Protein AF-A0A4Y2BM42-F1 (afdb_monomer_lite)

InterPro domains:
  IPR021563 Rab interacting lysosomal protein, dimerization domain [PF11461] (270-306)
  IPR034743 RH1 domain [PF09744] (13-76)
  IPR034743 RH1 domain [PS51776] (1-85)
  IPR034744 RH2 domain [PS51777] (266-347)
  IPR051241 DZIP and RILPL [PTHR21502] (13-303)

Organism: Araneus ventricosus (NCBI:txid182803)

Sequence (394 aa):
MDKHVDSQIFVGDVYDLAAEIGKEFEKLIDVCGADTIRELMTKVIVTLEYLESSTVVVDRLQSELFDIKAKVQQLEYEKFERAEFRSKLDQELEIIEENWRKETSHLNSLVVKLQEENKRLSAIISEKDKHVPSDCKTFLSDEELVVVQKLKELTEQHRGQLILKDKELLEKSNEFEKMQLELDRLSKVNKELSHRNRYLQKQLYTLVEEKSDLQANVQNQQKECMDLQAKLSVAVKENMDLSSVEDQKKLDLQGKLIISLDDPNRPRFTLDELRHILFERNDLKAKISDLEDELSLHKPKTLISSTSCSTISTGAEEEDLPVQGPINKEPEEKLYPEKKKLGIRRFLAPTRHRVKMSLDEGERDILPQVRTTFHQHSLHFFLQDDAPAWPIPP

Radius of gyration: 55.67 Å; chains: 1; bounding box: 135×67×139 Å

Foldseek 3Di:
DPPPCPPQQALVNLVVVVVVVVVVVVVVCVPPNDPVCVVVVVVVVVVSVVVSVVSVVVVVVVVVVVVVVVVVVVVVVVVVVVVVVVVVVVVVVVVVVVVVVVVVVVVVVVVVVVVVVVVVVVVVVVVVVVDDDDDDPDPDDPVRVVVVVVVVVVVVVVVVVVVVVVVVVVVVVVVVVVVVVVVVVVVVVVVVVVVVVVVVVVVVVVVVVVVVVVVVVVVVVVVVVVVVVVVVVVVVVVVVVVVVVVVVVVVVCVVPDPDDPPDPPPDDADPVNVVVVVVVVVVVVVVVVVVVVVVVVVPPPPDDDDDDDDDDDDDDPPPPDPPPPDPPDDPVCVVDVPPPPDCPVVVPDPPPPPDPDDDDDDDDDDDDDDDDDDDDDDDDDDDDDDDDDDDDDD

Structure (mmCIF, N/CA/C/O backbone):
data_AF-A0A4Y2BM42-F1
#
_entry.id   AF-A0A4Y2BM42-F1
#
loop_
_atom_site.group_PDB
_atom_site.id
_atom_site.type_symbol
_atom_site.label_atom_id
_atom_site.label_alt_id
_atom_site.label_comp_id
_atom_site.label_asym_id
_atom_site.label_entity_id
_atom_site.label_seq_id
_atom_site.pdbx_PDB_ins_code
_atom_site.Cartn_x
_atom_site.Cartn_y
_atom_site.Cartn_z
_atom_site.occupancy
_atom_site.B_iso_or_equiv
_atom_site.auth_seq_id
_atom_site.auth_comp_id
_atom_site.auth_asym_id
_atom_site.auth_atom_id
_atom_site.pdbx_PDB_model_num
ATOM 1 N N . MET A 1 1 ? 12.681 -15.543 42.930 1.00 36.12 1 MET A N 1
ATOM 2 C CA . MET A 1 1 ? 11.225 -15.755 42.810 1.00 36.12 1 MET A CA 1
ATOM 3 C C . MET A 1 1 ? 10.661 -14.490 42.190 1.00 36.12 1 MET A C 1
ATOM 5 O O . MET A 1 1 ? 10.036 -13.713 42.885 1.00 36.12 1 MET A O 1
ATOM 9 N N . ASP A 1 2 ? 10.917 -14.270 40.903 1.00 44.03 2 ASP A N 1
ATOM 10 C CA . ASP A 1 2 ? 10.341 -13.132 40.184 1.00 44.03 2 ASP A CA 1
ATOM 11 C C . ASP A 1 2 ? 9.176 -13.659 39.366 1.00 44.03 2 ASP A C 1
ATOM 13 O O . ASP A 1 2 ? 9.296 -13.997 38.191 1.00 44.03 2 ASP A O 1
ATOM 17 N N . LYS A 1 3 ? 8.034 -13.811 40.040 1.00 37.94 3 LYS A N 1
ATOM 18 C CA . LYS A 1 3 ? 6.756 -13.795 39.340 1.00 37.94 3 LYS A CA 1
ATOM 19 C C . LYS A 1 3 ? 6.466 -12.326 39.081 1.00 37.94 3 LYS A C 1
ATOM 21 O O . LYS A 1 3 ? 5.849 -11.661 39.906 1.00 37.94 3 LYS A O 1
ATOM 26 N N . HIS A 1 4 ? 7.020 -11.832 37.979 1.00 43.19 4 HIS A N 1
ATOM 27 C CA . HIS A 1 4 ? 6.631 -10.564 37.391 1.00 43.19 4 HIS A CA 1
ATOM 28 C C . HIS A 1 4 ? 5.103 -10.553 37.292 1.00 43.19 4 HIS A C 1
ATOM 30 O O . HIS A 1 4 ? 4.500 -11.402 36.632 1.00 43.19 4 HIS A O 1
ATOM 36 N N . VAL A 1 5 ? 4.477 -9.649 38.039 1.00 48.28 5 VAL A N 1
ATOM 37 C CA . VAL A 1 5 ? 3.062 -9.330 37.893 1.00 48.28 5 VAL A CA 1
ATOM 38 C C . VAL A 1 5 ? 2.968 -8.500 36.616 1.00 48.28 5 VAL A C 1
ATOM 40 O O . VAL A 1 5 ? 2.907 -7.281 36.656 1.00 48.28 5 VAL A O 1
ATOM 43 N N . ASP A 1 6 ? 3.011 -9.175 35.468 1.00 52.69 6 ASP A N 1
ATOM 44 C CA . ASP A 1 6 ? 2.738 -8.584 34.148 1.00 52.69 6 ASP A CA 1
ATOM 45 C C . ASP A 1 6 ? 1.221 -8.473 33.896 1.00 52.69 6 ASP A C 1
ATOM 47 O O . ASP A 1 6 ? 0.751 -8.363 32.766 1.00 52.69 6 ASP A O 1
ATOM 51 N N . SER A 1 7 ? 0.421 -8.549 34.960 1.00 63.88 7 SER A N 1
ATOM 52 C CA . SER A 1 7 ? -0.993 -8.209 34.915 1.00 63.88 7 SER A CA 1
ATOM 53 C C . SER A 1 7 ? -1.082 -6.714 35.114 1.00 63.88 7 SER A C 1
ATOM 55 O O . SER A 1 7 ? -0.930 -6.206 36.223 1.00 63.88 7 SER A O 1
ATOM 57 N N . GLN A 1 8 ? -1.242 -6.011 34.004 1.00 75.31 8 GLN A N 1
ATOM 58 C CA . GLN A 1 8 ? -1.510 -4.598 34.043 1.00 75.31 8 GLN A CA 1
ATOM 59 C C . GLN A 1 8 ? -2.830 -4.370 34.774 1.00 75.31 8 GLN A C 1
ATOM 61 O O . GLN A 1 8 ? -3.876 -4.816 34.316 1.00 75.31 8 GLN A O 1
ATOM 66 N N . ILE A 1 9 ? -2.731 -3.731 35.934 1.00 80.75 9 ILE A N 1
ATOM 67 C CA . ILE A 1 9 ? -3.869 -3.360 36.765 1.00 80.75 9 ILE A CA 1
ATOM 68 C C . ILE A 1 9 ? -4.538 -2.183 36.069 1.00 80.75 9 ILE A C 1
ATOM 70 O O . ILE A 1 9 ? -3.871 -1.185 35.801 1.00 80.75 9 ILE A O 1
ATOM 74 N N . PHE A 1 10 ? -5.822 -2.311 35.766 1.00 86.88 10 PHE A N 1
ATOM 75 C CA . PHE A 1 10 ? -6.647 -1.224 35.260 1.00 86.88 10 PHE A CA 1
ATOM 76 C C . PHE A 1 10 ? -7.413 -0.565 36.398 1.00 86.88 10 PHE A C 1
ATOM 78 O O . PHE A 1 10 ? -7.589 -1.123 37.479 1.00 86.88 10 PHE A O 1
ATOM 85 N N . VAL A 1 11 ? -7.926 0.635 36.134 1.00 88.69 11 VAL A N 1
ATOM 86 C CA . VAL A 1 11 ? -8.739 1.382 37.099 1.00 88.69 11 VAL A CA 1
ATOM 87 C C . VAL A 1 11 ? -9.909 0.532 37.624 1.00 88.69 11 VAL A C 1
ATOM 89 O O . VAL A 1 11 ? -10.198 0.563 38.814 1.00 88.69 11 VAL A O 1
ATOM 92 N N . GLY A 1 12 ? -10.525 -0.293 36.767 1.00 86.00 12 GLY A N 1
ATOM 93 C CA . GLY A 1 12 ? -11.574 -1.241 37.167 1.00 86.00 12 GLY A CA 1
ATOM 94 C C . GLY A 1 12 ? -11.116 -2.263 38.213 1.00 86.00 12 GLY A C 1
ATOM 95 O O . GLY A 1 12 ? -11.818 -2.477 39.196 1.00 86.00 12 GLY A O 1
ATOM 96 N N . ASP A 1 13 ? -9.902 -2.801 38.073 1.00 90.19 13 ASP A N 1
ATOM 97 C CA . ASP A 1 13 ? -9.343 -3.771 39.022 1.00 90.19 13 ASP A CA 1
ATOM 98 C C . ASP A 1 13 ? -9.105 -3.133 40.402 1.00 90.19 13 ASP A C 1
ATOM 100 O O . ASP A 1 13 ? -9.255 -3.787 41.434 1.00 90.19 13 ASP A O 1
ATOM 104 N N . VAL A 1 14 ? -8.774 -1.835 40.443 1.00 92.19 14 VAL A N 1
ATOM 105 C CA . VAL A 1 14 ? -8.635 -1.073 41.697 1.00 92.19 14 VAL A CA 1
ATOM 106 C C . VAL A 1 14 ? -9.987 -0.925 42.402 1.00 92.19 14 VAL A C 1
ATOM 108 O O . VAL A 1 14 ? -10.047 -1.059 43.625 1.00 92.19 14 VAL A O 1
ATOM 111 N N . TYR A 1 15 ? -11.072 -0.702 41.654 1.00 94.19 15 TYR A N 1
ATOM 112 C CA . TYR A 1 15 ? -12.429 -0.631 42.208 1.00 94.19 15 TYR A CA 1
ATOM 113 C C . TYR A 1 15 ? -12.926 -1.989 42.722 1.00 94.19 15 TYR A C 1
ATOM 115 O O . TYR A 1 15 ? -13.529 -2.047 43.797 1.00 94.19 15 TYR A O 1
ATOM 123 N N . ASP A 1 16 ? -12.626 -3.077 42.013 1.00 93.06 16 ASP A N 1
ATOM 124 C CA . ASP A 1 16 ? -12.976 -4.433 42.448 1.00 93.06 16 ASP A CA 1
ATOM 125 C C . ASP A 1 16 ? -12.214 -4.820 43.729 1.00 93.06 16 ASP A C 1
ATOM 127 O O . ASP A 1 16 ? -12.822 -5.273 44.705 1.00 93.06 16 ASP A O 1
ATOM 131 N N . LEU A 1 17 ? -10.906 -4.533 43.787 1.00 91.38 17 LEU A N 1
ATOM 132 C CA . LEU A 1 17 ? -10.091 -4.708 44.996 1.00 91.38 17 LEU A CA 1
ATOM 133 C C . LEU A 1 17 ? -10.601 -3.845 46.158 1.00 91.38 17 LEU A C 1
ATOM 135 O O . LEU A 1 17 ? -10.681 -4.321 47.291 1.00 91.38 17 LEU A O 1
ATOM 139 N N . ALA A 1 18 ? -10.986 -2.593 45.899 1.00 94.31 18 ALA A N 1
ATOM 140 C CA . ALA A 1 18 ? -11.564 -1.716 46.914 1.00 94.31 18 ALA A CA 1
ATOM 141 C C . ALA A 1 18 ? -12.884 -2.275 47.475 1.00 94.31 18 ALA A C 1
ATOM 143 O O . ALA A 1 18 ? -13.120 -2.193 48.682 1.00 94.31 18 ALA A O 1
ATOM 144 N N . ALA A 1 19 ? -13.723 -2.887 46.632 1.00 93.00 19 ALA A N 1
ATOM 145 C CA . ALA A 1 19 ? -14.975 -3.512 47.054 1.00 93.00 19 ALA A CA 1
ATOM 146 C C . ALA A 1 19 ? -14.747 -4.774 47.906 1.00 93.00 19 ALA A C 1
ATOM 148 O O . ALA A 1 19 ? -15.457 -4.988 48.893 1.00 93.00 19 ALA A O 1
ATOM 149 N N . GLU A 1 20 ? -13.757 -5.601 47.563 1.00 94.69 20 GLU A N 1
ATOM 150 C CA . GLU A 1 20 ? -13.359 -6.756 48.382 1.00 94.69 20 GLU A CA 1
ATOM 151 C C . GLU A 1 20 ? -12.812 -6.321 49.744 1.00 94.69 20 GLU A C 1
ATOM 153 O O . GLU A 1 20 ? -13.252 -6.820 50.782 1.00 94.69 20 GLU A O 1
ATOM 158 N N . ILE A 1 21 ? -11.921 -5.328 49.749 1.00 93.44 21 ILE A N 1
ATOM 159 C CA . ILE A 1 21 ? -11.370 -4.732 50.969 1.00 93.44 21 ILE A CA 1
ATOM 160 C C . ILE A 1 21 ? -12.491 -4.130 51.833 1.00 93.44 21 ILE A C 1
ATOM 162 O O . ILE A 1 21 ? -12.501 -4.321 53.049 1.00 93.44 21 ILE A O 1
ATOM 166 N N . GLY A 1 22 ? -13.468 -3.458 51.219 1.00 93.94 22 GLY A N 1
ATOM 167 C CA . GLY A 1 22 ? -14.638 -2.906 51.904 1.00 93.94 22 GLY A CA 1
ATOM 168 C C . GLY A 1 22 ? -15.479 -3.970 52.619 1.00 93.94 22 GLY A C 1
ATOM 169 O O . GLY A 1 22 ? -15.843 -3.774 53.778 1.00 93.94 22 GLY A O 1
ATOM 170 N N . LYS A 1 23 ? -15.718 -5.125 51.981 1.00 93.62 23 LYS A N 1
ATOM 171 C CA . LYS A 1 23 ? -16.435 -6.261 52.598 1.00 93.62 23 LYS A CA 1
ATOM 172 C C . LYS A 1 23 ? -15.689 -6.844 53.798 1.00 93.62 23 LYS A C 1
ATOM 174 O O . LYS A 1 23 ? -16.316 -7.261 54.770 1.00 93.62 23 LYS A O 1
ATOM 179 N N . GLU A 1 24 ? -14.359 -6.898 53.748 1.00 94.12 24 GLU A N 1
ATOM 180 C CA . GLU A 1 24 ? -13.556 -7.351 54.891 1.00 94.12 24 GLU A CA 1
ATOM 181 C C . GLU A 1 24 ? -13.558 -6.323 56.030 1.00 94.12 24 GLU A C 1
ATOM 183 O O . GLU A 1 24 ? -13.648 -6.707 57.198 1.00 94.12 24 GLU A O 1
ATOM 188 N N . PHE A 1 25 ? -13.541 -5.023 55.714 1.00 93.75 25 PHE A N 1
ATOM 189 C CA . PHE A 1 25 ? -13.710 -3.973 56.718 1.00 93.75 25 PHE A CA 1
ATOM 190 C C . PHE A 1 25 ? -15.084 -4.014 57.388 1.00 93.75 25 PHE A C 1
ATOM 192 O O . PHE A 1 25 ? -15.145 -3.829 58.599 1.00 93.75 25 PHE A O 1
ATOM 199 N N . GLU A 1 26 ? -16.160 -4.305 56.655 1.00 92.25 26 GLU A N 1
ATOM 200 C CA . GLU A 1 26 ? -17.507 -4.476 57.219 1.00 92.25 26 GLU A CA 1
ATOM 201 C C . GLU A 1 26 ? -17.530 -5.595 58.274 1.00 92.25 26 GLU A C 1
ATOM 203 O O . GLU A 1 26 ? -17.894 -5.353 59.425 1.00 92.25 26 GLU A O 1
ATOM 208 N N . LYS A 1 27 ? -16.986 -6.775 57.939 1.00 91.94 27 LYS A N 1
ATOM 209 C CA . LYS A 1 27 ? -16.831 -7.889 58.895 1.00 91.94 27 LYS A CA 1
ATOM 210 C C . LYS A 1 27 ? -15.993 -7.503 60.116 1.00 91.94 27 LYS A C 1
ATOM 212 O O . LYS A 1 27 ? -16.269 -7.954 61.226 1.00 91.94 27 LYS A O 1
ATOM 217 N N . LEU A 1 28 ? -14.938 -6.707 59.925 1.00 89.56 28 LEU A N 1
ATOM 218 C CA . LEU A 1 28 ? -14.074 -6.262 61.019 1.00 89.56 28 LEU A CA 1
ATOM 219 C C . LEU A 1 28 ? -14.788 -5.254 61.932 1.00 89.56 28 LEU A C 1
ATOM 221 O O . LEU A 1 28 ? -14.613 -5.302 63.150 1.00 89.56 28 LEU A O 1
ATOM 225 N N . ILE A 1 29 ? -15.599 -4.360 61.359 1.00 91.56 29 ILE A N 1
ATOM 226 C CA . ILE A 1 29 ? -16.390 -3.362 62.092 1.00 91.56 29 ILE A CA 1
ATOM 227 C C . ILE A 1 29 ? -17.416 -4.054 62.989 1.00 91.56 29 ILE A C 1
ATOM 229 O O . ILE A 1 29 ? -17.543 -3.667 64.155 1.00 91.56 29 ILE A O 1
ATOM 233 N N . ASP A 1 30 ? -18.062 -5.110 62.490 1.00 92.62 30 ASP A N 1
ATOM 234 C CA . ASP A 1 30 ? -19.017 -5.915 63.260 1.00 92.62 30 ASP A CA 1
ATOM 235 C C . ASP A 1 30 ? -18.383 -6.562 64.508 1.00 92.62 30 ASP A C 1
ATOM 237 O O . ASP A 1 30 ? -19.058 -6.755 65.520 1.00 92.62 30 ASP A O 1
ATOM 241 N N . VAL A 1 31 ? -17.080 -6.877 64.466 1.00 91.56 31 VAL A N 1
ATOM 242 C CA . VAL A 1 31 ? -16.363 -7.580 65.549 1.00 91.56 31 VAL A CA 1
ATOM 243 C C . VAL A 1 31 ? -15.630 -6.630 66.506 1.00 91.56 31 VAL A C 1
ATOM 245 O O . VAL A 1 31 ? -15.633 -6.855 67.717 1.00 91.56 31 VAL A O 1
ATOM 248 N N . CYS A 1 32 ? -14.974 -5.586 65.994 1.00 85.25 32 CYS A N 1
ATOM 249 C CA . CYS A 1 32 ? -14.062 -4.728 66.766 1.00 85.25 32 CYS A CA 1
ATOM 250 C C . CYS A 1 32 ? -14.615 -3.323 67.067 1.00 85.25 32 CYS A C 1
ATOM 252 O O . CYS A 1 32 ? -13.984 -2.567 67.814 1.00 85.25 32 CYS A O 1
ATOM 254 N N . GLY A 1 33 ? -15.781 -2.975 66.515 1.00 85.25 33 GLY A N 1
ATOM 255 C CA . GLY A 1 33 ? -16.381 -1.647 66.624 1.00 85.25 33 GLY A CA 1
ATOM 256 C C . GLY A 1 33 ? -15.744 -0.621 65.677 1.00 85.25 33 GLY A C 1
ATOM 257 O O . GLY A 1 33 ? -14.546 -0.639 65.403 1.00 85.25 33 GLY A O 1
ATOM 258 N N . ALA A 1 34 ? -16.554 0.315 65.178 1.00 85.69 34 ALA A N 1
ATOM 259 C CA . ALA A 1 34 ? -16.171 1.221 64.090 1.00 85.69 34 ALA A CA 1
ATOM 260 C C . ALA A 1 34 ? -15.019 2.192 64.423 1.00 85.69 34 ALA A C 1
ATOM 262 O O . ALA A 1 34 ? -14.297 2.629 63.526 1.00 85.69 34 ALA A O 1
ATOM 263 N N . ASP A 1 35 ? -14.838 2.552 65.695 1.00 86.12 35 ASP A N 1
ATOM 264 C CA . ASP A 1 35 ? -13.893 3.602 66.087 1.00 86.12 35 ASP A CA 1
ATOM 265 C C . ASP A 1 35 ? -12.424 3.162 66.015 1.00 86.12 35 ASP A C 1
ATOM 267 O O . ASP A 1 35 ? -11.561 3.986 65.724 1.00 86.12 35 ASP A O 1
ATOM 271 N N . THR A 1 36 ? -12.125 1.872 66.204 1.00 84.19 36 THR A N 1
ATOM 272 C CA . THR A 1 36 ? -10.748 1.347 66.113 1.00 84.19 36 THR A CA 1
ATOM 273 C C . THR A 1 36 ? -10.270 1.187 64.668 1.00 84.19 36 THR A C 1
ATOM 275 O O . THR A 1 36 ? -9.078 1.302 64.390 1.00 84.19 36 THR A O 1
ATOM 278 N N . ILE A 1 37 ? -11.195 0.961 63.731 1.00 90.81 37 ILE A N 1
ATOM 279 C CA . ILE A 1 37 ? -10.902 0.681 62.316 1.00 90.81 37 ILE A CA 1
ATOM 280 C C . ILE A 1 37 ? -10.869 1.955 61.465 1.00 90.81 37 ILE A C 1
ATOM 282 O O . ILE A 1 37 ? -10.191 1.989 60.437 1.00 90.81 37 ILE A O 1
ATOM 286 N N . ARG A 1 38 ? -11.543 3.029 61.896 1.00 88.38 38 ARG A N 1
ATOM 287 C CA . ARG A 1 38 ? -11.693 4.276 61.124 1.00 88.38 38 ARG A CA 1
ATOM 288 C C . ARG A 1 38 ? -10.362 4.866 60.642 1.00 88.38 38 ARG A C 1
ATOM 290 O O . ARG A 1 38 ? -10.274 5.279 59.490 1.00 88.38 38 ARG A O 1
ATOM 297 N N . GLU A 1 39 ? -9.330 4.886 61.487 1.00 90.00 39 GLU A N 1
ATOM 298 C CA . GLU A 1 39 ? -8.003 5.413 61.117 1.00 90.00 39 GLU A CA 1
ATOM 299 C C . GLU A 1 39 ? -7.239 4.522 60.129 1.00 90.00 39 GLU A C 1
ATOM 301 O O . GLU A 1 39 ? -6.428 5.011 59.342 1.00 90.00 39 GLU A O 1
ATOM 306 N N . LEU A 1 40 ? -7.462 3.207 60.173 1.00 91.50 40 LEU A N 1
ATOM 307 C CA . LEU A 1 40 ? -6.887 2.287 59.196 1.00 91.50 40 LEU A CA 1
ATOM 308 C C . LEU A 1 40 ? -7.607 2.432 57.854 1.00 91.50 40 LEU A C 1
ATOM 310 O O . LEU A 1 40 ? -6.954 2.509 56.816 1.00 91.50 40 LEU A O 1
ATOM 314 N N . MET A 1 41 ? -8.935 2.534 57.882 1.00 91.38 41 MET A N 1
ATOM 315 C CA . MET A 1 41 ? -9.764 2.710 56.694 1.00 91.38 41 MET A CA 1
ATOM 316 C C . MET A 1 41 ? -9.387 3.982 55.927 1.00 91.38 41 MET A C 1
ATOM 318 O O . MET A 1 41 ? -9.199 3.921 54.716 1.00 91.38 41 MET A O 1
ATOM 322 N N . THR A 1 42 ? -9.184 5.115 56.609 1.00 91.56 42 THR A N 1
ATOM 323 C CA . THR A 1 42 ? -8.735 6.353 55.946 1.00 91.56 42 THR A CA 1
ATOM 324 C C . THR A 1 42 ? -7.363 6.202 55.292 1.00 91.56 42 THR A C 1
ATOM 326 O O . THR A 1 42 ? -7.174 6.678 54.177 1.00 91.56 42 THR A O 1
ATOM 329 N N . LYS A 1 43 ? -6.415 5.494 55.920 1.00 94.25 43 LYS A N 1
ATOM 330 C CA . LYS A 1 43 ? -5.111 5.199 55.298 1.00 94.25 43 LYS A CA 1
ATOM 331 C C . LYS A 1 43 ? -5.253 4.305 54.067 1.00 94.25 43 LYS A C 1
ATOM 333 O O . LYS A 1 43 ? -4.588 4.565 53.069 1.00 94.25 43 LYS A O 1
ATOM 338 N N . VAL A 1 44 ? -6.119 3.292 54.122 1.00 95.38 44 VAL A N 1
ATOM 339 C CA . VAL A 1 44 ? -6.360 2.390 52.986 1.00 95.38 44 VAL A CA 1
ATOM 340 C C . VAL A 1 44 ? -7.024 3.123 51.821 1.00 95.38 44 VAL A C 1
ATOM 342 O O . VAL A 1 44 ? -6.589 2.953 50.684 1.00 95.38 44 VAL A O 1
ATOM 345 N N . ILE A 1 45 ? -7.992 4.001 52.092 1.00 93.25 45 ILE A N 1
ATOM 346 C CA . ILE A 1 45 ? -8.615 4.852 51.067 1.00 93.25 45 ILE A CA 1
ATOM 347 C C . ILE A 1 45 ? -7.553 5.706 50.369 1.00 93.25 45 ILE A C 1
ATOM 349 O O . ILE A 1 45 ? -7.436 5.635 49.153 1.00 93.25 45 ILE A O 1
ATOM 353 N N . VAL A 1 46 ? -6.701 6.411 51.121 1.00 95.31 46 VAL A N 1
ATOM 354 C CA . VAL A 1 46 ? -5.628 7.237 50.531 1.00 95.31 46 VAL A CA 1
ATOM 355 C C . VAL A 1 46 ? -4.662 6.397 49.684 1.00 95.31 46 VAL A C 1
ATOM 357 O O . VAL A 1 46 ? -4.208 6.842 48.630 1.00 95.31 46 VAL A O 1
ATOM 360 N N . THR A 1 47 ? -4.344 5.165 50.100 1.00 95.25 47 THR A N 1
ATOM 361 C CA . THR A 1 47 ? -3.507 4.275 49.276 1.00 95.25 47 THR A CA 1
ATOM 362 C C . THR A 1 47 ? -4.210 3.788 48.009 1.00 95.25 47 THR A C 1
ATOM 364 O O . THR A 1 47 ? -3.552 3.661 46.978 1.00 95.25 47 THR A O 1
ATOM 367 N N . LEU A 1 48 ? -5.525 3.548 48.058 1.00 94.19 48 LEU A N 1
ATOM 368 C CA . LEU A 1 48 ? -6.323 3.164 46.890 1.00 94.19 48 LEU A CA 1
ATOM 369 C C . LEU A 1 48 ? -6.486 4.338 45.915 1.00 94.19 48 LEU A C 1
ATOM 371 O O . LEU A 1 48 ? -6.331 4.138 44.717 1.00 94.19 48 LEU A O 1
ATOM 375 N N . GLU A 1 49 ? -6.677 5.563 46.408 1.00 93.88 49 GLU A N 1
ATOM 376 C CA . GLU A 1 49 ? -6.690 6.791 45.593 1.00 93.88 49 GLU A CA 1
ATOM 377 C C . GLU A 1 49 ? -5.341 7.021 44.888 1.00 93.88 49 GLU A C 1
ATOM 379 O O . GLU A 1 49 ? -5.287 7.408 43.716 1.00 93.88 49 GLU A O 1
ATOM 384 N N . TYR A 1 50 ? -4.226 6.752 45.581 1.00 94.44 50 TYR A N 1
ATOM 385 C CA . TYR A 1 50 ? -2.893 6.804 44.976 1.00 94.44 50 TYR A CA 1
ATOM 386 C C . TYR A 1 50 ? -2.717 5.725 43.900 1.00 94.44 50 TYR A C 1
ATOM 388 O O . TYR A 1 50 ? -2.148 6.000 42.841 1.00 94.44 50 TYR A O 1
ATOM 396 N N . LEU A 1 51 ? -3.226 4.514 44.143 1.00 93.06 51 LEU A N 1
ATOM 397 C CA . LEU A 1 51 ? -3.181 3.416 43.178 1.00 93.06 51 LEU A CA 1
ATOM 398 C C . LEU A 1 51 ? -4.043 3.710 41.941 1.00 93.06 51 LEU A C 1
ATOM 400 O O . LEU A 1 51 ? -3.579 3.501 40.820 1.00 93.06 51 LEU A O 1
ATOM 404 N N . GLU A 1 52 ? -5.246 4.255 42.122 1.00 92.88 52 GLU A N 1
ATOM 405 C CA . GLU A 1 52 ? -6.113 4.718 41.034 1.00 92.88 52 GLU A CA 1
ATOM 406 C C . GLU A 1 52 ? -5.400 5.788 40.199 1.00 92.88 52 GLU A C 1
ATOM 408 O O . GLU A 1 52 ? -5.243 5.637 38.985 1.00 92.88 52 GLU A O 1
ATOM 413 N N . SER A 1 53 ? -4.876 6.825 40.859 1.00 93.69 53 SER A N 1
ATOM 414 C CA . SER A 1 53 ? -4.136 7.906 40.200 1.00 93.69 53 SER A CA 1
ATOM 415 C C . SER A 1 53 ? -2.923 7.379 39.427 1.00 93.69 53 SER A C 1
ATOM 417 O O . SER A 1 53 ? -2.680 7.789 38.290 1.00 93.69 53 SER A O 1
ATOM 419 N N . SER A 1 54 ? -2.168 6.446 40.015 1.00 91.06 54 SER A N 1
ATOM 420 C CA . SER A 1 54 ? -1.023 5.817 39.353 1.00 91.06 54 SER A CA 1
ATOM 421 C C . SER A 1 54 ? -1.451 5.007 38.132 1.00 91.06 54 SER A C 1
ATOM 423 O O . SER A 1 54 ? -0.761 5.040 37.116 1.00 91.06 54 SER A O 1
ATOM 425 N N . THR A 1 55 ? -2.582 4.308 38.208 1.00 92.62 55 THR A N 1
ATOM 426 C CA . THR A 1 55 ? -3.091 3.475 37.112 1.00 92.62 55 THR A CA 1
ATOM 427 C C . THR A 1 55 ? -3.518 4.328 35.920 1.00 92.62 55 THR A C 1
ATOM 429 O O . THR A 1 55 ? -3.108 4.064 34.792 1.00 92.62 55 THR A O 1
ATOM 432 N N . VAL A 1 56 ? -4.218 5.439 36.170 1.00 92.38 56 VAL A N 1
ATOM 433 C CA . VAL A 1 56 ? -4.582 6.416 35.127 1.00 92.38 56 VAL A CA 1
ATOM 434 C C . VAL A 1 56 ? -3.342 6.999 34.440 1.00 92.38 56 VAL A C 1
ATOM 436 O O . VAL A 1 56 ? -3.311 7.157 33.217 1.00 92.38 56 VAL A O 1
ATOM 439 N N . VAL A 1 57 ? -2.296 7.324 35.208 1.00 93.31 57 VAL A N 1
ATOM 440 C CA . VAL A 1 57 ? -1.035 7.834 34.644 1.00 93.31 57 VAL A CA 1
ATOM 441 C C . VAL A 1 57 ? -0.340 6.769 33.796 1.00 93.31 57 VAL A C 1
ATOM 443 O O . VAL A 1 57 ? 0.169 7.099 32.723 1.00 93.31 57 VAL A O 1
ATOM 446 N N . VAL A 1 58 ? -0.333 5.509 34.234 1.00 90.94 58 VAL A N 1
ATOM 447 C CA . VAL A 1 58 ? 0.227 4.392 33.460 1.00 90.94 58 VAL A CA 1
ATOM 448 C C . VAL A 1 58 ? -0.523 4.222 32.139 1.00 90.94 58 VAL A C 1
ATOM 450 O O . VAL A 1 58 ? 0.127 4.186 31.096 1.00 90.94 58 VAL A O 1
ATOM 453 N N . ASP A 1 59 ? -1.856 4.223 32.148 1.00 90.25 59 ASP A N 1
ATOM 454 C CA . ASP A 1 59 ? -2.667 4.103 30.928 1.00 90.25 59 ASP A CA 1
ATOM 455 C C . ASP A 1 59 ? -2.419 5.266 29.952 1.00 90.25 59 ASP A C 1
ATOM 457 O O . ASP A 1 59 ? -2.295 5.065 28.735 1.00 90.25 59 ASP A O 1
ATOM 461 N N . 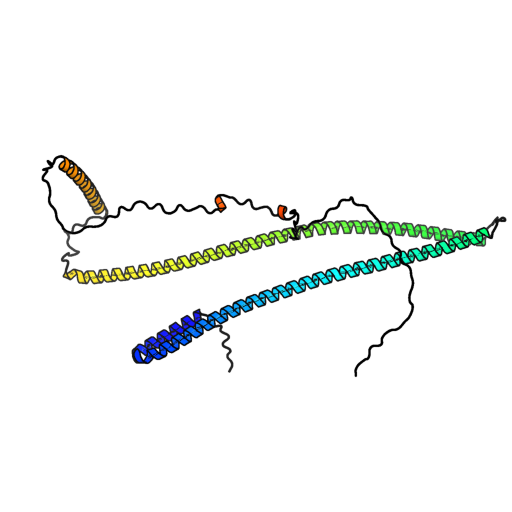ARG A 1 60 ? -2.256 6.492 30.473 1.00 93.44 60 ARG A N 1
ATOM 462 C CA . ARG A 1 60 ? -1.888 7.656 29.653 1.00 93.44 60 ARG A CA 1
ATOM 463 C C . ARG A 1 60 ? -0.509 7.484 29.020 1.00 93.44 60 ARG A C 1
ATOM 465 O O . ARG A 1 60 ? -0.368 7.662 27.813 1.00 93.44 60 ARG A O 1
ATOM 472 N N . LEU A 1 61 ? 0.497 7.117 29.814 1.00 93.12 61 LEU A N 1
ATOM 473 C CA . LEU A 1 61 ? 1.863 6.909 29.326 1.00 93.12 61 LEU A CA 1
ATOM 474 C C . LEU A 1 61 ? 1.931 5.778 28.302 1.00 93.12 61 LEU A C 1
ATOM 476 O O . LEU A 1 61 ? 2.696 5.864 27.345 1.00 93.12 61 LEU A O 1
ATOM 480 N N . GLN A 1 62 ? 1.130 4.731 28.466 1.00 91.31 62 GLN A N 1
ATOM 481 C CA . GLN A 1 62 ? 1.055 3.658 27.484 1.00 91.31 62 GLN A CA 1
ATOM 482 C C . GLN A 1 62 ? 0.395 4.081 26.181 1.00 91.31 62 GLN A C 1
ATOM 484 O O . GLN A 1 62 ? 0.870 3.683 25.117 1.00 91.31 62 GLN A O 1
ATOM 489 N N . SER A 1 63 ? -0.644 4.911 26.255 1.00 92.69 63 SER A N 1
ATOM 490 C CA . SER A 1 63 ? -1.263 5.511 25.072 1.00 92.69 63 SER A CA 1
ATOM 491 C C . SER A 1 63 ? -0.260 6.402 24.330 1.00 92.69 63 SER A C 1
ATOM 493 O O . SER A 1 63 ? -0.046 6.224 23.134 1.00 92.69 63 SER A O 1
ATOM 495 N N . GLU A 1 64 ? 0.461 7.273 25.048 1.00 96.38 64 GLU A N 1
ATOM 496 C CA . GLU A 1 64 ? 1.532 8.106 24.476 1.00 96.38 64 GLU A CA 1
ATOM 497 C C . GLU A 1 64 ? 2.651 7.251 23.851 1.00 96.38 64 GLU A C 1
ATOM 499 O O . GLU A 1 64 ? 3.149 7.541 22.762 1.00 96.38 64 GLU A O 1
ATOM 504 N N . LEU A 1 65 ? 3.041 6.161 24.513 1.00 94.75 65 LEU A N 1
ATOM 505 C CA . LEU A 1 65 ? 4.056 5.231 24.024 1.00 94.75 65 LEU A CA 1
ATOM 506 C C . LEU A 1 65 ? 3.581 4.509 22.754 1.00 94.75 65 LEU A C 1
ATOM 508 O O . LEU A 1 65 ? 4.366 4.350 21.814 1.00 94.75 65 LEU A O 1
ATOM 512 N N . PHE A 1 66 ? 2.314 4.095 22.703 1.00 95.75 66 PHE A N 1
ATOM 513 C CA . PHE A 1 66 ? 1.702 3.516 21.510 1.00 95.75 66 PHE A CA 1
ATOM 514 C C . PHE A 1 66 ? 1.707 4.511 20.342 1.00 95.75 66 PHE A C 1
ATOM 516 O O . PHE A 1 66 ? 2.172 4.156 19.257 1.00 95.75 66 PHE A O 1
ATOM 523 N N . ASP A 1 67 ? 1.307 5.762 20.576 1.00 96.44 67 ASP A N 1
ATOM 524 C CA . ASP A 1 67 ? 1.300 6.817 19.557 1.00 96.44 67 ASP A CA 1
ATOM 525 C C . ASP A 1 67 ? 2.709 7.112 19.027 1.00 96.44 67 ASP A C 1
ATOM 527 O O . ASP A 1 67 ? 2.925 7.196 17.813 1.00 96.44 67 ASP A O 1
ATOM 531 N N . ILE A 1 68 ? 3.701 7.211 19.919 1.00 95.69 68 ILE A N 1
ATOM 532 C CA . ILE A 1 68 ? 5.104 7.408 19.534 1.00 95.69 68 ILE A CA 1
ATOM 533 C C . ILE A 1 68 ? 5.606 6.210 18.723 1.00 95.69 68 ILE A C 1
ATOM 535 O O . ILE A 1 68 ? 6.231 6.406 17.680 1.00 95.69 68 ILE A O 1
ATOM 539 N N . LYS A 1 69 ? 5.317 4.972 19.145 1.00 96.31 69 LYS A N 1
ATOM 540 C CA . LYS A 1 69 ? 5.696 3.765 18.390 1.00 96.31 69 LYS A CA 1
ATOM 541 C C . LYS A 1 69 ? 5.057 3.737 17.004 1.00 96.31 69 LYS A C 1
ATOM 543 O O . LYS A 1 69 ? 5.762 3.478 16.029 1.00 96.31 69 LYS A O 1
ATOM 548 N N . ALA A 1 70 ? 3.766 4.042 16.900 1.00 95.38 70 ALA A N 1
ATOM 549 C CA . ALA A 1 70 ? 3.068 4.132 15.621 1.00 95.38 70 ALA A CA 1
ATOM 550 C C . ALA A 1 70 ? 3.690 5.217 14.730 1.00 95.38 70 ALA A C 1
ATOM 552 O O . ALA A 1 70 ? 3.914 4.999 13.536 1.00 95.38 70 ALA A O 1
ATOM 553 N N . LYS A 1 71 ? 4.059 6.365 15.314 1.00 97.12 71 LYS A N 1
ATOM 554 C CA . LYS A 1 71 ? 4.716 7.442 14.572 1.00 97.12 71 LYS A CA 1
ATOM 555 C C . LYS A 1 71 ? 6.113 7.062 14.091 1.00 97.12 71 LYS A C 1
ATOM 557 O O . LYS A 1 71 ? 6.472 7.405 12.965 1.00 97.12 71 LYS A O 1
ATOM 562 N N . VAL A 1 72 ? 6.888 6.353 14.908 1.00 95.19 72 VAL A N 1
ATOM 563 C CA . VAL A 1 72 ? 8.203 5.825 14.521 1.00 95.19 72 VAL A CA 1
ATOM 564 C C . VAL A 1 72 ? 8.057 4.849 13.357 1.00 95.19 72 VAL A C 1
ATOM 566 O O . VAL A 1 72 ? 8.718 5.046 12.343 1.00 95.19 72 VAL A O 1
ATOM 569 N N . GLN A 1 73 ? 7.133 3.887 13.441 1.00 96.00 73 GLN A N 1
ATOM 570 C CA . GLN A 1 73 ? 6.874 2.940 12.348 1.00 96.00 73 GLN A CA 1
ATOM 571 C C . GLN A 1 73 ? 6.476 3.652 11.048 1.00 96.00 73 GLN A C 1
ATOM 573 O O . GLN A 1 73 ? 6.980 3.318 9.976 1.00 96.00 73 GLN A O 1
ATOM 578 N N . GLN A 1 74 ? 5.626 4.682 11.132 1.00 97.38 74 GLN A N 1
ATOM 579 C CA . GLN A 1 74 ? 5.275 5.503 9.971 1.00 97.38 74 GLN A CA 1
ATOM 580 C C . GLN A 1 74 ? 6.510 6.197 9.372 1.00 97.38 74 GLN A C 1
ATOM 582 O O . GLN A 1 74 ? 6.708 6.172 8.159 1.00 97.38 74 GLN A O 1
ATOM 587 N N . LEU A 1 75 ? 7.344 6.828 10.203 1.00 95.19 75 LEU A N 1
ATOM 588 C CA . LEU A 1 75 ? 8.537 7.539 9.736 1.00 95.19 75 LEU A CA 1
ATOM 589 C C . LEU A 1 75 ? 9.591 6.590 9.153 1.00 95.19 75 LEU A C 1
ATOM 591 O O . LEU A 1 75 ? 10.271 6.952 8.193 1.00 95.19 75 LEU A O 1
ATOM 595 N N . GLU A 1 76 ? 9.727 5.385 9.702 1.00 95.31 76 GLU A N 1
ATOM 596 C CA . GLU A 1 76 ? 10.593 4.338 9.158 1.00 95.31 76 GLU A CA 1
ATOM 597 C C . GLU A 1 76 ? 10.118 3.884 7.777 1.00 95.31 76 GLU A C 1
ATOM 599 O O . GLU A 1 76 ? 10.932 3.795 6.854 1.00 95.31 76 GLU A O 1
ATOM 604 N N . TYR A 1 77 ? 8.809 3.691 7.608 1.00 92.94 77 TYR A N 1
ATOM 605 C CA . TYR A 1 77 ? 8.211 3.369 6.316 1.00 92.94 77 TYR A CA 1
ATOM 606 C C . TYR A 1 77 ? 8.423 4.499 5.294 1.00 92.94 77 TYR A C 1
ATOM 608 O O . TYR A 1 77 ? 8.949 4.257 4.208 1.00 92.94 77 TYR A O 1
ATOM 616 N N . GLU A 1 78 ? 8.145 5.755 5.660 1.00 95.06 78 GLU A N 1
ATOM 617 C CA . GLU A 1 78 ? 8.404 6.911 4.787 1.00 95.06 78 GLU A CA 1
ATOM 618 C C . GLU A 1 78 ? 9.896 7.049 4.433 1.00 95.06 78 GLU A C 1
ATOM 620 O O . GLU A 1 78 ? 10.249 7.423 3.310 1.00 95.06 78 GLU A O 1
ATOM 625 N N . LYS A 1 79 ? 10.804 6.756 5.374 1.00 95.81 79 LYS A N 1
ATOM 626 C CA . LYS A 1 79 ? 12.253 6.763 5.128 1.00 95.81 79 LYS A CA 1
ATOM 627 C C . LYS A 1 79 ? 12.645 5.676 4.128 1.00 95.81 79 LYS A C 1
ATOM 629 O O . LYS A 1 79 ? 13.468 5.958 3.252 1.00 95.81 79 LYS A O 1
ATOM 634 N N . PHE A 1 80 ? 12.074 4.480 4.262 1.00 94.62 80 PHE A N 1
ATOM 635 C CA . PHE A 1 80 ? 12.293 3.366 3.345 1.00 94.62 80 PHE A CA 1
ATOM 636 C C . PHE A 1 80 ? 11.796 3.706 1.935 1.00 94.62 80 PHE A C 1
ATOM 638 O O . PHE A 1 80 ? 12.583 3.647 0.993 1.00 94.62 80 PHE A O 1
ATOM 645 N N . GLU A 1 81 ? 10.560 4.189 1.791 1.00 96.06 81 GLU A N 1
ATOM 646 C CA . GLU A 1 81 ? 10.004 4.587 0.488 1.00 96.06 81 GLU A CA 1
ATOM 647 C C . GLU A 1 81 ? 10.821 5.702 -0.176 1.00 96.06 81 GLU A C 1
ATOM 649 O O . GLU A 1 81 ? 11.139 5.637 -1.365 1.00 96.06 81 GLU A O 1
ATOM 654 N N . ARG A 1 82 ? 11.225 6.724 0.593 1.00 96.06 82 ARG A N 1
ATOM 655 C CA . ARG A 1 82 ? 12.084 7.797 0.069 1.00 96.06 82 ARG A CA 1
ATOM 656 C C . ARG A 1 82 ? 13.454 7.275 -0.363 1.00 96.06 82 ARG A C 1
ATOM 658 O O . ARG A 1 82 ? 14.027 7.821 -1.303 1.00 96.06 82 ARG A O 1
ATOM 665 N N . ALA A 1 83 ? 14.009 6.279 0.327 1.00 94.69 83 ALA A N 1
ATOM 666 C CA . ALA A 1 83 ? 15.275 5.660 -0.059 1.00 94.69 83 ALA A CA 1
ATOM 667 C C . ALA A 1 83 ? 15.129 4.821 -1.332 1.00 94.69 83 ALA A C 1
ATOM 669 O O . ALA A 1 83 ? 15.972 4.932 -2.218 1.00 94.69 83 ALA A O 1
ATOM 670 N N . GLU A 1 84 ? 14.043 4.062 -1.459 1.00 96.38 84 GLU A N 1
ATOM 671 C CA . GLU A 1 84 ? 13.745 3.284 -2.661 1.00 96.38 84 GLU A CA 1
ATOM 672 C C . GLU A 1 84 ? 13.534 4.196 -3.878 1.00 96.38 84 GLU A C 1
ATOM 674 O O . GLU A 1 84 ? 14.070 3.939 -4.954 1.00 96.38 84 GLU A O 1
ATOM 679 N N . PHE A 1 85 ? 12.814 5.309 -3.703 1.00 96.69 85 PHE A N 1
ATOM 680 C CA . PHE A 1 85 ? 12.636 6.302 -4.760 1.00 96.69 85 PHE A CA 1
ATOM 681 C C . PHE A 1 85 ? 13.969 6.924 -5.197 1.00 96.69 85 PHE A C 1
ATOM 683 O O . PHE A 1 85 ? 14.235 7.000 -6.394 1.00 96.69 85 PHE A O 1
ATOM 690 N N . ARG A 1 86 ? 14.837 7.309 -4.247 1.00 94.94 86 ARG A N 1
ATOM 691 C CA . ARG A 1 86 ? 16.193 7.789 -4.570 1.00 94.94 86 ARG A CA 1
ATOM 692 C C . ARG A 1 86 ? 17.002 6.735 -5.323 1.00 94.94 86 ARG A C 1
ATOM 694 O O . ARG A 1 86 ? 17.556 7.051 -6.362 1.00 94.94 86 ARG A O 1
ATOM 701 N N . SER A 1 87 ? 16.979 5.483 -4.868 1.00 96.56 87 SER A N 1
ATOM 702 C CA . SER A 1 87 ? 17.694 4.391 -5.535 1.00 96.56 87 SER A CA 1
ATOM 703 C C . SER A 1 87 ? 17.232 4.173 -6.978 1.00 96.56 87 SER A C 1
ATOM 705 O O . SER A 1 87 ? 18.055 3.825 -7.817 1.00 96.56 87 SER A O 1
ATOM 707 N N . LYS A 1 88 ? 15.941 4.365 -7.279 1.00 97.31 88 LYS A N 1
ATOM 708 C CA . LYS A 1 88 ? 15.423 4.286 -8.655 1.00 97.31 88 LYS A CA 1
ATOM 709 C C . LYS A 1 88 ? 15.931 5.439 -9.515 1.00 97.31 88 LYS A C 1
ATOM 711 O O . LYS A 1 88 ? 16.364 5.199 -10.633 1.00 97.31 88 LYS A O 1
ATOM 716 N N . LEU A 1 89 ? 15.928 6.663 -8.983 1.00 95.69 89 LEU A N 1
ATOM 717 C CA . LEU A 1 89 ? 16.489 7.818 -9.688 1.00 95.69 89 LEU A CA 1
ATOM 718 C C . LEU A 1 89 ? 17.990 7.650 -9.950 1.00 95.69 89 LEU A C 1
ATOM 720 O O . LEU A 1 89 ? 18.443 7.952 -11.047 1.00 95.69 89 LEU A O 1
ATOM 724 N N . ASP A 1 90 ? 18.742 7.126 -8.981 1.00 96.50 90 ASP A N 1
ATOM 725 C CA . ASP A 1 90 ? 20.176 6.864 -9.142 1.00 96.50 90 ASP A CA 1
ATOM 726 C C . ASP A 1 90 ? 20.429 5.820 -10.249 1.00 96.50 90 ASP A C 1
ATOM 728 O O . ASP A 1 90 ? 21.304 6.015 -11.090 1.00 96.50 90 ASP A O 1
ATOM 732 N N . GLN A 1 91 ? 19.613 4.760 -10.321 1.00 97.44 91 GLN A N 1
ATOM 733 C CA . GLN A 1 91 ? 19.670 3.773 -11.411 1.00 97.44 91 GLN A CA 1
ATOM 734 C C . GLN A 1 91 ? 19.308 4.381 -12.774 1.00 97.44 91 GLN A C 1
ATOM 736 O O . GLN A 1 91 ? 19.957 4.089 -13.777 1.00 97.44 91 GLN A O 1
ATOM 741 N N . GLU A 1 92 ? 18.276 5.226 -12.835 1.00 96.38 92 GLU A N 1
ATOM 742 C CA . GLU A 1 92 ? 17.896 5.926 -14.068 1.00 96.38 92 GLU A CA 1
ATOM 743 C C . GLU A 1 92 ? 19.014 6.861 -14.548 1.00 96.38 92 GLU A C 1
ATOM 745 O O . GLU A 1 92 ? 19.314 6.892 -15.745 1.00 96.38 92 GLU A O 1
ATOM 750 N N . LEU A 1 93 ? 19.670 7.575 -13.629 1.00 95.81 93 LEU A N 1
ATOM 751 C CA . LEU A 1 93 ? 20.829 8.415 -13.933 1.00 95.81 93 LEU A CA 1
ATOM 752 C C . LEU A 1 93 ? 22.001 7.588 -14.467 1.00 95.81 93 LEU A C 1
ATOM 754 O O . LEU A 1 93 ? 22.560 7.950 -15.500 1.00 95.81 93 LEU A O 1
ATOM 758 N N . GLU A 1 94 ? 22.323 6.455 -13.841 1.00 96.56 94 GLU A N 1
ATOM 759 C CA . GLU A 1 94 ? 23.390 5.558 -14.306 1.00 96.56 94 GLU A CA 1
ATOM 760 C C . GLU A 1 94 ? 23.124 5.046 -15.734 1.00 96.56 94 GLU A C 1
ATOM 762 O O . GLU A 1 94 ? 24.020 5.050 -16.583 1.00 96.56 94 GLU A O 1
ATOM 767 N N . ILE A 1 95 ? 21.875 4.682 -16.047 1.00 97.19 95 ILE A N 1
ATOM 768 C CA . ILE A 1 95 ? 21.478 4.267 -17.402 1.00 97.19 95 ILE A CA 1
ATOM 769 C C . ILE A 1 95 ? 21.655 5.416 -18.405 1.00 97.19 95 ILE A C 1
ATOM 771 O O . ILE A 1 95 ? 22.138 5.196 -19.521 1.00 97.19 95 ILE A O 1
ATOM 775 N N . ILE A 1 96 ? 21.262 6.639 -18.035 1.00 97.62 96 ILE A N 1
ATOM 776 C CA . ILE A 1 96 ? 21.426 7.821 -18.892 1.00 97.62 96 ILE A CA 1
ATOM 777 C C . ILE A 1 96 ? 22.912 8.098 -19.139 1.00 97.62 96 ILE A C 1
ATOM 779 O O . ILE A 1 96 ? 23.295 8.330 -20.288 1.00 97.62 96 ILE A O 1
ATOM 783 N N . GLU A 1 97 ? 23.747 8.042 -18.103 1.00 97.62 97 GLU A N 1
ATOM 784 C CA . GLU A 1 97 ? 25.194 8.239 -18.215 1.00 97.62 97 GLU A CA 1
ATOM 785 C C . GLU A 1 97 ? 25.848 7.187 -19.114 1.00 97.62 97 GLU A C 1
ATOM 787 O O . GLU A 1 97 ? 26.645 7.533 -19.990 1.00 97.62 97 GLU A O 1
ATOM 792 N N . GLU A 1 98 ? 25.488 5.913 -18.958 1.00 97.94 98 GLU A N 1
ATOM 793 C CA . GLU A 1 98 ? 26.016 4.831 -19.790 1.00 97.94 98 GLU A CA 1
ATOM 794 C C . GLU A 1 98 ? 25.594 4.988 -21.258 1.00 97.94 98 GLU A C 1
ATOM 796 O O . GLU A 1 98 ? 26.400 4.802 -22.173 1.00 97.94 98 GLU A O 1
ATOM 801 N N . ASN A 1 99 ? 24.351 5.404 -21.508 1.00 98.06 99 ASN A N 1
ATOM 802 C CA . ASN A 1 99 ? 23.887 5.714 -22.859 1.00 98.06 99 ASN A CA 1
ATOM 803 C C . ASN A 1 99 ? 24.646 6.906 -23.459 1.00 98.06 99 ASN A C 1
ATOM 805 O O . ASN A 1 99 ? 25.067 6.845 -24.616 1.00 98.06 99 ASN A O 1
ATOM 809 N N . TRP A 1 100 ? 24.888 7.957 -22.673 1.00 98.56 100 TRP A N 1
ATOM 810 C CA . TRP A 1 100 ? 25.709 9.095 -23.091 1.00 98.56 100 TRP A CA 1
ATOM 811 C C . TRP A 1 100 ? 27.149 8.685 -23.412 1.00 98.56 100 TRP A C 1
ATOM 813 O O . TRP A 1 100 ? 27.703 9.140 -24.416 1.00 98.56 100 TRP A O 1
ATOM 823 N N . ARG A 1 101 ? 27.756 7.798 -22.612 1.00 98.38 101 ARG A N 1
ATOM 824 C CA . ARG A 1 101 ? 29.095 7.248 -22.884 1.00 98.38 101 ARG A CA 1
ATOM 825 C C . ARG A 1 101 ? 29.125 6.446 -24.179 1.00 98.38 101 ARG A C 1
ATOM 827 O O . ARG A 1 101 ? 30.039 6.646 -24.982 1.00 98.38 101 ARG A O 1
ATOM 834 N N . LYS A 1 102 ? 28.131 5.582 -24.408 1.00 98.06 102 LYS A N 1
ATOM 835 C CA . LYS A 1 102 ? 28.003 4.796 -25.647 1.00 98.06 102 LYS A CA 1
ATOM 836 C C . LYS A 1 102 ? 27.872 5.692 -26.871 1.00 98.06 102 LYS A C 1
ATOM 838 O O . LYS A 1 102 ? 28.620 5.505 -27.827 1.00 98.06 102 LYS A O 1
ATOM 843 N N . GLU A 1 103 ? 26.991 6.686 -26.823 1.00 97.62 103 GLU A N 1
ATOM 844 C CA . GLU A 1 103 ? 26.792 7.622 -27.933 1.00 97.62 103 GLU A CA 1
ATOM 845 C C . GLU A 1 103 ? 28.052 8.455 -28.190 1.00 97.62 103 GLU A C 1
ATOM 847 O O . GLU A 1 103 ? 28.526 8.547 -29.319 1.00 97.62 103 GLU A O 1
ATOM 852 N N . THR A 1 104 ? 28.678 8.979 -27.134 1.00 98.12 104 THR A N 1
ATOM 853 C CA . THR A 1 104 ? 29.939 9.728 -27.243 1.00 98.12 104 THR A CA 1
ATOM 854 C C . THR A 1 104 ? 31.046 8.868 -27.859 1.00 98.12 104 THR A C 1
ATOM 856 O O . THR A 1 104 ? 31.781 9.328 -28.732 1.00 98.12 104 THR A O 1
ATOM 859 N N . SER A 1 105 ? 31.162 7.603 -27.443 1.00 97.62 105 SER A N 1
ATOM 860 C CA . SER A 1 105 ? 32.114 6.646 -28.016 1.00 97.62 105 SER A CA 1
ATOM 861 C C . SER A 1 105 ? 31.819 6.361 -29.492 1.00 97.62 105 SER A C 1
ATOM 863 O O . SER A 1 105 ? 32.735 6.382 -30.319 1.00 97.62 105 SER A O 1
ATOM 865 N N . HIS A 1 106 ? 30.547 6.160 -29.845 1.00 98.31 106 HIS A N 1
ATOM 866 C CA . HIS A 1 106 ? 30.115 5.925 -31.219 1.00 98.31 106 HIS A CA 1
ATOM 867 C C . HIS A 1 106 ? 30.426 7.118 -32.131 1.00 98.31 106 HIS A C 1
ATOM 869 O O . HIS A 1 106 ? 31.060 6.945 -33.176 1.00 98.31 106 HIS A O 1
ATOM 875 N N . LEU A 1 107 ? 30.060 8.330 -31.707 1.00 97.81 107 LEU A N 1
ATOM 876 C CA . LEU A 1 107 ? 30.352 9.568 -32.427 1.00 97.81 107 LEU A CA 1
ATOM 877 C C . LEU A 1 107 ? 31.859 9.785 -32.576 1.00 97.81 107 LEU A C 1
ATOM 879 O O . LEU A 1 107 ? 32.321 10.086 -33.674 1.00 97.81 107 LEU A O 1
ATOM 883 N N . ASN A 1 108 ? 32.646 9.559 -31.521 1.00 97.44 108 ASN A N 1
ATOM 884 C CA . ASN A 1 108 ? 34.106 9.633 -31.603 1.00 97.44 108 ASN A CA 1
ATOM 885 C C . ASN A 1 108 ? 34.674 8.614 -32.602 1.00 97.44 108 ASN A C 1
ATOM 887 O O . ASN A 1 108 ? 35.535 8.964 -33.408 1.00 97.44 108 ASN A O 1
ATOM 891 N N . SER A 1 109 ? 34.171 7.376 -32.606 1.00 97.75 109 SER A N 1
ATOM 892 C CA . SER A 1 109 ? 34.568 6.363 -33.592 1.00 97.75 109 SER A CA 1
ATOM 893 C C . SER A 1 109 ? 34.240 6.804 -35.020 1.00 97.75 109 SER A C 1
ATOM 895 O O . SER A 1 109 ? 35.070 6.653 -35.917 1.00 97.75 109 SER A O 1
ATOM 897 N N . LEU A 1 110 ? 33.061 7.393 -35.239 1.00 98.00 110 LEU A N 1
ATOM 898 C CA . LEU A 1 110 ? 32.668 7.926 -36.540 1.00 98.00 110 LEU A CA 1
ATOM 899 C C . LEU A 1 110 ? 33.561 9.097 -36.969 1.00 98.00 110 LEU A C 1
ATOM 901 O O . LEU A 1 110 ? 33.998 9.135 -38.117 1.00 98.00 110 LEU A O 1
ATOM 905 N N . VAL A 1 111 ? 33.883 10.014 -36.054 1.00 97.75 111 VAL A N 1
ATOM 906 C CA . VAL A 1 111 ? 34.808 11.127 -36.314 1.00 97.75 111 VAL A CA 1
ATOM 907 C C . VAL A 1 111 ? 36.181 10.602 -36.723 1.00 97.75 111 VAL A C 1
ATOM 909 O O . VAL A 1 111 ? 36.727 11.083 -37.713 1.00 97.75 111 VAL A O 1
ATOM 912 N N . VAL A 1 112 ? 36.722 9.597 -36.026 1.00 97.88 112 VAL A N 1
ATOM 913 C CA . VAL A 1 112 ? 38.011 8.983 -36.387 1.00 97.88 112 VAL A CA 1
ATOM 914 C C . VAL A 1 112 ? 37.948 8.361 -37.783 1.00 97.88 112 VAL A C 1
ATOM 916 O O . VAL A 1 112 ? 38.800 8.673 -38.612 1.00 97.88 112 VAL A O 1
ATOM 919 N N . LYS A 1 113 ? 36.906 7.578 -38.094 1.00 97.50 113 LYS A N 1
ATOM 920 C CA . LYS A 1 113 ? 36.721 6.987 -39.434 1.00 97.50 113 LYS A CA 1
ATOM 921 C C . LYS A 1 113 ? 36.645 8.054 -40.529 1.00 97.50 113 LYS A C 1
ATOM 923 O O . LYS A 1 113 ? 37.339 7.954 -41.535 1.00 97.50 113 LYS A O 1
ATOM 928 N N . LEU A 1 114 ? 35.856 9.110 -40.321 1.00 97.19 114 LEU A N 1
ATOM 929 C CA . LEU A 1 114 ? 35.742 10.218 -41.276 1.00 97.19 114 LEU A CA 1
ATOM 930 C C . LEU A 1 114 ? 37.059 10.994 -41.424 1.00 97.19 114 LEU A C 1
ATOM 932 O O . LEU A 1 114 ? 37.396 11.437 -42.521 1.00 97.19 114 LEU A O 1
ATOM 936 N N . GLN A 1 115 ? 37.829 11.160 -40.345 1.00 96.56 115 GLN A N 1
ATOM 937 C CA . GLN A 1 115 ? 39.160 11.768 -40.400 1.00 96.56 115 GLN A CA 1
ATOM 938 C C . GLN A 1 115 ? 40.156 10.893 -41.171 1.00 96.56 115 GLN A C 1
ATOM 940 O O . GLN A 1 115 ? 40.956 11.425 -41.942 1.00 96.56 115 GLN A O 1
ATOM 945 N N . GLU A 1 116 ? 40.120 9.574 -40.990 1.00 96.94 116 GLU A N 1
ATOM 946 C CA . GLU A 1 116 ? 40.938 8.618 -41.744 1.00 96.94 116 GLU A CA 1
ATOM 947 C C . GLU A 1 116 ? 40.585 8.629 -43.235 1.00 96.94 116 GLU A C 1
ATOM 949 O O . GLU A 1 116 ? 41.486 8.733 -44.073 1.00 96.94 116 GLU A O 1
ATOM 954 N N . GLU A 1 117 ? 39.295 8.617 -43.583 1.00 96.62 117 GLU A N 1
ATOM 955 C CA . GLU A 1 117 ? 38.848 8.721 -44.974 1.00 96.62 117 GLU A CA 1
ATOM 956 C C . GLU A 1 117 ? 39.233 10.062 -45.606 1.00 96.62 117 GLU A C 1
ATOM 958 O O . GLU A 1 117 ? 39.772 10.079 -46.712 1.00 96.62 117 GLU A O 1
ATOM 963 N N . ASN A 1 118 ? 39.066 11.185 -44.901 1.00 94.38 118 ASN A N 1
ATOM 964 C CA . ASN A 1 118 ? 39.503 12.496 -45.393 1.00 94.38 118 ASN A CA 1
ATOM 965 C C . ASN A 1 118 ? 41.019 12.569 -45.613 1.00 94.38 118 ASN A C 1
ATOM 967 O O . ASN A 1 118 ? 41.466 13.143 -46.612 1.00 94.38 118 ASN A O 1
ATOM 971 N N . LYS A 1 119 ? 41.821 11.972 -44.719 1.00 96.56 119 LYS A N 1
ATOM 972 C CA . LYS A 1 119 ? 43.278 11.857 -44.900 1.00 96.56 119 LYS A CA 1
ATOM 973 C C . LYS A 1 119 ? 43.610 11.005 -46.125 1.00 96.56 119 LYS A C 1
ATOM 975 O O . LYS A 1 119 ? 44.445 11.405 -46.934 1.00 96.56 119 LYS A O 1
ATOM 980 N N . ARG A 1 120 ? 42.931 9.867 -46.295 1.00 96.38 120 ARG A N 1
ATOM 981 C CA . ARG A 1 120 ? 43.097 8.970 -47.448 1.00 96.38 120 ARG A CA 1
ATOM 982 C C . ARG A 1 120 ? 42.734 9.664 -48.763 1.00 96.38 120 ARG A C 1
ATOM 984 O O . ARG A 1 120 ? 43.508 9.595 -49.712 1.00 96.38 120 ARG A O 1
ATOM 991 N N . LEU A 1 121 ? 41.591 10.346 -48.827 1.00 93.75 121 LEU A N 1
ATOM 992 C CA . LEU A 1 121 ? 41.155 11.086 -50.014 1.00 93.75 121 LEU A CA 1
ATOM 993 C C . LEU A 1 121 ? 42.115 12.234 -50.338 1.00 93.75 121 LEU A C 1
ATOM 995 O O . LEU A 1 121 ? 42.514 12.378 -51.491 1.00 93.75 121 LEU A O 1
ATOM 999 N N . SER A 1 122 ? 42.555 12.989 -49.328 1.00 91.44 122 SER A N 1
ATOM 1000 C CA . SER A 1 122 ? 43.575 14.033 -49.496 1.00 91.44 122 SER A CA 1
ATOM 1001 C C . SER A 1 122 ? 44.887 13.479 -50.063 1.00 91.44 122 SER A C 1
ATOM 1003 O O . SER A 1 122 ? 45.478 14.093 -50.950 1.00 91.44 122 SER A O 1
ATOM 1005 N N . ALA A 1 123 ? 45.331 12.303 -49.603 1.00 91.12 123 ALA A N 1
ATOM 1006 C CA . ALA A 1 123 ? 46.523 11.642 -50.136 1.00 91.12 123 ALA A CA 1
ATOM 1007 C C . ALA A 1 123 ? 46.350 11.242 -51.613 1.00 91.12 123 ALA A C 1
ATOM 1009 O O . ALA A 1 123 ? 47.235 11.518 -52.418 1.00 91.12 123 ALA A O 1
ATOM 1010 N N . ILE A 1 124 ? 45.193 10.675 -51.981 1.00 90.88 124 ILE A N 1
ATOM 1011 C CA . ILE A 1 124 ? 44.871 10.302 -53.371 1.00 90.88 124 ILE A CA 1
ATOM 1012 C C . ILE A 1 124 ? 44.815 11.534 -54.280 1.00 90.88 124 ILE A C 1
ATOM 1014 O O . ILE A 1 124 ? 45.309 11.485 -55.404 1.00 90.88 124 ILE A O 1
ATOM 1018 N N . ILE A 1 125 ? 44.218 12.640 -53.824 1.00 84.81 125 ILE A N 1
ATOM 1019 C CA . ILE A 1 125 ? 44.189 13.895 -54.590 1.00 84.81 125 ILE A CA 1
ATOM 1020 C C . ILE A 1 125 ? 45.618 14.414 -54.787 1.00 84.81 125 ILE A C 1
ATOM 1022 O O . ILE A 1 125 ? 46.001 14.701 -55.915 1.00 84.81 125 ILE A O 1
ATOM 1026 N N . SER A 1 126 ? 46.445 14.428 -53.734 1.00 83.12 126 SER A N 1
ATOM 1027 C CA . SER A 1 126 ? 47.856 14.831 -53.836 1.00 83.12 126 SER A CA 1
ATOM 1028 C C . SER A 1 126 ? 48.674 13.939 -54.779 1.00 83.12 126 SER A C 1
ATOM 1030 O O . SER A 1 126 ? 49.582 14.425 -55.451 1.00 83.12 126 SER A O 1
ATOM 1032 N N . GLU A 1 127 ? 48.384 12.640 -54.835 1.00 78.88 127 GLU A N 1
ATOM 1033 C CA . GLU A 1 127 ? 49.022 11.701 -55.761 1.00 78.88 127 GLU A CA 1
ATOM 1034 C C . GLU A 1 127 ? 48.566 11.925 -57.211 1.00 78.88 127 GLU A C 1
ATOM 1036 O O . GLU A 1 127 ? 49.395 11.943 -58.120 1.00 78.88 127 GLU A O 1
ATOM 1041 N N . LYS A 1 128 ? 47.272 12.185 -57.431 1.00 73.94 128 LYS A N 1
ATOM 1042 C CA . LYS A 1 128 ? 46.719 12.515 -58.753 1.00 73.94 128 LYS A CA 1
ATOM 1043 C C . LYS A 1 128 ? 47.193 13.871 -59.275 1.00 73.94 128 LYS A C 1
ATOM 1045 O O . LYS A 1 128 ? 47.488 13.974 -60.458 1.00 73.94 128 LYS A O 1
ATOM 1050 N N . ASP A 1 129 ? 47.364 14.868 -58.413 1.00 62.00 129 ASP A N 1
ATOM 1051 C CA . ASP A 1 129 ? 47.950 16.161 -58.796 1.00 62.00 129 ASP A CA 1
ATOM 1052 C C . ASP A 1 129 ? 49.436 16.036 -59.190 1.00 62.00 129 ASP A C 1
ATOM 1054 O O . ASP A 1 129 ? 49.943 16.837 -59.975 1.00 62.00 129 ASP A O 1
ATOM 1058 N N . LYS A 1 130 ? 50.145 15.008 -58.696 1.00 63.56 130 LYS A N 1
ATOM 1059 C CA . LYS A 1 130 ? 51.522 14.676 -59.117 1.00 63.56 130 LYS A CA 1
ATOM 1060 C C . LYS A 1 130 ? 51.576 13.879 -60.424 1.00 63.56 130 LYS A C 1
ATOM 1062 O O . LYS A 1 130 ? 52.652 13.766 -61.011 1.00 63.56 130 LYS A O 1
ATOM 1067 N N . HIS A 1 131 ? 50.451 13.333 -60.886 1.00 47.56 131 HIS A N 1
ATOM 1068 C CA . HIS A 1 131 ? 50.377 12.490 -62.072 1.00 47.56 131 HIS A CA 1
ATOM 1069 C C . HIS A 1 131 ? 49.471 13.126 -63.137 1.00 47.56 131 HIS A C 1
ATOM 1071 O O . HIS A 1 131 ? 48.272 12.871 -63.213 1.00 47.56 131 HIS A O 1
ATOM 1077 N N . VAL A 1 132 ? 50.070 13.950 -64.003 1.00 45.31 132 VAL A N 1
ATOM 1078 C CA . VAL A 1 132 ? 49.482 14.293 -65.310 1.00 45.31 132 VAL A CA 1
ATOM 1079 C C . VAL A 1 132 ? 49.198 12.975 -66.053 1.00 45.31 132 VAL A C 1
ATOM 1081 O O . VAL A 1 132 ? 50.103 12.138 -66.118 1.00 45.31 132 VAL A O 1
ATOM 1084 N N . PRO A 1 133 ? 47.986 12.740 -66.594 1.00 48.19 133 PRO A N 1
ATOM 1085 C CA . PRO A 1 133 ? 47.639 11.444 -67.153 1.00 48.19 133 PRO A CA 1
ATOM 1086 C C . PRO A 1 133 ? 48.285 11.296 -68.532 1.00 48.19 133 PRO A C 1
ATOM 1088 O O . PRO A 1 133 ? 47.735 11.733 -69.539 1.00 48.19 133 PRO A O 1
ATOM 1091 N N . SER A 1 134 ? 49.454 10.663 -68.571 1.00 44.47 134 SER A N 1
ATOM 1092 C CA . SER A 1 134 ? 49.970 10.048 -69.791 1.00 44.47 134 SER A CA 1
ATOM 1093 C C . SER A 1 134 ? 49.489 8.603 -69.831 1.00 44.47 134 SER A C 1
ATOM 1095 O O . SER A 1 134 ? 49.991 7.753 -69.102 1.00 44.47 134 SER A O 1
ATOM 1097 N N . ASP A 1 135 ? 48.467 8.384 -70.658 1.00 43.66 135 ASP A N 1
ATOM 1098 C CA . ASP A 1 135 ? 48.079 7.130 -71.306 1.00 43.66 135 ASP A CA 1
ATOM 1099 C C . ASP A 1 135 ? 48.303 5.827 -70.522 1.00 43.66 135 ASP A C 1
ATOM 1101 O O . ASP A 1 135 ? 49.348 5.186 -70.611 1.00 43.66 135 ASP A O 1
ATOM 1105 N N . CYS A 1 136 ? 47.243 5.331 -69.877 1.00 37.75 136 CYS A N 1
ATOM 1106 C CA . CYS A 1 136 ? 47.163 3.929 -69.478 1.00 37.75 136 CYS A CA 1
ATOM 1107 C C . CYS A 1 136 ? 46.069 3.227 -70.293 1.00 37.75 136 CYS A C 1
ATOM 1109 O O . CYS A 1 136 ? 44.913 3.135 -69.886 1.00 37.75 136 CYS A O 1
ATOM 1111 N N . LYS A 1 137 ? 46.436 2.733 -71.481 1.00 48.59 137 LYS A N 1
ATOM 1112 C CA . LYS A 1 137 ? 45.702 1.638 -72.128 1.00 48.59 137 LYS A CA 1
ATOM 1113 C C . LYS A 1 137 ? 46.130 0.343 -71.446 1.00 48.59 137 LYS A C 1
ATOM 1115 O O . LYS A 1 137 ? 47.042 -0.338 -71.904 1.00 48.59 137 LYS A O 1
ATOM 1120 N N . THR A 1 138 ? 45.499 0.044 -70.318 1.00 46.56 138 THR A N 1
ATOM 1121 C CA . THR A 1 138 ? 45.689 -1.204 -69.579 1.00 46.56 138 THR A CA 1
ATOM 1122 C C . THR A 1 138 ? 44.923 -2.307 -70.304 1.00 46.56 138 THR A C 1
ATOM 1124 O O . THR A 1 138 ? 43.716 -2.470 -70.135 1.00 46.56 138 THR A O 1
ATOM 1127 N N . PHE A 1 139 ? 45.613 -3.056 -71.160 1.00 54.03 139 PHE A N 1
ATOM 1128 C CA . PHE A 1 139 ? 45.203 -4.432 -71.412 1.00 54.03 139 PHE A CA 1
ATOM 1129 C C . PHE A 1 139 ? 45.592 -5.219 -70.161 1.00 54.03 139 PHE A C 1
ATOM 1131 O O . PHE A 1 139 ? 46.777 -5.315 -69.850 1.00 54.03 139 PHE A O 1
ATOM 1138 N N . LEU A 1 140 ? 44.591 -5.686 -69.410 1.00 59.50 140 LEU A N 1
ATOM 1139 C CA . LEU A 1 140 ? 44.800 -6.573 -68.266 1.00 59.50 140 LEU A CA 1
ATOM 1140 C C . LEU A 1 140 ? 45.508 -7.840 -68.754 1.00 59.50 140 LEU A C 1
ATOM 1142 O O . LEU A 1 140 ? 45.115 -8.401 -69.780 1.00 59.50 140 LEU A O 1
ATOM 1146 N N . SER A 1 141 ? 46.533 -8.280 -68.030 1.00 72.75 141 SER A N 1
ATOM 1147 C CA . SER A 1 141 ? 47.156 -9.585 -68.269 1.00 72.75 141 SER A CA 1
ATOM 1148 C C . SER A 1 141 ? 46.137 -10.704 -68.003 1.00 72.75 141 SER A C 1
ATOM 1150 O O . SER A 1 141 ? 45.244 -10.546 -67.166 1.00 72.75 141 SER A O 1
ATOM 1152 N N . ASP A 1 142 ? 46.263 -11.853 -68.672 1.00 75.56 142 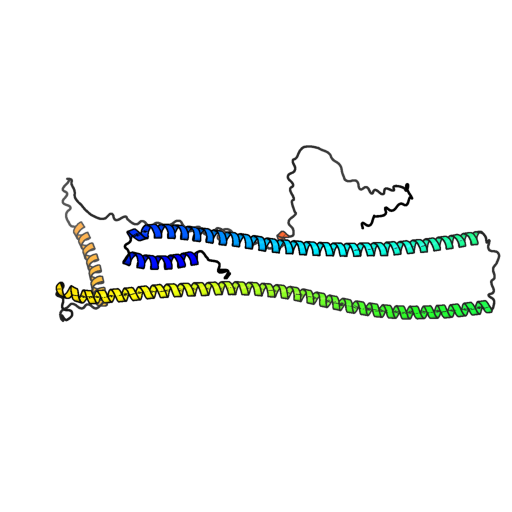ASP A N 1
ATOM 1153 C CA . ASP A 1 142 ? 45.344 -12.993 -68.504 1.00 75.56 142 ASP A CA 1
ATOM 1154 C C . ASP A 1 142 ? 45.225 -13.439 -67.029 1.00 75.56 142 ASP A C 1
ATOM 1156 O O . ASP A 1 142 ? 44.145 -13.815 -66.569 1.00 75.56 142 ASP A O 1
ATOM 1160 N N . GLU A 1 143 ? 46.300 -13.321 -66.242 1.00 80.12 143 GLU A N 1
ATOM 1161 C CA . GLU A 1 143 ? 46.294 -13.604 -64.798 1.00 80.12 143 GLU A CA 1
ATOM 1162 C C . GLU A 1 143 ? 45.440 -12.607 -63.995 1.00 80.12 143 GLU A C 1
ATOM 1164 O O . GLU A 1 143 ? 44.702 -12.997 -63.084 1.00 80.12 143 GLU A O 1
ATOM 1169 N N . GLU A 1 144 ? 45.482 -11.322 -64.351 1.00 82.25 144 GLU A N 1
ATOM 1170 C CA . GLU A 1 144 ? 44.675 -10.276 -63.715 1.00 82.25 144 GLU A CA 1
ATOM 1171 C C . GLU A 1 144 ? 43.190 -10.465 -64.041 1.00 82.25 144 GLU A C 1
ATOM 1173 O O . GLU A 1 144 ? 42.329 -10.278 -63.177 1.00 82.25 144 GLU A O 1
ATOM 1178 N N . LEU A 1 145 ? 42.876 -10.917 -65.260 1.00 85.25 145 LEU A N 1
ATOM 1179 C CA . LEU A 1 145 ? 41.510 -11.225 -65.679 1.00 85.25 145 LEU A CA 1
ATOM 1180 C C . LEU A 1 145 ? 40.915 -12.392 -64.869 1.00 85.25 145 LEU A C 1
ATOM 1182 O O . LEU A 1 145 ? 39.758 -12.314 -64.444 1.00 85.25 145 LEU A O 1
ATOM 1186 N N . VAL A 1 146 ? 41.716 -13.420 -64.561 1.00 88.38 146 VAL A N 1
ATOM 1187 C CA . VAL A 1 146 ? 41.318 -14.535 -63.677 1.00 88.38 146 VAL A CA 1
ATOM 1188 C C . VAL A 1 146 ? 41.058 -14.059 -62.242 1.00 88.38 146 VAL A C 1
ATOM 1190 O O . VAL A 1 146 ? 40.081 -14.486 -61.618 1.00 88.38 146 VAL A O 1
ATOM 1193 N N . VAL A 1 147 ? 41.887 -13.161 -61.699 1.00 90.12 147 VAL A N 1
ATOM 1194 C CA . VAL A 1 147 ? 41.665 -12.584 -60.358 1.00 90.12 147 VAL A CA 1
ATOM 1195 C C . VAL A 1 147 ? 40.385 -11.749 -60.329 1.00 90.12 147 VAL A C 1
ATOM 1197 O O . VAL A 1 147 ? 39.570 -11.904 -59.417 1.00 90.12 147 VAL A O 1
ATOM 1200 N N . VAL A 1 148 ? 40.159 -10.918 -61.347 1.00 89.00 148 VAL A N 1
ATOM 1201 C CA . VAL A 1 148 ? 38.930 -10.122 -61.476 1.00 89.00 148 VAL A CA 1
ATOM 1202 C C . VAL A 1 148 ? 37.697 -11.023 -61.576 1.00 89.00 148 VAL A C 1
ATOM 1204 O O . VAL A 1 148 ? 36.671 -10.711 -60.973 1.00 89.00 148 VAL A O 1
ATOM 1207 N N . GLN A 1 149 ? 37.778 -12.155 -62.278 1.00 90.12 149 GLN A N 1
ATOM 1208 C CA . GLN A 1 149 ? 36.680 -13.119 -62.346 1.00 90.12 149 GLN A CA 1
ATOM 1209 C C . GLN A 1 149 ? 36.369 -13.742 -60.975 1.00 90.12 149 GLN A C 1
ATOM 1211 O O . GLN A 1 149 ? 35.209 -13.746 -60.566 1.00 90.12 149 GLN A O 1
ATOM 1216 N N . LYS A 1 150 ? 37.387 -14.162 -60.213 1.00 94.06 150 LYS A N 1
ATOM 1217 C CA . LYS A 1 150 ? 37.199 -14.674 -58.842 1.00 94.06 150 LYS A CA 1
ATOM 1218 C C . LYS A 1 150 ? 36.615 -13.621 -57.899 1.00 94.06 150 LYS A C 1
ATOM 1220 O O . LYS A 1 150 ? 35.734 -13.928 -57.101 1.00 94.06 150 LYS A O 1
ATOM 1225 N N . LEU A 1 151 ? 37.066 -12.369 -57.999 1.00 93.56 151 LEU A N 1
ATOM 1226 C CA . LEU A 1 151 ? 36.503 -11.265 -57.214 1.00 93.56 151 LEU A CA 1
ATOM 1227 C C . LEU A 1 151 ? 35.042 -10.991 -57.584 1.00 93.56 151 LEU A C 1
ATOM 1229 O O . LEU A 1 151 ? 34.237 -10.724 -56.693 1.00 93.56 151 LEU A O 1
ATOM 1233 N N . LYS A 1 152 ? 34.672 -11.097 -58.867 1.00 95.12 152 LYS A N 1
ATOM 1234 C CA . LYS A 1 152 ? 33.271 -11.002 -59.307 1.00 95.12 152 LYS A CA 1
ATOM 1235 C C . LYS A 1 152 ? 32.422 -12.136 -58.740 1.00 95.12 152 LYS A C 1
ATOM 1237 O O . LYS A 1 152 ? 31.337 -11.863 -58.240 1.00 95.12 152 LYS A O 1
ATOM 1242 N N . GLU A 1 153 ? 32.915 -13.372 -58.769 1.00 95.25 153 GLU A N 1
ATOM 1243 C CA . GLU A 1 153 ? 32.222 -14.530 -58.188 1.00 95.25 153 GLU A CA 1
ATOM 1244 C C . GLU A 1 153 ? 32.020 -14.371 -56.676 1.00 95.25 153 GLU A C 1
ATOM 1246 O O . GLU A 1 153 ? 30.907 -14.557 -56.191 1.00 95.25 153 GLU A O 1
ATOM 1251 N N . LEU A 1 154 ? 33.049 -13.943 -55.934 1.00 97.19 154 LEU A N 1
ATOM 1252 C CA . LEU A 1 154 ? 32.926 -13.644 -54.502 1.00 97.19 154 LEU A CA 1
ATOM 1253 C C . LEU A 1 154 ? 31.960 -12.485 -54.235 1.00 97.19 154 LEU A C 1
ATOM 1255 O O . LEU A 1 154 ? 31.155 -12.553 -53.311 1.00 97.19 154 LEU A O 1
ATOM 1259 N N . THR A 1 155 ? 31.995 -11.440 -55.062 1.00 96.12 155 THR A N 1
ATOM 1260 C CA . THR A 1 155 ? 31.064 -10.307 -54.951 1.00 96.12 155 THR A CA 1
ATOM 1261 C C . THR A 1 155 ? 29.622 -10.759 -55.176 1.00 96.12 155 THR A C 1
ATOM 1263 O O . THR A 1 155 ? 28.734 -10.374 -54.417 1.00 96.12 155 THR A O 1
ATOM 1266 N N . GLU A 1 156 ? 29.379 -11.617 -56.168 1.00 95.56 156 GLU A N 1
ATOM 1267 C CA . GLU A 1 156 ? 28.051 -12.168 -56.447 1.00 95.56 156 GLU A CA 1
ATOM 1268 C C . GLU A 1 156 ? 27.582 -13.121 -55.336 1.00 95.56 156 GLU A C 1
ATOM 1270 O O . GLU A 1 156 ? 26.422 -13.068 -54.922 1.00 95.56 156 GLU A O 1
ATOM 1275 N N . GLN A 1 157 ? 28.484 -13.929 -54.769 1.00 97.25 157 GLN A N 1
ATOM 1276 C CA . GLN A 1 157 ? 28.191 -14.751 -53.591 1.00 97.25 157 GLN A CA 1
ATOM 1277 C C . GLN A 1 157 ? 27.833 -13.892 -52.374 1.00 97.25 157 GLN A C 1
ATOM 1279 O O . GLN A 1 157 ? 26.840 -14.172 -51.702 1.00 97.25 157 GLN A O 1
ATOM 1284 N N . HIS A 1 158 ? 28.594 -12.831 -52.099 1.00 96.19 158 HIS A N 1
ATOM 1285 C CA . HIS A 1 158 ? 28.303 -11.901 -51.006 1.00 96.19 158 HIS A CA 1
ATOM 1286 C C . HIS A 1 158 ? 26.968 -11.182 -51.223 1.00 96.19 158 HIS A C 1
ATOM 1288 O O . HIS A 1 158 ? 26.191 -11.045 -50.281 1.00 96.19 158 HIS A O 1
ATOM 1294 N N . ARG A 1 159 ? 26.647 -10.796 -52.465 1.00 97.88 159 ARG A N 1
ATOM 1295 C CA . ARG A 1 159 ? 25.339 -10.230 -52.826 1.00 97.88 159 ARG A CA 1
ATOM 1296 C C . ARG A 1 159 ? 24.204 -11.217 -52.541 1.00 97.88 159 ARG A C 1
ATOM 1298 O O . ARG A 1 159 ? 23.185 -10.831 -51.973 1.00 97.88 159 ARG A O 1
ATOM 1305 N N . GLY A 1 160 ? 24.384 -12.491 -52.892 1.00 97.38 160 GLY A N 1
ATOM 1306 C CA . GLY A 1 160 ? 23.423 -13.554 -52.591 1.00 97.38 160 GLY A CA 1
ATOM 1307 C C . GLY A 1 160 ? 23.231 -13.778 -51.088 1.00 97.38 160 GLY A C 1
ATOM 1308 O O . GLY A 1 160 ? 22.097 -13.880 -50.619 1.00 97.38 160 GLY A O 1
ATOM 1309 N N . GLN A 1 161 ? 24.325 -13.794 -50.321 1.00 97.56 161 GLN A N 1
ATOM 1310 C CA . GLN A 1 161 ? 24.275 -13.902 -48.860 1.00 97.56 161 GLN A CA 1
ATOM 1311 C C . GLN A 1 161 ? 23.566 -12.707 -48.221 1.00 97.56 161 GLN A C 1
ATOM 1313 O O . GLN A 1 161 ? 22.752 -12.908 -47.321 1.00 97.56 161 GLN A O 1
ATOM 1318 N N . LEU A 1 162 ? 23.818 -11.490 -48.713 1.00 96.44 162 LEU A N 1
ATOM 1319 C CA . LEU A 1 162 ? 23.151 -10.281 -48.236 1.00 96.44 162 LEU A CA 1
ATOM 1320 C C . LEU A 1 162 ? 21.633 -10.386 -48.426 1.00 96.44 162 LEU A C 1
ATOM 1322 O O . LEU A 1 162 ? 20.890 -10.197 -47.474 1.00 96.44 162 LEU A O 1
ATOM 1326 N N . ILE A 1 163 ? 21.175 -10.832 -49.600 1.00 98.12 163 ILE A N 1
ATOM 1327 C CA . ILE A 1 163 ? 19.741 -11.020 -49.880 1.00 98.12 163 ILE A CA 1
ATOM 1328 C C . ILE A 1 163 ? 19.103 -12.060 -48.949 1.00 98.12 163 ILE A C 1
ATOM 1330 O O . ILE A 1 163 ? 17.967 -11.881 -48.510 1.00 98.12 163 ILE A O 1
ATOM 1334 N N . LEU A 1 164 ? 19.792 -13.169 -48.667 1.00 98.19 164 LEU A N 1
ATOM 1335 C CA . LEU A 1 164 ? 19.278 -14.179 -47.735 1.00 98.19 164 LEU A CA 1
ATOM 1336 C C . LEU A 1 164 ? 19.194 -13.630 -46.310 1.00 98.19 164 LEU A C 1
ATOM 1338 O O . LEU A 1 164 ? 18.191 -13.854 -45.635 1.00 98.19 164 LEU A O 1
ATOM 1342 N N . LYS A 1 165 ? 20.210 -12.878 -45.879 1.00 97.19 165 LYS A N 1
ATOM 1343 C CA . LYS A 1 165 ? 20.225 -12.231 -44.565 1.00 97.19 165 LYS A CA 1
ATOM 1344 C C . LYS A 1 165 ? 19.151 -11.156 -44.441 1.00 97.19 165 LYS A C 1
ATOM 1346 O O . LYS A 1 165 ? 18.486 -11.111 -43.415 1.00 97.19 165 LYS A O 1
ATOM 1351 N N . ASP A 1 166 ? 18.904 -10.374 -45.486 1.00 97.75 166 ASP A N 1
ATOM 1352 C CA . ASP A 1 166 ? 17.823 -9.385 -45.512 1.00 97.75 166 ASP A CA 1
ATOM 1353 C C . ASP A 1 166 ? 16.443 -10.047 -45.391 1.00 97.75 166 ASP A C 1
ATOM 1355 O O . ASP A 1 166 ? 15.580 -9.558 -44.662 1.00 97.75 166 ASP A O 1
ATOM 1359 N N . LYS A 1 167 ? 16.231 -11.194 -46.055 1.00 97.88 167 LYS A N 1
ATOM 1360 C CA . LYS A 1 167 ? 14.991 -11.978 -45.907 1.00 97.88 167 LYS A CA 1
ATOM 1361 C C . LYS A 1 167 ? 14.823 -12.522 -44.489 1.00 97.88 167 LYS A C 1
ATOM 1363 O O . LYS A 1 167 ? 13.744 -12.389 -43.923 1.00 97.88 167 LYS A O 1
ATOM 1368 N N . GLU A 1 168 ? 15.884 -13.082 -43.913 1.00 98.00 168 GLU A N 1
ATOM 1369 C CA . GLU A 1 168 ? 15.885 -13.580 -42.531 1.00 98.00 168 GLU A CA 1
ATOM 1370 C C . GLU A 1 168 ? 15.583 -12.447 -41.533 1.00 98.00 168 GLU A C 1
ATOM 1372 O O . GLU A 1 168 ? 14.751 -12.607 -40.640 1.00 98.00 168 GLU A O 1
ATOM 1377 N N . LEU A 1 169 ? 16.194 -11.271 -41.714 1.00 97.06 169 LEU A N 1
ATOM 1378 C CA . LEU A 1 169 ? 15.924 -10.086 -40.895 1.00 97.06 169 LEU A CA 1
ATOM 1379 C C . LEU A 1 169 ? 14.475 -9.610 -41.029 1.00 97.06 169 LEU A C 1
ATOM 1381 O O . LEU A 1 169 ? 13.858 -9.271 -40.021 1.00 97.06 169 LEU A O 1
ATOM 1385 N N . LEU A 1 170 ? 13.912 -9.617 -42.239 1.00 98.00 170 LEU A N 1
ATOM 1386 C CA . LEU A 1 170 ? 12.514 -9.252 -42.464 1.00 98.00 170 LEU A CA 1
ATOM 1387 C C . LEU A 1 170 ? 11.556 -10.228 -41.765 1.00 98.00 170 LEU A C 1
ATOM 1389 O O . LEU A 1 170 ? 10.601 -9.801 -41.117 1.00 98.00 170 LEU A O 1
ATOM 1393 N N . GLU A 1 171 ? 11.814 -11.533 -41.854 1.00 98.00 171 GLU A N 1
ATOM 1394 C CA . GLU A 1 171 ? 11.035 -12.557 -41.149 1.00 98.00 171 GLU A CA 1
ATOM 1395 C C . GLU A 1 171 ? 11.100 -12.361 -39.629 1.00 98.00 171 GLU A C 1
ATOM 1397 O O . GLU A 1 171 ? 10.060 -12.351 -38.966 1.00 98.00 171 GLU A O 1
ATOM 1402 N N . LYS A 1 172 ? 12.296 -12.104 -39.086 1.00 97.25 172 LYS A N 1
ATOM 1403 C CA . LYS A 1 172 ? 12.487 -11.806 -37.658 1.00 97.25 172 LYS A CA 1
ATOM 1404 C C . LYS A 1 172 ? 11.807 -10.507 -37.229 1.00 97.25 172 LYS A C 1
ATOM 1406 O O . LYS A 1 172 ? 11.218 -10.470 -36.151 1.00 97.25 172 LYS A O 1
ATOM 1411 N N . SER A 1 173 ? 11.825 -9.472 -38.068 1.00 97.50 173 SER A N 1
ATOM 1412 C CA . SER A 1 173 ? 11.094 -8.221 -37.823 1.00 97.50 173 SER A CA 1
ATOM 1413 C C . SER A 1 173 ? 9.588 -8.473 -37.732 1.00 97.50 173 SER A C 1
ATOM 1415 O O . SER A 1 173 ? 8.941 -8.021 -36.791 1.00 97.50 173 SER A O 1
ATOM 1417 N N . ASN A 1 174 ? 9.034 -9.275 -38.644 1.00 97.88 174 ASN A N 1
ATOM 1418 C CA . ASN A 1 174 ? 7.615 -9.636 -38.627 1.00 97.88 174 ASN A CA 1
ATOM 1419 C C . ASN A 1 174 ? 7.236 -10.477 -37.394 1.00 97.88 174 ASN A C 1
ATOM 1421 O O . ASN A 1 174 ? 6.142 -10.326 -36.848 1.00 97.88 174 ASN A O 1
ATOM 1425 N N . GLU A 1 175 ? 8.107 -11.389 -36.953 1.00 97.75 175 GLU A N 1
ATOM 1426 C CA . GLU A 1 175 ? 7.920 -12.130 -35.698 1.00 97.75 175 GLU A CA 1
ATOM 1427 C C . GLU A 1 175 ? 7.920 -11.183 -34.493 1.00 97.75 175 GLU A C 1
ATOM 1429 O O . GLU A 1 175 ? 7.028 -11.268 -33.648 1.00 97.75 175 GLU A O 1
ATOM 1434 N N . PHE A 1 176 ? 8.867 -10.244 -34.441 1.00 97.25 176 PHE A N 1
ATOM 1435 C CA . PHE A 1 176 ? 8.941 -9.239 -33.385 1.00 97.25 176 PHE A CA 1
ATOM 1436 C C . PHE A 1 176 ? 7.679 -8.368 -33.334 1.00 97.25 176 PHE A C 1
ATOM 1438 O O . PHE A 1 176 ? 7.108 -8.190 -32.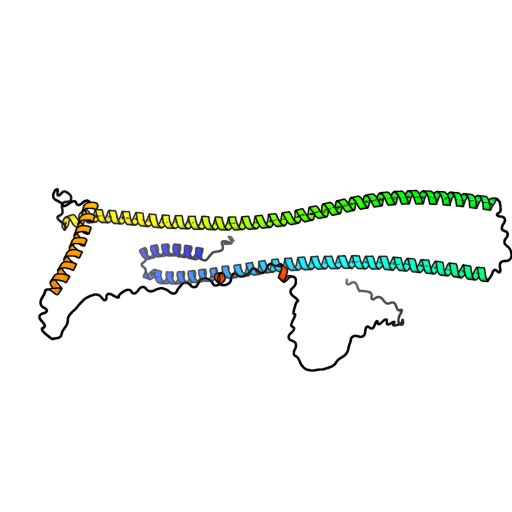260 1.00 97.25 176 PHE A O 1
ATOM 1445 N N . GLU A 1 177 ? 7.181 -7.897 -34.480 1.00 98.19 177 GLU A N 1
ATOM 1446 C CA . GLU A 1 177 ? 5.932 -7.127 -34.564 1.00 98.19 177 GLU A CA 1
ATOM 1447 C C . GLU A 1 177 ? 4.718 -7.915 -34.049 1.00 98.19 177 GLU A C 1
ATOM 1449 O O . GLU A 1 177 ? 3.894 -7.374 -33.307 1.00 98.19 177 GLU A O 1
ATOM 1454 N N . LYS A 1 178 ? 4.611 -9.211 -34.374 1.00 98.31 178 LYS A N 1
ATOM 1455 C CA . LYS A 1 178 ? 3.540 -10.076 -33.845 1.00 98.31 178 LYS A CA 1
ATOM 1456 C C . LYS A 1 178 ? 3.622 -10.210 -32.326 1.00 98.31 178 LYS A C 1
ATOM 1458 O O . LYS A 1 178 ? 2.613 -10.027 -31.647 1.00 98.31 178 LYS A O 1
ATOM 1463 N N . MET A 1 179 ? 4.815 -10.480 -31.796 1.00 97.00 179 MET A N 1
ATOM 1464 C CA . MET A 1 179 ? 5.027 -10.582 -30.349 1.00 97.00 179 MET A CA 1
ATOM 1465 C C . MET A 1 179 ? 4.736 -9.254 -29.639 1.00 97.00 179 MET A C 1
ATOM 1467 O O . MET A 1 179 ? 4.137 -9.249 -28.563 1.00 97.00 179 MET A O 1
ATOM 1471 N N . GLN A 1 180 ? 5.093 -8.125 -30.255 1.00 97.31 180 GLN A N 1
ATOM 1472 C CA . GLN A 1 180 ? 4.794 -6.791 -29.740 1.00 97.31 180 GLN A CA 1
ATOM 1473 C C . GLN A 1 180 ? 3.278 -6.551 -29.641 1.00 97.31 180 GLN A C 1
ATOM 1475 O O . GLN A 1 180 ? 2.794 -6.082 -28.610 1.00 97.31 180 GLN A O 1
ATOM 1480 N N . LEU A 1 181 ? 2.509 -6.936 -30.665 1.00 97.94 181 LEU A N 1
ATOM 1481 C CA . LEU A 1 181 ? 1.044 -6.835 -30.647 1.00 97.94 181 LEU A CA 1
ATOM 1482 C C . LEU A 1 181 ? 0.409 -7.708 -29.555 1.00 97.94 181 LEU A C 1
ATOM 1484 O O . LEU A 1 181 ? -0.547 -7.283 -28.896 1.00 97.94 181 LEU A O 1
ATOM 1488 N N . GLU A 1 182 ? 0.924 -8.920 -29.341 1.00 97.69 182 GLU A N 1
ATOM 1489 C CA . GLU A 1 182 ? 0.460 -9.795 -28.260 1.00 97.69 182 GLU A CA 1
ATOM 1490 C C . GLU A 1 182 ? 0.765 -9.209 -26.879 1.00 97.69 182 GLU A C 1
ATOM 1492 O O . GLU A 1 182 ? -0.108 -9.207 -26.004 1.00 97.69 182 GLU A O 1
ATOM 1497 N N . LEU A 1 183 ? 1.963 -8.650 -26.699 1.00 97.38 183 LEU A N 1
ATOM 1498 C CA . LEU A 1 183 ? 2.366 -7.972 -25.471 1.00 97.38 183 LEU A CA 1
ATOM 1499 C C . LEU A 1 183 ? 1.474 -6.757 -25.185 1.00 97.38 183 LEU A C 1
ATOM 1501 O O . LEU A 1 183 ? 0.995 -6.598 -24.059 1.00 97.38 183 LEU A O 1
ATOM 1505 N N . ASP A 1 184 ? 1.157 -5.955 -26.200 1.00 97.38 184 ASP A N 1
ATOM 1506 C CA . ASP A 1 184 ? 0.236 -4.823 -26.071 1.00 97.38 184 ASP A CA 1
ATOM 1507 C C . ASP A 1 184 ? -1.187 -5.277 -25.717 1.00 97.38 184 ASP A C 1
ATOM 1509 O O . ASP A 1 184 ? -1.861 -4.654 -24.884 1.00 97.38 184 ASP A O 1
ATOM 1513 N N . ARG A 1 185 ? -1.657 -6.387 -26.300 1.00 98.50 185 ARG A N 1
ATOM 1514 C CA . ARG A 1 185 ? -2.959 -6.983 -25.962 1.00 98.50 185 ARG A CA 1
ATOM 1515 C C . ARG A 1 185 ? -2.994 -7.450 -24.508 1.00 98.50 185 ARG A C 1
ATOM 1517 O O . ARG A 1 185 ? -3.944 -7.132 -23.791 1.00 98.50 185 ARG A O 1
ATOM 1524 N N . LEU A 1 186 ? -1.969 -8.174 -24.062 1.00 96.69 186 LEU A N 1
ATOM 1525 C CA . LEU A 1 186 ? -1.856 -8.648 -22.680 1.00 96.69 186 LEU A CA 1
ATOM 1526 C C . LEU A 1 186 ? -1.723 -7.486 -21.694 1.00 96.69 186 LEU A C 1
ATOM 1528 O O . LEU A 1 186 ? -2.362 -7.504 -20.646 1.00 96.69 186 LEU A O 1
ATOM 1532 N N . SER A 1 187 ? -0.974 -6.443 -22.048 1.00 97.69 187 SER A N 1
ATOM 1533 C CA . SER A 1 187 ? -0.859 -5.211 -21.262 1.00 97.69 187 SER A CA 1
ATOM 1534 C C . SER A 1 187 ? -2.223 -4.544 -21.048 1.00 97.69 187 SER A C 1
ATOM 1536 O O . SER A 1 187 ? -2.551 -4.154 -19.923 1.00 97.69 187 SER A O 1
ATOM 1538 N N . LYS A 1 188 ? -3.067 -4.473 -22.089 1.00 97.88 188 LYS A N 1
ATOM 1539 C CA . LYS A 1 188 ? -4.445 -3.957 -21.978 1.00 97.88 188 LYS A CA 1
ATOM 1540 C C . LYS A 1 188 ? -5.305 -4.810 -21.043 1.00 97.88 188 LYS A C 1
ATOM 1542 O O . LYS A 1 188 ? -5.881 -4.268 -20.102 1.00 97.88 188 LYS A O 1
ATOM 1547 N N . VAL A 1 189 ? -5.317 -6.132 -21.230 1.00 97.88 189 VAL A N 1
ATOM 1548 C CA . VAL A 1 189 ? -6.081 -7.054 -20.367 1.00 97.88 189 VAL A CA 1
ATOM 1549 C C . VAL A 1 189 ? -5.599 -6.986 -18.913 1.00 97.88 189 VAL A C 1
ATOM 1551 O O . VAL A 1 189 ? -6.408 -6.957 -17.989 1.00 97.88 189 VAL A O 1
ATOM 1554 N N . ASN A 1 190 ? -4.290 -6.893 -18.680 1.00 96.50 190 ASN A N 1
ATOM 1555 C CA . ASN A 1 190 ? -3.732 -6.784 -17.334 1.00 96.50 190 ASN A CA 1
ATOM 1556 C C . ASN A 1 190 ? -4.154 -5.473 -16.643 1.00 96.50 190 ASN A C 1
ATOM 1558 O O . ASN A 1 190 ? -4.539 -5.469 -15.469 1.00 96.50 190 ASN A O 1
ATOM 1562 N N . LYS A 1 191 ? -4.165 -4.353 -17.380 1.00 95.94 191 LYS A N 1
ATOM 1563 C CA . LYS A 1 191 ? -4.702 -3.080 -16.874 1.00 95.94 191 LYS A CA 1
ATOM 1564 C C . LYS A 1 191 ? -6.180 -3.215 -16.505 1.00 95.94 191 LYS A C 1
ATOM 1566 O O . LYS A 1 191 ? -6.558 -2.809 -15.406 1.00 95.94 191 LYS A O 1
ATOM 1571 N N . GLU A 1 192 ? -7.000 -3.817 -17.364 1.00 97.56 192 GLU A N 1
ATOM 1572 C CA . GLU A 1 192 ? -8.427 -4.063 -17.098 1.00 97.56 192 GLU A CA 1
ATOM 1573 C C . GLU A 1 192 ? -8.646 -4.929 -15.849 1.00 97.56 192 GLU A C 1
ATOM 1575 O O . GLU A 1 192 ? -9.436 -4.559 -14.975 1.00 97.56 192 GLU A O 1
ATOM 1580 N N . LEU A 1 193 ? -7.900 -6.028 -15.705 1.00 96.69 193 LEU A N 1
ATOM 1581 C CA . LEU A 1 193 ? -7.941 -6.885 -14.516 1.00 96.69 193 LEU A CA 1
ATOM 1582 C C . LEU A 1 193 ? -7.512 -6.130 -13.257 1.00 96.69 193 LEU A C 1
ATOM 1584 O O . LEU A 1 193 ? -8.169 -6.240 -12.224 1.00 96.69 193 LEU A O 1
ATOM 1588 N N . SER A 1 194 ? -6.473 -5.301 -13.344 1.00 97.44 194 SER A N 1
ATOM 1589 C CA . SER A 1 194 ? -6.028 -4.450 -12.236 1.00 97.44 194 SER A CA 1
ATOM 1590 C C . SER A 1 194 ? -7.100 -3.431 -11.828 1.00 97.44 194 SER A C 1
ATOM 1592 O O . SER A 1 194 ? -7.330 -3.207 -10.638 1.00 97.44 194 SER A O 1
ATOM 1594 N N . HIS A 1 195 ? -7.797 -2.820 -12.794 1.00 97.31 195 HIS A N 1
ATOM 1595 C CA . HIS A 1 195 ? -8.939 -1.945 -12.512 1.00 97.31 195 HIS A CA 1
ATOM 1596 C C . HIS A 1 195 ? -10.098 -2.713 -11.868 1.00 97.31 195 HIS A C 1
ATOM 1598 O O . HIS A 1 195 ? -10.673 -2.226 -10.892 1.00 97.31 195 HIS A O 1
ATOM 1604 N N . ARG A 1 196 ? -10.413 -3.915 -12.364 1.00 97.75 196 ARG A N 1
ATOM 1605 C CA . ARG A 1 196 ? -11.479 -4.759 -11.812 1.00 97.75 196 ARG A CA 1
ATOM 1606 C C . ARG A 1 196 ? -11.158 -5.239 -10.399 1.00 97.75 196 ARG A C 1
ATOM 1608 O O . ARG A 1 196 ? -12.041 -5.213 -9.551 1.00 97.75 196 ARG A O 1
ATOM 1615 N N . ASN A 1 197 ? -9.906 -5.591 -10.120 1.00 93.00 197 ASN A N 1
ATOM 1616 C CA . ASN A 1 197 ? -9.455 -5.964 -8.782 1.00 93.00 197 ASN A CA 1
ATOM 1617 C C . ASN A 1 197 ? -9.617 -4.789 -7.803 1.00 93.00 197 ASN A C 1
ATOM 1619 O O . ASN A 1 197 ? -10.287 -4.934 -6.787 1.00 93.00 197 ASN A O 1
ATOM 1623 N N . ARG A 1 198 ? -9.153 -3.582 -8.166 1.00 97.56 198 ARG A N 1
ATOM 1624 C CA . ARG A 1 198 ? -9.378 -2.372 -7.349 1.00 97.56 198 ARG A CA 1
ATOM 1625 C C . ARG A 1 198 ? -10.859 -2.091 -7.091 1.00 97.56 198 ARG A C 1
ATOM 1627 O O . ARG A 1 198 ? -11.215 -1.618 -6.017 1.00 97.56 198 ARG A O 1
ATOM 1634 N N . TYR A 1 199 ? -11.720 -2.336 -8.076 1.00 97.25 199 TYR A N 1
ATOM 1635 C CA . TYR A 1 199 ? -13.162 -2.174 -7.912 1.00 97.25 199 TYR A CA 1
ATOM 1636 C C . TYR A 1 199 ? -13.744 -3.193 -6.923 1.00 97.25 199 TYR A C 1
ATOM 1638 O O . TYR A 1 199 ? -14.454 -2.799 -6.002 1.00 97.25 199 TYR A O 1
ATOM 1646 N N . LEU A 1 200 ? -13.394 -4.474 -7.066 1.00 97.00 200 LEU A N 1
ATOM 1647 C CA . LEU A 1 200 ? -13.840 -5.533 -6.157 1.00 97.00 200 LEU A CA 1
ATOM 1648 C C . LEU A 1 200 ? -13.303 -5.342 -4.734 1.00 97.00 200 LEU A C 1
ATOM 1650 O O . LEU A 1 200 ? -14.042 -5.541 -3.779 1.00 97.00 200 LEU A O 1
ATOM 1654 N N . GLN A 1 201 ? -12.058 -4.887 -4.577 1.00 97.06 201 GLN A N 1
ATOM 1655 C CA . GLN A 1 201 ? -11.501 -4.529 -3.271 1.00 97.06 201 GLN A CA 1
ATOM 1656 C C . GLN A 1 201 ? -12.317 -3.423 -2.599 1.00 97.06 201 GLN A C 1
ATOM 1658 O O . GLN A 1 201 ? -12.677 -3.558 -1.436 1.00 97.06 201 GLN A O 1
ATOM 1663 N N . LYS A 1 202 ? -12.673 -2.357 -3.330 1.00 96.88 202 LYS A N 1
ATOM 1664 C CA . LYS A 1 202 ? -13.535 -1.290 -2.795 1.00 96.88 202 LYS A CA 1
ATOM 1665 C C . LYS A 1 202 ? -14.902 -1.814 -2.368 1.00 96.88 202 LYS A C 1
ATOM 1667 O O . LYS A 1 202 ? -15.353 -1.469 -1.285 1.00 96.88 202 LYS A O 1
ATOM 1672 N N . GLN A 1 203 ? -15.529 -2.660 -3.187 1.00 97.56 203 GLN A N 1
ATOM 1673 C CA . GLN A 1 203 ? -16.795 -3.296 -2.814 1.00 97.56 203 GLN A CA 1
ATOM 1674 C C . GLN A 1 203 ? -16.658 -4.141 -1.545 1.00 97.56 203 GLN A C 1
ATOM 1676 O O . GLN A 1 203 ? -17.521 -4.078 -0.678 1.00 97.56 203 GLN A O 1
ATOM 1681 N N . LEU A 1 204 ? -15.570 -4.903 -1.420 1.00 97.75 204 LEU A N 1
ATOM 1682 C CA . LEU A 1 204 ? -15.308 -5.715 -0.238 1.00 97.75 204 LEU A CA 1
ATOM 1683 C C . LEU A 1 204 ? -15.151 -4.848 1.015 1.00 97.75 204 LEU A C 1
ATOM 1685 O O . LEU A 1 204 ? -15.734 -5.184 2.038 1.00 97.75 204 LEU A O 1
ATOM 1689 N N . TYR A 1 205 ? -14.435 -3.723 0.936 1.00 97.56 205 TYR A N 1
ATOM 1690 C CA . TYR A 1 205 ? -14.335 -2.787 2.059 1.00 97.56 205 TYR A CA 1
ATOM 1691 C C . TYR A 1 205 ? -15.700 -2.225 2.470 1.00 97.56 205 TYR A C 1
ATOM 1693 O O . TYR A 1 205 ? -16.015 -2.251 3.654 1.00 97.56 205 TYR A O 1
ATOM 1701 N N . THR A 1 206 ? -16.533 -1.802 1.514 1.00 96.50 206 THR A N 1
ATOM 1702 C CA . THR A 1 206 ? -17.894 -1.320 1.811 1.00 96.50 206 THR A CA 1
ATOM 1703 C C . THR A 1 206 ? -18.752 -2.403 2.468 1.00 96.50 206 THR A C 1
ATOM 1705 O O . THR A 1 206 ? -19.403 -2.139 3.468 1.00 96.50 206 THR A O 1
ATOM 1708 N N . LEU A 1 207 ? -18.703 -3.646 1.979 1.00 97.31 207 LEU A N 1
ATOM 1709 C CA . LEU A 1 207 ? -19.438 -4.757 2.596 1.00 97.31 207 LEU A CA 1
ATOM 1710 C C . LEU A 1 207 ? -18.937 -5.090 4.011 1.00 97.31 207 LEU A C 1
ATOM 1712 O O . LEU A 1 207 ? -19.718 -5.523 4.855 1.00 97.31 207 LEU A O 1
ATOM 1716 N N . VAL A 1 208 ? -17.639 -4.922 4.280 1.00 98.25 208 VAL A N 1
ATOM 1717 C CA . VAL A 1 208 ? -17.072 -5.106 5.625 1.00 98.25 208 VAL A CA 1
ATOM 1718 C C . VAL A 1 208 ? -17.561 -4.015 6.577 1.00 98.25 208 VAL A C 1
ATOM 1720 O O . VAL A 1 208 ? -17.921 -4.344 7.705 1.00 98.25 208 VAL A O 1
ATOM 1723 N N . GLU A 1 209 ? -17.624 -2.764 6.118 1.00 97.12 209 GLU A N 1
ATOM 1724 C CA . GLU A 1 209 ? -18.164 -1.627 6.876 1.00 97.12 209 GLU A CA 1
ATOM 1725 C C . GLU A 1 209 ? -19.656 -1.830 7.196 1.00 97.12 209 GLU A C 1
ATOM 1727 O O . GLU A 1 209 ? -20.051 -1.827 8.362 1.00 97.12 209 GLU A O 1
ATOM 1732 N N . GLU A 1 210 ? -20.463 -2.174 6.188 1.00 97.56 210 GLU A N 1
ATOM 1733 C CA . GLU A 1 210 ? -21.885 -2.499 6.371 1.00 97.56 210 GLU A CA 1
ATOM 1734 C C . GLU A 1 210 ? -22.082 -3.668 7.350 1.00 97.56 210 GLU A C 1
ATOM 1736 O O . GLU A 1 210 ? -22.966 -3.640 8.210 1.00 97.56 210 GLU A O 1
ATOM 1741 N N . LYS A 1 211 ? -21.236 -4.704 7.266 1.00 97.19 211 LYS A N 1
ATOM 1742 C CA . LYS A 1 211 ? -21.268 -5.823 8.213 1.00 97.19 211 LYS A CA 1
ATOM 1743 C C . LYS A 1 211 ? -20.942 -5.362 9.636 1.00 97.19 211 LYS A C 1
ATOM 1745 O O . LYS A 1 211 ? -21.607 -5.824 10.566 1.00 97.19 211 LYS A O 1
ATOM 1750 N N . SER A 1 212 ? -19.933 -4.510 9.828 1.00 93.88 212 SER A N 1
ATOM 1751 C CA . SER A 1 212 ? -19.592 -4.002 11.163 1.00 93.88 212 SER A CA 1
ATOM 1752 C C . SER A 1 212 ? -20.709 -3.150 11.757 1.00 93.88 212 SER A C 1
ATOM 1754 O O . SER A 1 212 ? -21.026 -3.327 12.934 1.00 93.88 212 SER A O 1
ATOM 1756 N N . ASP A 1 213 ? -21.371 -2.323 10.948 1.00 97.56 213 ASP A N 1
ATOM 1757 C CA . ASP A 1 213 ? -22.496 -1.495 11.391 1.00 97.56 213 ASP A CA 1
ATOM 1758 C C . ASP A 1 213 ? -23.689 -2.357 11.816 1.00 97.56 213 ASP A C 1
ATOM 1760 O O . ASP A 1 213 ? -24.270 -2.167 12.888 1.00 97.56 213 ASP A O 1
ATOM 1764 N N . LEU A 1 214 ? -24.030 -3.369 11.012 1.00 97.44 214 LEU A N 1
ATOM 1765 C CA . LEU A 1 214 ? -25.085 -4.323 11.355 1.00 97.44 214 LEU A CA 1
ATOM 1766 C C . LEU A 1 214 ? -24.747 -5.113 12.622 1.00 97.44 214 LEU A C 1
ATOM 1768 O O . LEU A 1 214 ? -25.620 -5.329 13.462 1.00 97.44 214 LEU A O 1
ATOM 1772 N N . GLN A 1 215 ? -23.490 -5.518 12.793 1.00 98.12 215 GLN A N 1
ATOM 1773 C CA . GLN A 1 215 ? -23.049 -6.216 13.997 1.00 98.12 215 GLN A CA 1
ATOM 1774 C C . GLN A 1 215 ? -23.154 -5.323 15.243 1.00 98.12 215 GLN A C 1
ATOM 1776 O O . GLN A 1 215 ? -23.628 -5.793 16.279 1.00 98.12 215 GLN A O 1
ATOM 1781 N N . ALA A 1 216 ? -22.776 -4.046 15.143 1.00 97.44 216 ALA A N 1
ATOM 1782 C CA . ALA A 1 216 ? -22.944 -3.079 16.226 1.00 97.44 216 ALA A CA 1
ATOM 1783 C C . ALA A 1 216 ? -24.429 -2.876 16.575 1.00 97.44 216 ALA A C 1
ATOM 1785 O O . ALA A 1 216 ? -24.798 -2.899 17.750 1.00 97.44 216 ALA A O 1
ATOM 1786 N N . ASN A 1 217 ? -25.302 -2.777 15.566 1.00 98.19 217 ASN A N 1
ATOM 1787 C CA . ASN A 1 217 ? -26.748 -2.668 15.769 1.00 98.19 217 ASN A CA 1
ATOM 1788 C C . ASN A 1 217 ? -27.328 -3.891 16.493 1.00 98.19 217 ASN A C 1
ATOM 1790 O O . ASN A 1 217 ? -28.101 -3.731 17.436 1.00 98.19 217 ASN A O 1
ATOM 1794 N N . VAL A 1 218 ? -26.923 -5.105 16.106 1.00 98.12 218 VAL A N 1
ATOM 1795 C CA . VAL A 1 218 ? -27.358 -6.338 16.782 1.00 98.12 218 VAL A CA 1
ATOM 1796 C C . VAL A 1 218 ? -26.888 -6.366 18.237 1.00 98.12 218 VAL A C 1
ATOM 1798 O O . VAL A 1 218 ? -27.674 -6.699 19.121 1.00 98.12 218 VAL A O 1
ATOM 1801 N N . GLN A 1 219 ? -25.640 -5.980 18.519 1.00 97.88 219 GLN A N 1
ATOM 1802 C CA . GLN A 1 219 ? -25.134 -5.913 19.896 1.00 97.88 219 GLN A CA 1
ATOM 1803 C C . GLN A 1 219 ? -25.885 -4.877 20.743 1.00 97.88 219 GLN A C 1
ATOM 1805 O O . GLN A 1 219 ? -26.186 -5.140 21.907 1.00 97.88 219 GLN A O 1
ATOM 1810 N N . ASN A 1 220 ? -26.221 -3.721 20.168 1.00 97.81 220 ASN A N 1
ATOM 1811 C CA . ASN A 1 220 ? -27.007 -2.696 20.854 1.00 97.81 220 ASN A CA 1
ATOM 1812 C C . ASN A 1 220 ? -28.421 -3.197 21.178 1.00 97.81 220 ASN A C 1
ATOM 1814 O O . ASN A 1 220 ? -28.865 -3.062 22.315 1.00 97.81 220 ASN A O 1
ATOM 1818 N N . GLN A 1 221 ? -29.089 -3.855 20.225 1.00 97.62 221 GLN A N 1
ATOM 1819 C CA . GLN A 1 221 ? -30.406 -4.463 20.453 1.00 97.62 221 GLN A CA 1
ATOM 1820 C C . GLN A 1 221 ? -30.362 -5.580 21.503 1.00 97.62 221 GLN A C 1
ATOM 1822 O O . GLN A 1 221 ? -31.281 -5.704 22.309 1.00 97.62 221 GLN A O 1
ATOM 1827 N N . GLN A 1 222 ? -29.297 -6.387 21.529 1.00 97.88 222 GLN A N 1
ATOM 1828 C CA . GLN A 1 222 ? -29.108 -7.410 22.561 1.00 97.88 222 GLN A CA 1
ATOM 1829 C C . GLN A 1 222 ? -28.972 -6.792 23.955 1.00 97.88 222 GLN A C 1
ATOM 1831 O O . GLN A 1 222 ? -29.619 -7.270 24.885 1.00 97.88 222 GLN A O 1
ATOM 1836 N N . LYS A 1 223 ? -28.187 -5.715 24.097 1.00 97.44 223 LYS A N 1
ATOM 1837 C CA . LYS A 1 223 ? -28.074 -4.971 25.362 1.00 97.44 223 LYS A CA 1
ATOM 1838 C C . LYS A 1 223 ? -29.423 -4.403 25.798 1.00 97.44 223 LYS A C 1
ATOM 1840 O O . LYS A 1 223 ? -29.824 -4.616 26.933 1.00 97.44 223 LYS A O 1
ATOM 1845 N N . GLU A 1 224 ? -30.164 -3.780 24.885 1.00 97.69 224 GLU A N 1
ATOM 1846 C CA . GLU A 1 224 ? -31.498 -3.251 25.185 1.00 97.69 224 GLU A CA 1
ATOM 1847 C C . GLU A 1 224 ? -32.473 -4.357 25.621 1.00 97.69 224 GLU A C 1
ATOM 1849 O O . GLU A 1 224 ? -33.207 -4.193 26.596 1.00 97.69 224 GLU A O 1
ATOM 1854 N N . CYS A 1 225 ? -32.447 -5.521 24.963 1.00 97.44 225 CYS A N 1
ATOM 1855 C CA . CYS A 1 225 ? -33.245 -6.676 25.380 1.00 97.44 225 CYS A CA 1
ATOM 1856 C C . CYS A 1 225 ? -32.865 -7.156 26.788 1.00 97.44 225 CYS A C 1
ATOM 1858 O O . CYS A 1 225 ? -33.755 -7.462 27.582 1.00 97.44 225 CYS A O 1
ATOM 1860 N N . MET A 1 226 ? -31.568 -7.203 27.113 1.00 97.44 226 MET A N 1
ATOM 1861 C CA . MET A 1 226 ? -31.095 -7.551 28.457 1.00 97.44 226 MET A CA 1
ATOM 1862 C C . MET A 1 226 ? -31.561 -6.531 29.501 1.00 97.44 226 MET A C 1
ATOM 1864 O O . MET A 1 226 ? -32.047 -6.926 30.561 1.00 97.44 226 MET A O 1
ATOM 1868 N N . ASP A 1 227 ? -31.487 -5.238 29.190 1.00 97.56 227 ASP A N 1
ATOM 1869 C CA . ASP A 1 227 ? -31.937 -4.166 30.080 1.00 97.56 227 ASP A CA 1
ATOM 1870 C C . ASP A 1 227 ? -33.447 -4.239 30.329 1.00 97.56 227 ASP A C 1
ATOM 1872 O O . ASP A 1 227 ? -33.909 -4.109 31.466 1.00 97.56 227 ASP A O 1
ATOM 1876 N N . LEU A 1 228 ? -34.239 -4.480 29.280 1.00 96.88 228 LEU A N 1
ATOM 1877 C CA . LEU A 1 228 ? -35.682 -4.680 29.400 1.00 96.88 228 LEU A CA 1
ATOM 1878 C C . LEU A 1 228 ? -36.010 -5.939 30.207 1.00 96.88 228 LEU A C 1
ATOM 1880 O O . LEU A 1 228 ? -36.906 -5.900 31.049 1.00 96.88 228 LEU A O 1
ATOM 1884 N N . GLN A 1 229 ? -35.269 -7.032 30.012 1.00 97.44 229 GLN A N 1
ATOM 1885 C CA . GLN A 1 229 ? -35.437 -8.260 30.789 1.00 97.44 229 GLN A CA 1
ATOM 1886 C C . GLN A 1 229 ? -35.106 -8.042 32.273 1.00 97.44 229 GLN A C 1
ATOM 1888 O O . GLN A 1 229 ? -35.834 -8.531 33.139 1.00 97.44 229 GLN A O 1
ATOM 1893 N N . ALA A 1 230 ? -34.058 -7.273 32.582 1.00 96.19 230 ALA A N 1
ATOM 1894 C CA . ALA A 1 230 ? -33.710 -6.902 33.951 1.00 96.19 230 ALA A CA 1
ATOM 1895 C C . ALA A 1 230 ? -34.807 -6.040 34.595 1.00 96.19 230 ALA A C 1
ATOM 1897 O O . ALA A 1 230 ? -35.263 -6.353 35.696 1.00 96.19 230 ALA A O 1
ATOM 1898 N N . LYS A 1 231 ? -35.299 -5.013 33.887 1.00 96.44 231 LYS A N 1
ATOM 1899 C CA . LYS A 1 231 ? -36.419 -4.172 34.350 1.00 96.44 231 LYS A CA 1
ATOM 1900 C C . LYS A 1 231 ? -37.685 -4.989 34.589 1.00 96.44 231 LYS A C 1
ATOM 1902 O O . LYS A 1 231 ? -38.347 -4.804 35.605 1.00 96.44 231 LYS A O 1
ATOM 1907 N N . LEU A 1 232 ? -38.005 -5.917 33.686 1.00 95.50 232 LEU A N 1
ATOM 1908 C CA . LEU A 1 232 ? -39.163 -6.795 33.830 1.00 95.50 232 LEU A CA 1
ATOM 1909 C C . LEU A 1 232 ? -39.006 -7.734 35.032 1.00 95.50 232 LEU A C 1
ATOM 1911 O O . LEU A 1 232 ? -39.959 -7.923 35.775 1.00 95.50 232 LEU A O 1
ATOM 1915 N N . SER A 1 233 ? -37.806 -8.269 35.270 1.00 95.06 233 SER A N 1
ATOM 1916 C CA . SER A 1 233 ? -37.504 -9.087 36.453 1.00 95.06 233 SER A CA 1
ATOM 1917 C C . SER A 1 233 ? -37.717 -8.312 37.760 1.00 95.06 233 SER A C 1
ATOM 1919 O O . SER A 1 233 ? -38.366 -8.815 38.679 1.00 95.06 233 SER A O 1
ATOM 1921 N N . VAL A 1 234 ? -37.247 -7.060 37.824 1.00 93.88 234 VAL A N 1
ATOM 1922 C CA . VAL A 1 234 ? -37.478 -6.172 38.977 1.00 93.88 234 VAL A CA 1
ATOM 1923 C C . VAL A 1 234 ? -38.969 -5.896 39.159 1.00 93.88 234 VAL A C 1
ATOM 1925 O O . VAL A 1 234 ? -39.491 -6.116 40.247 1.00 93.88 234 VAL A O 1
ATOM 1928 N N . ALA A 1 235 ? -39.679 -5.520 38.092 1.00 92.75 235 ALA A N 1
ATOM 1929 C CA . ALA A 1 235 ? -41.118 -5.263 38.149 1.00 92.75 235 ALA A CA 1
ATOM 1930 C C . ALA A 1 235 ? -41.928 -6.508 38.561 1.00 92.75 235 ALA A C 1
ATOM 1932 O O . ALA A 1 235 ? -42.920 -6.399 39.279 1.00 92.75 235 ALA A O 1
ATOM 1933 N N . VAL A 1 236 ? -41.525 -7.709 38.131 1.00 93.81 236 VAL A N 1
ATOM 1934 C CA . VAL A 1 236 ? -42.146 -8.974 38.562 1.00 93.81 236 VAL A CA 1
ATOM 1935 C C . VAL A 1 236 ? -41.922 -9.203 40.055 1.00 93.81 236 VAL A C 1
ATOM 1937 O O . VAL A 1 236 ? -42.865 -9.572 40.756 1.00 93.81 236 VAL A O 1
ATOM 1940 N N . LYS A 1 237 ? -40.705 -8.953 40.553 1.00 91.88 237 LYS A N 1
ATOM 1941 C CA . LYS A 1 237 ? -40.383 -9.078 41.978 1.00 91.88 237 LYS A CA 1
ATOM 1942 C C . LYS A 1 237 ? -41.181 -8.085 42.826 1.00 91.88 237 LYS A C 1
ATOM 1944 O O . LYS A 1 237 ? -41.815 -8.502 43.787 1.00 91.88 237 LYS A O 1
ATOM 1949 N N . GLU A 1 238 ? -41.233 -6.818 42.422 1.00 90.31 238 GLU A N 1
ATOM 1950 C CA . GLU A 1 238 ? -42.031 -5.788 43.098 1.00 90.31 238 GLU A CA 1
ATOM 1951 C C . GLU A 1 238 ? -43.524 -6.143 43.123 1.00 90.31 238 GLU A C 1
ATOM 1953 O O . GLU A 1 238 ? -44.170 -6.004 44.158 1.00 90.31 238 GLU A O 1
ATOM 1958 N N . ASN A 1 239 ? -44.078 -6.661 42.021 1.00 87.31 239 ASN A N 1
ATOM 1959 C CA . ASN A 1 239 ? -45.468 -7.128 41.994 1.00 87.31 239 ASN A CA 1
ATOM 1960 C C . ASN A 1 239 ? -45.705 -8.320 42.934 1.00 87.31 239 ASN A C 1
ATOM 1962 O O . ASN A 1 239 ? -46.733 -8.365 43.613 1.00 87.31 239 ASN A O 1
ATOM 1966 N N . MET A 1 240 ? -44.769 -9.274 43.006 1.00 86.62 240 MET A N 1
ATOM 1967 C CA . MET A 1 240 ? -44.831 -10.362 43.988 1.00 86.62 240 MET A CA 1
ATOM 1968 C C . MET A 1 240 ? -44.815 -9.817 45.419 1.00 86.62 240 MET A C 1
ATOM 1970 O O . MET A 1 240 ? -45.671 -10.195 46.222 1.00 86.62 240 MET A O 1
ATOM 1974 N N . ASP A 1 241 ? -43.902 -8.895 45.720 1.00 86.38 241 ASP A N 1
ATOM 1975 C CA . ASP A 1 241 ? -43.784 -8.278 47.039 1.00 86.38 241 ASP A CA 1
ATOM 1976 C C . ASP A 1 241 ? -45.080 -7.526 47.403 1.00 86.38 241 ASP A C 1
ATOM 1978 O O . ASP A 1 241 ? -45.632 -7.744 48.483 1.00 86.38 241 ASP A O 1
ATOM 1982 N N . LEU A 1 242 ? -45.652 -6.741 46.481 1.00 83.62 242 LEU A N 1
ATOM 1983 C CA . LEU A 1 242 ? -46.941 -6.063 46.670 1.00 83.62 242 LEU A CA 1
ATOM 1984 C C . LEU A 1 242 ? -48.093 -7.045 46.922 1.00 83.62 242 LEU A C 1
ATOM 1986 O O . LEU A 1 242 ? -48.871 -6.826 47.850 1.00 83.62 242 LEU A O 1
ATOM 1990 N N . SER A 1 243 ? -48.181 -8.144 46.164 1.00 80.31 243 SER A N 1
ATOM 1991 C CA . SER A 1 243 ? -49.210 -9.173 46.382 1.00 80.31 243 SER A CA 1
ATOM 1992 C C . SER A 1 243 ? -49.073 -9.852 47.751 1.00 80.31 243 SER A C 1
ATOM 1994 O O . SER A 1 243 ? -50.067 -10.069 48.444 1.00 80.31 243 SER A O 1
ATOM 1996 N N . SER A 1 244 ? -47.839 -10.091 48.206 1.00 76.62 244 SER A N 1
ATOM 1997 C CA . SER A 1 244 ? -47.579 -10.649 49.535 1.00 76.62 244 SER A CA 1
ATOM 1998 C C . SER A 1 244 ? -47.976 -9.679 50.655 1.00 76.62 244 SER A C 1
ATOM 2000 O O . SER A 1 244 ? -48.531 -10.098 51.673 1.00 76.62 244 SER A O 1
ATOM 2002 N N . VAL A 1 245 ? -47.771 -8.372 50.449 1.00 72.75 245 VAL A N 1
ATOM 2003 C CA . VAL A 1 245 ? -48.202 -7.318 51.375 1.00 72.75 245 VAL A CA 1
ATOM 2004 C C . VAL A 1 245 ? -49.722 -7.149 51.354 1.00 72.75 245 VAL A C 1
ATOM 2006 O O . VAL A 1 245 ? -50.307 -6.883 52.401 1.00 72.75 245 VAL A O 1
ATOM 2009 N N . GLU A 1 246 ? -50.393 -7.315 50.212 1.00 64.25 246 GLU A N 1
ATOM 2010 C CA . GLU A 1 246 ? -51.860 -7.354 50.145 1.00 64.25 246 GLU A CA 1
ATOM 2011 C C . GLU A 1 246 ? -52.435 -8.552 50.903 1.00 64.25 246 GLU A C 1
ATOM 2013 O O . GLU A 1 246 ? -53.403 -8.389 51.647 1.00 64.25 246 GLU A O 1
ATOM 2018 N N . ASP A 1 247 ? -51.828 -9.732 50.788 1.00 61.31 247 ASP A N 1
ATOM 2019 C CA . ASP A 1 247 ? -52.254 -10.909 51.547 1.00 61.31 247 ASP A CA 1
ATOM 2020 C C . ASP A 1 247 ? -51.965 -10.762 53.053 1.00 61.31 247 ASP A C 1
ATOM 2022 O O . ASP A 1 247 ? -52.788 -11.165 53.878 1.00 61.31 247 ASP A O 1
ATOM 2026 N N . GLN A 1 248 ? -50.881 -10.078 53.438 1.00 58.38 248 GLN A N 1
ATOM 2027 C CA . GLN A 1 248 ? -50.631 -9.686 54.833 1.00 58.38 248 GLN A CA 1
ATOM 2028 C C . GLN A 1 248 ? -51.602 -8.601 55.332 1.00 58.38 248 GLN A C 1
ATOM 2030 O O . GLN A 1 248 ? -52.076 -8.670 56.465 1.00 58.38 248 GLN A O 1
ATOM 2035 N N . LYS A 1 249 ? -51.968 -7.620 54.499 1.00 55.62 249 LYS A N 1
ATOM 2036 C CA . LYS A 1 249 ? -52.952 -6.577 54.842 1.00 55.62 249 LYS A CA 1
ATOM 2037 C C . LYS A 1 249 ? -54.384 -7.104 54.869 1.00 55.62 249 LYS A C 1
ATOM 2039 O O . LYS A 1 249 ? -55.182 -6.579 55.637 1.00 55.62 249 LYS A O 1
ATOM 2044 N N . LYS A 1 250 ? -54.733 -8.153 54.115 1.00 51.41 250 LYS A N 1
ATOM 2045 C CA . LYS A 1 250 ? -56.021 -8.862 54.275 1.00 51.41 250 LYS A CA 1
ATOM 2046 C C . LYS A 1 250 ? -56.167 -9.464 55.677 1.00 51.41 250 LYS A C 1
ATOM 2048 O O . LYS A 1 250 ? -57.279 -9.485 56.199 1.00 51.41 250 LYS A O 1
ATOM 2053 N N . LEU A 1 251 ? -55.063 -9.890 56.294 1.00 49.47 251 LEU A N 1
ATOM 2054 C CA . LEU A 1 251 ? -55.046 -10.373 57.679 1.00 49.47 251 LEU A CA 1
ATOM 2055 C C . LEU A 1 251 ? -55.158 -9.225 58.707 1.00 49.47 251 LEU A C 1
ATOM 2057 O O . LEU A 1 251 ? -55.688 -9.445 59.790 1.00 49.47 251 LEU A O 1
ATOM 2061 N N . ASP A 1 252 ? -54.738 -7.997 58.368 1.00 47.50 252 ASP A N 1
ATOM 2062 C CA . ASP A 1 252 ? -54.788 -6.825 59.270 1.00 47.50 252 ASP A CA 1
ATOM 2063 C C . ASP A 1 252 ? -56.070 -5.966 59.109 1.00 47.50 252 ASP A C 1
ATOM 2065 O O . ASP A 1 252 ? -56.620 -5.434 60.076 1.00 47.50 252 ASP A O 1
ATOM 2069 N N . LEU A 1 253 ? -56.656 -5.892 57.905 1.00 46.47 253 LEU A N 1
ATOM 2070 C CA . LEU A 1 253 ? -57.951 -5.228 57.683 1.00 46.47 253 LEU A CA 1
ATOM 2071 C C . LEU A 1 253 ? -59.142 -6.022 58.241 1.00 46.47 253 LEU A C 1
ATOM 2073 O O . LEU A 1 253 ? -60.203 -5.430 58.458 1.00 46.47 253 LEU A O 1
ATOM 2077 N N . GLN A 1 254 ? -58.964 -7.310 58.557 1.00 48.50 254 GLN A N 1
ATOM 2078 C CA . GLN A 1 254 ? -59.958 -8.111 59.281 1.00 48.50 254 GLN A CA 1
ATOM 2079 C C . GLN A 1 254 ? -60.298 -7.535 60.669 1.00 48.50 254 GLN A C 1
ATOM 2081 O O . GLN A 1 254 ? -61.359 -7.840 61.209 1.00 48.50 254 GLN A O 1
ATOM 2086 N N . GLY A 1 255 ? -59.447 -6.664 61.229 1.00 48.62 255 GLY A N 1
ATOM 2087 C CA . GLY A 1 255 ? -59.692 -5.999 62.511 1.00 48.62 255 GLY A CA 1
ATOM 2088 C C . GLY A 1 255 ? -60.352 -4.616 62.436 1.00 48.62 255 GLY A C 1
ATOM 2089 O O . GLY A 1 255 ? -60.762 -4.100 63.476 1.00 48.62 255 GLY A O 1
ATOM 2090 N N . LYS A 1 256 ? -60.447 -3.978 61.256 1.00 52.94 256 LYS A N 1
ATOM 2091 C CA . LYS A 1 256 ? -60.936 -2.581 61.137 1.00 52.94 256 LYS A CA 1
ATOM 2092 C C . LYS A 1 256 ? -61.952 -2.320 60.028 1.00 52.94 256 LYS A C 1
ATOM 2094 O O . LYS A 1 256 ? -62.588 -1.269 60.051 1.00 52.94 256 LYS A O 1
ATOM 2099 N N . LEU A 1 257 ? -62.164 -3.255 59.106 1.00 51.00 257 LEU A N 1
ATOM 2100 C CA . LEU A 1 257 ? -63.226 -3.160 58.111 1.00 51.00 257 LEU A CA 1
ATOM 2101 C C . LEU A 1 257 ? -64.095 -4.414 58.218 1.00 51.00 257 LEU A C 1
ATOM 2103 O O . LEU A 1 257 ? -63.756 -5.469 57.690 1.00 51.00 257 LEU A O 1
ATOM 2107 N N . ILE A 1 258 ? -65.223 -4.305 58.925 1.00 50.50 258 ILE A N 1
ATOM 2108 C CA . ILE A 1 258 ? -66.280 -5.323 58.910 1.00 50.50 258 ILE A CA 1
ATOM 2109 C C . ILE A 1 258 ? -66.917 -5.282 57.516 1.00 50.50 258 ILE A C 1
ATOM 2111 O O . ILE A 1 258 ? -67.947 -4.650 57.307 1.00 50.50 258 ILE A O 1
ATOM 2115 N N . ILE A 1 259 ? -66.268 -5.894 56.530 1.00 52.66 259 ILE A N 1
ATOM 2116 C CA . ILE A 1 259 ? -66.886 -6.236 55.251 1.00 52.66 259 ILE A CA 1
ATOM 2117 C C . ILE A 1 259 ? -66.501 -7.682 54.969 1.00 52.66 259 ILE A C 1
ATOM 2119 O O . ILE A 1 259 ? -65.422 -7.980 54.460 1.00 52.66 259 ILE A O 1
ATOM 2123 N N . SER A 1 260 ? -67.397 -8.589 55.344 1.00 52.69 260 SER A N 1
ATOM 2124 C CA . SER A 1 260 ? -67.312 -10.002 54.999 1.00 52.69 260 SER A CA 1
ATOM 2125 C C . SER A 1 260 ? -67.275 -10.146 53.476 1.00 52.69 260 SER A C 1
ATOM 2127 O O . SER A 1 260 ? -68.187 -9.701 52.782 1.00 52.69 260 SER A O 1
ATOM 2129 N N . LEU A 1 261 ? -66.227 -10.778 52.942 1.00 57.69 261 LEU A N 1
ATOM 2130 C CA . LEU A 1 261 ? -66.091 -11.042 51.501 1.00 57.69 261 LEU A CA 1
ATOM 2131 C C . LEU A 1 261 ? -67.211 -11.956 50.953 1.00 57.69 261 LEU A C 1
ATOM 2133 O O . LEU A 1 261 ? -67.484 -11.933 49.751 1.00 57.69 261 LEU A O 1
ATOM 2137 N N . ASP A 1 262 ? -67.897 -12.675 51.846 1.00 59.59 262 ASP A N 1
ATOM 2138 C CA . ASP A 1 262 ? -68.990 -13.612 51.564 1.00 59.59 262 ASP A CA 1
ATOM 2139 C C . ASP A 1 262 ? -70.403 -13.014 51.714 1.00 59.59 262 ASP A C 1
ATOM 2141 O O . ASP A 1 262 ? -71.374 -13.764 51.729 1.00 59.59 262 ASP A O 1
ATOM 2145 N N . ASP A 1 263 ? -70.564 -11.688 51.822 1.00 67.94 263 ASP A N 1
ATOM 2146 C CA . ASP A 1 263 ? -71.901 -11.076 51.879 1.00 67.94 263 ASP A CA 1
ATOM 2147 C C . ASP A 1 263 ? -72.637 -11.208 50.521 1.00 67.94 263 ASP A C 1
ATOM 2149 O O . ASP A 1 263 ? -72.200 -10.620 49.519 1.00 67.94 263 ASP A O 1
ATOM 2153 N N . PRO A 1 264 ? -73.756 -11.961 50.453 1.00 64.75 264 PRO A N 1
ATOM 2154 C CA . PRO A 1 264 ? -74.535 -12.137 49.229 1.00 64.75 264 PRO A CA 1
ATOM 2155 C C . PRO A 1 264 ? -75.282 -10.868 48.791 1.00 64.75 264 PRO A C 1
ATOM 2157 O O . PRO A 1 264 ? -75.673 -10.785 47.629 1.00 64.75 264 PRO A O 1
ATOM 2160 N N . ASN A 1 265 ? -75.448 -9.871 49.669 1.00 60.56 265 ASN A N 1
ATOM 2161 C CA . ASN A 1 265 ? -76.077 -8.584 49.345 1.00 60.56 265 ASN A CA 1
ATOM 2162 C C . ASN A 1 265 ? -75.057 -7.483 49.011 1.00 60.56 265 ASN A C 1
ATOM 2164 O O . ASN A 1 265 ? -75.429 -6.319 48.841 1.00 60.56 265 ASN A O 1
ATOM 2168 N N . ARG A 1 266 ? -73.766 -7.825 48.892 1.00 66.06 266 ARG A N 1
ATOM 2169 C CA . ARG A 1 266 ? -72.735 -6.874 48.473 1.00 66.06 266 ARG A CA 1
ATOM 2170 C C . ARG A 1 266 ? -73.012 -6.422 47.032 1.00 66.06 266 ARG A C 1
ATOM 2172 O O . ARG A 1 266 ? -73.072 -7.282 46.151 1.00 66.06 266 ARG A O 1
ATOM 2179 N N . PRO A 1 267 ? -73.115 -5.110 46.747 1.00 65.06 267 PRO A N 1
ATOM 2180 C CA . PRO A 1 267 ? -73.293 -4.635 45.381 1.00 65.06 267 PRO A CA 1
ATOM 2181 C C . PRO A 1 267 ? -72.073 -5.036 44.543 1.00 65.06 267 PRO A C 1
ATOM 2183 O O . PRO A 1 267 ? -70.955 -4.566 44.764 1.00 65.06 267 PRO A O 1
ATOM 2186 N N . ARG A 1 268 ? -72.282 -5.970 43.615 1.00 68.38 268 ARG A N 1
ATOM 2187 C CA . ARG A 1 268 ? -71.274 -6.463 42.674 1.00 68.38 268 ARG A CA 1
ATOM 2188 C C . ARG A 1 268 ? -71.595 -5.874 41.313 1.00 68.38 268 ARG A C 1
ATOM 2190 O O . ARG A 1 268 ? -72.356 -6.466 40.562 1.00 68.38 268 ARG A O 1
ATOM 2197 N N . PHE A 1 269 ? -71.025 -4.712 41.023 1.00 68.38 269 PHE A N 1
ATOM 2198 C CA . PHE A 1 269 ? -71.098 -4.154 39.680 1.00 68.38 269 PHE A CA 1
ATOM 2199 C C . PHE A 1 269 ? -70.074 -4.844 38.787 1.00 68.38 269 PHE A C 1
ATOM 2201 O O . PHE A 1 269 ? -68.913 -5.020 39.178 1.00 68.38 269 PHE A O 1
ATOM 2208 N N . THR A 1 270 ? -70.483 -5.221 37.582 1.00 76.75 270 THR A N 1
ATOM 2209 C CA . THR A 1 270 ? -69.519 -5.568 36.533 1.00 76.75 270 THR A CA 1
ATOM 2210 C C . THR A 1 270 ? -68.718 -4.318 36.139 1.00 76.75 270 THR A C 1
ATOM 2212 O O . THR A 1 270 ? -69.171 -3.189 36.336 1.00 76.75 270 THR A O 1
ATOM 2215 N N . LEU A 1 271 ? -67.505 -4.477 35.591 1.00 80.06 271 LEU A N 1
ATOM 2216 C CA . LEU A 1 271 ? -66.720 -3.322 35.117 1.00 80.06 271 LEU A CA 1
ATOM 2217 C C . LEU A 1 271 ? -67.499 -2.481 34.096 1.00 80.06 271 LEU A C 1
ATOM 2219 O O . LEU A 1 271 ? -67.333 -1.264 34.042 1.00 80.06 271 LEU A O 1
ATOM 2223 N N . ASP A 1 272 ? -68.367 -3.124 33.323 1.00 83.06 272 ASP A N 1
ATOM 2224 C CA . ASP A 1 272 ? -69.198 -2.464 32.327 1.00 83.06 272 ASP A CA 1
ATOM 2225 C C . ASP A 1 272 ? -70.385 -1.726 32.955 1.00 83.06 272 ASP A C 1
ATOM 2227 O O . ASP A 1 272 ? -70.669 -0.602 32.542 1.00 83.06 272 ASP A O 1
ATOM 2231 N N . GLU A 1 273 ? -71.006 -2.271 34.007 1.00 87.00 273 GLU A N 1
ATOM 2232 C CA . GLU A 1 273 ? -71.994 -1.544 34.819 1.00 87.00 273 GLU A CA 1
ATOM 2233 C C . GLU A 1 273 ? -71.371 -0.338 35.516 1.00 87.00 273 GLU A C 1
ATOM 2235 O O . GLU A 1 273 ? -71.949 0.743 35.499 1.00 87.00 273 GLU A O 1
ATOM 2240 N N . LEU A 1 274 ? -70.167 -0.477 36.077 1.00 87.38 274 LEU A N 1
ATOM 2241 C CA . LEU A 1 274 ? -69.477 0.640 36.717 1.00 87.38 274 LEU A CA 1
ATOM 2242 C C . LEU A 1 274 ? -69.146 1.746 35.708 1.00 87.38 274 LEU A C 1
ATOM 2244 O O . LEU A 1 274 ? -69.335 2.926 36.003 1.00 87.38 274 LEU A O 1
ATOM 2248 N N . ARG A 1 275 ? -68.684 1.380 34.505 1.00 88.19 275 ARG A N 1
ATOM 2249 C CA . ARG A 1 275 ? -68.486 2.337 33.406 1.00 88.19 275 ARG A CA 1
ATOM 2250 C C . ARG A 1 275 ? -69.794 3.025 33.028 1.00 88.19 275 ARG A C 1
ATOM 2252 O O . ARG A 1 275 ? -69.792 4.244 32.886 1.00 88.19 275 ARG A O 1
ATOM 2259 N N . HIS A 1 276 ? -70.891 2.275 32.914 1.00 90.69 276 HIS A N 1
ATOM 2260 C CA . HIS A 1 276 ? -72.217 2.829 32.633 1.00 90.69 276 HIS A CA 1
ATOM 2261 C C . HIS A 1 276 ? -72.669 3.809 33.716 1.00 90.69 276 HIS A C 1
ATOM 2263 O O . HIS A 1 276 ? -73.029 4.936 33.396 1.00 90.69 276 HIS A O 1
ATOM 2269 N N . ILE A 1 277 ? -72.565 3.431 34.991 1.00 90.44 277 ILE A N 1
ATOM 2270 C CA . ILE A 1 277 ? -72.941 4.278 36.130 1.00 90.44 277 ILE A CA 1
ATOM 2271 C C . ILE A 1 277 ? -72.072 5.539 36.177 1.00 90.44 277 ILE A C 1
ATOM 2273 O O . ILE A 1 277 ? -72.572 6.626 36.447 1.00 90.44 277 ILE A O 1
ATOM 2277 N N . LEU A 1 278 ? -70.769 5.436 35.897 1.00 91.25 278 LEU A N 1
ATOM 2278 C CA . LEU A 1 278 ? -69.878 6.599 35.856 1.00 91.25 278 LEU A CA 1
ATOM 2279 C C . LEU A 1 278 ? -70.197 7.541 34.696 1.00 91.25 278 LEU A C 1
ATOM 2281 O O . LEU A 1 278 ? -70.069 8.761 34.867 1.00 91.25 278 LEU A O 1
ATOM 2285 N N . PHE A 1 279 ? -70.583 6.981 33.548 1.00 93.44 279 PHE A N 1
ATOM 2286 C CA . PHE A 1 279 ? -71.016 7.734 32.378 1.00 93.44 279 PHE A CA 1
ATOM 2287 C C . PHE A 1 279 ? -72.340 8.447 32.658 1.00 93.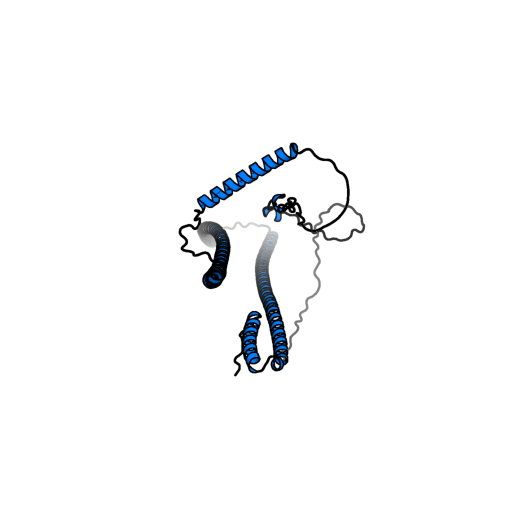44 279 PHE A C 1
ATOM 2289 O O . PHE A 1 279 ? -72.415 9.661 32.509 1.00 93.44 279 PHE A O 1
ATOM 2296 N N . GLU A 1 280 ? -73.335 7.729 33.177 1.00 94.75 280 GLU A N 1
ATOM 2297 C CA . GLU A 1 280 ? -74.633 8.279 33.567 1.00 94.75 280 GLU A CA 1
ATOM 2298 C C . GLU A 1 280 ? -74.485 9.343 34.660 1.00 94.75 280 GLU A C 1
ATOM 2300 O O . GLU A 1 280 ? -75.037 10.433 34.547 1.00 94.75 280 GLU A O 1
ATOM 2305 N N . ARG A 1 281 ? -73.645 9.102 35.674 1.00 94.75 281 ARG A N 1
ATOM 2306 C CA . ARG A 1 281 ? -73.313 10.105 36.694 1.00 94.75 281 ARG A CA 1
ATOM 2307 C C . ARG A 1 281 ? -72.663 11.347 36.081 1.00 94.75 281 ARG A C 1
ATOM 2309 O O . ARG A 1 281 ? -72.963 12.449 36.522 1.00 94.75 281 ARG A O 1
ATOM 2316 N N . ASN A 1 282 ? -71.769 11.199 35.103 1.00 94.56 282 ASN A N 1
ATOM 2317 C CA . ASN A 1 282 ? -71.168 12.355 34.426 1.00 94.56 282 ASN A CA 1
ATOM 2318 C C . ASN A 1 282 ? -72.195 13.138 33.606 1.00 94.56 282 ASN A C 1
ATOM 2320 O O . ASN A 1 282 ? -72.206 14.363 33.678 1.00 94.56 282 ASN A O 1
ATOM 2324 N N . ASP A 1 283 ? -73.067 12.443 32.883 1.00 95.38 283 ASP A N 1
ATOM 2325 C CA . ASP A 1 283 ? -74.125 13.055 32.079 1.00 95.38 283 ASP A CA 1
ATOM 2326 C C . ASP A 1 283 ? -75.146 13.791 32.962 1.00 95.38 283 ASP A C 1
ATOM 2328 O O . ASP A 1 283 ? -75.521 14.932 32.693 1.00 95.38 283 ASP A O 1
ATOM 2332 N N . LEU A 1 284 ? -75.530 13.186 34.091 1.00 95.38 284 LEU A N 1
ATOM 2333 C CA . LEU A 1 284 ? -76.370 13.824 35.104 1.00 95.38 284 LEU A CA 1
ATOM 2334 C C . LEU A 1 284 ? -75.666 15.007 35.766 1.00 95.38 284 LEU A C 1
ATOM 2336 O O . LEU A 1 284 ? -76.307 16.018 36.020 1.00 95.38 284 LEU A O 1
ATOM 2340 N N . LYS A 1 285 ? -74.357 14.915 36.022 1.00 95.44 285 LYS A N 1
ATOM 2341 C CA . LYS A 1 285 ? -73.580 16.031 36.573 1.00 95.44 285 LYS A CA 1
ATOM 2342 C C . LYS A 1 285 ? -73.526 17.212 35.599 1.00 95.44 285 LYS A C 1
ATOM 2344 O O . LYS A 1 285 ? -73.661 18.342 36.051 1.00 95.44 285 LYS A O 1
ATOM 2349 N N . ALA A 1 286 ? -73.381 16.959 34.297 1.00 93.81 286 ALA A N 1
ATOM 2350 C CA . ALA A 1 286 ? -73.459 17.999 33.271 1.00 93.81 286 ALA A CA 1
ATOM 2351 C C . ALA A 1 286 ? -74.853 18.646 33.245 1.00 93.81 286 ALA A C 1
ATOM 2353 O O . ALA A 1 286 ? -74.962 19.856 33.389 1.00 93.81 286 ALA A O 1
ATOM 2354 N N . LYS A 1 287 ? -75.921 17.838 33.218 1.00 94.44 287 LYS A N 1
ATOM 2355 C CA . LYS A 1 287 ? -77.307 18.338 33.288 1.00 94.44 287 LYS A CA 1
ATOM 2356 C C . LYS A 1 287 ? -77.598 19.137 34.558 1.00 94.44 287 LYS A C 1
ATOM 2358 O O . LYS A 1 287 ? -78.323 20.120 34.504 1.00 94.44 287 LYS A O 1
ATOM 2363 N N . ILE A 1 288 ? -77.069 18.709 35.705 1.00 94.00 288 ILE A N 1
ATOM 2364 C CA . ILE A 1 288 ? -77.198 19.453 36.963 1.00 94.00 288 ILE A CA 1
ATOM 2365 C C . ILE A 1 288 ? -76.467 20.791 36.856 1.00 94.00 288 ILE A C 1
ATOM 2367 O O . ILE A 1 288 ? -77.044 21.787 37.264 1.00 94.00 288 ILE A O 1
ATOM 2371 N N . SER A 1 289 ? -75.267 20.830 36.269 1.00 92.50 289 SER A N 1
ATOM 2372 C CA . SER A 1 289 ? -74.542 22.084 36.021 1.00 92.50 289 SER A CA 1
ATOM 2373 C C . SER A 1 289 ? -75.355 23.040 35.146 1.00 92.50 289 SER A C 1
ATOM 2375 O O . SER A 1 289 ? -75.542 24.191 35.522 1.00 92.50 289 SER A O 1
ATOM 2377 N N . ASP A 1 290 ? -75.911 22.550 34.035 1.00 91.88 290 ASP A N 1
ATOM 2378 C CA . ASP A 1 290 ? -76.734 23.362 33.129 1.00 91.88 290 ASP A CA 1
ATOM 2379 C C . ASP A 1 290 ? -77.984 23.909 33.847 1.00 91.88 290 ASP A C 1
ATOM 2381 O O . ASP A 1 290 ? -78.323 25.087 33.736 1.00 91.88 290 ASP A O 1
ATOM 2385 N N . LEU A 1 291 ? -78.656 23.069 34.644 1.00 90.81 291 LEU A N 1
ATOM 2386 C CA . LEU A 1 291 ? -79.819 23.478 35.436 1.00 90.81 291 LEU A CA 1
ATOM 2387 C C . LEU A 1 291 ? -79.448 24.449 36.563 1.00 90.81 291 LEU A C 1
ATOM 2389 O O . LEU A 1 291 ? -80.226 25.353 36.868 1.00 90.81 291 LEU A O 1
ATOM 2393 N N . GLU A 1 292 ? -78.291 24.278 37.204 1.00 88.75 292 GLU A N 1
ATOM 2394 C CA . GLU A 1 292 ? -77.765 25.216 38.197 1.00 88.75 292 GLU A CA 1
ATOM 2395 C C . GLU A 1 292 ? -77.472 26.581 37.562 1.00 88.75 292 GLU A C 1
ATOM 2397 O O . GLU A 1 292 ? -77.828 27.602 38.160 1.00 88.75 292 GLU A O 1
ATOM 2402 N N . ASP A 1 293 ? -76.928 26.607 36.343 1.00 86.81 293 ASP A N 1
ATOM 2403 C CA . ASP A 1 293 ? -76.690 27.824 35.564 1.00 86.81 293 ASP A CA 1
ATOM 2404 C C . ASP A 1 293 ? -78.006 28.525 35.192 1.00 86.81 293 ASP A C 1
ATOM 2406 O O . ASP A 1 293 ? -78.159 29.727 35.445 1.00 86.81 293 ASP A O 1
ATOM 2410 N N . GLU A 1 294 ? -79.004 27.794 34.690 1.00 90.75 294 GLU A N 1
ATOM 2411 C CA . GLU A 1 294 ? -80.345 28.337 34.422 1.00 90.75 294 GLU A CA 1
ATOM 2412 C C . GLU A 1 294 ? -81.000 28.896 35.696 1.00 90.75 294 GLU A C 1
ATOM 2414 O O . GLU A 1 294 ? -81.540 30.008 35.720 1.00 90.75 294 GLU A O 1
ATOM 2419 N N . LEU A 1 295 ? -80.914 28.159 36.804 1.00 83.88 295 LEU A N 1
ATOM 2420 C CA . LEU A 1 295 ? -81.496 28.562 38.082 1.00 83.88 295 LEU A CA 1
ATOM 2421 C C . LEU A 1 295 ? -80.737 29.751 38.694 1.00 83.88 295 LEU A C 1
ATOM 2423 O O . LEU A 1 295 ? -81.342 30.584 39.378 1.00 83.88 295 LEU A O 1
ATOM 2427 N N . SER A 1 296 ? -79.439 29.890 38.412 1.00 80.44 296 SER A N 1
ATOM 2428 C CA . SER A 1 296 ? -78.644 31.069 38.766 1.00 80.44 296 SER A CA 1
ATOM 2429 C C . SER A 1 296 ? -79.109 32.327 38.023 1.00 80.44 296 SER A C 1
ATOM 2431 O O . SER A 1 296 ? -79.148 33.404 38.625 1.00 80.44 296 SER A O 1
ATOM 2433 N N . LEU A 1 297 ? -79.546 32.194 36.764 1.00 76.88 297 LEU A N 1
ATOM 2434 C CA . LEU A 1 297 ? -80.128 33.287 35.980 1.00 76.88 297 LEU A CA 1
ATOM 2435 C C . LEU A 1 297 ? -81.468 33.764 36.556 1.00 76.88 297 LEU A C 1
ATOM 2437 O O . LEU A 1 297 ? -81.790 34.951 36.485 1.00 76.88 297 LEU A O 1
ATOM 2441 N N . HIS A 1 298 ? -82.245 32.842 37.129 1.00 75.12 298 HIS A N 1
ATOM 2442 C CA . HIS A 1 298 ? -83.582 33.112 37.660 1.00 75.12 298 HIS A CA 1
ATOM 2443 C C . HIS A 1 298 ? -83.617 33.438 39.161 1.00 75.12 298 HIS A C 1
ATOM 2445 O O . HIS A 1 298 ? -84.659 33.858 39.674 1.00 75.12 298 HIS A O 1
ATOM 2451 N N . LYS A 1 299 ? -82.493 33.309 39.877 1.00 70.62 299 LYS A N 1
ATOM 2452 C CA . LYS A 1 299 ? -82.366 33.810 41.250 1.00 70.62 299 LYS A CA 1
ATOM 2453 C C . LYS A 1 299 ? -82.265 35.343 41.230 1.00 70.62 299 LYS A C 1
ATOM 2455 O O . LYS A 1 299 ? -81.349 35.888 40.614 1.00 70.62 299 LYS A O 1
ATOM 2460 N N . PRO A 1 300 ? -83.155 36.077 41.922 1.00 58.28 300 PRO A N 1
ATOM 2461 C CA . PRO A 1 300 ? -83.032 37.525 42.023 1.00 58.28 300 PRO A CA 1
ATOM 2462 C C . PRO A 1 300 ? -81.718 37.876 42.733 1.00 58.28 300 PRO A C 1
ATOM 2464 O O . PRO A 1 300 ? -81.515 37.515 43.891 1.00 58.28 300 PRO A O 1
ATOM 2467 N N . LYS A 1 301 ? -80.819 38.588 42.038 1.00 57.66 301 LYS A N 1
ATOM 2468 C CA . LYS A 1 301 ? -79.616 39.199 42.625 1.00 57.66 301 LYS A CA 1
ATOM 2469 C C . LYS A 1 301 ? -80.052 40.225 43.675 1.00 57.66 301 LYS A C 1
ATOM 2471 O O . LYS A 1 301 ? -80.262 41.395 43.366 1.00 57.66 301 LYS A O 1
ATOM 2476 N N . THR A 1 302 ? -80.195 39.795 44.925 1.00 43.59 302 THR A N 1
ATOM 2477 C CA . THR A 1 302 ? -80.243 40.697 46.077 1.00 43.59 302 THR A CA 1
ATOM 2478 C C . THR A 1 302 ? -78.887 41.386 46.195 1.00 43.59 302 THR A C 1
ATOM 2480 O O . THR A 1 302 ? -77.924 40.823 46.709 1.00 43.59 302 THR A O 1
ATOM 2483 N N . LEU A 1 303 ? -78.817 42.600 45.655 1.00 51.16 303 LEU A N 1
ATOM 2484 C CA . LEU A 1 303 ? -77.729 43.553 45.831 1.00 51.16 303 LEU A CA 1
ATOM 2485 C C . LEU A 1 303 ? -77.676 43.998 47.296 1.00 51.16 303 LEU A C 1
ATOM 2487 O O . LEU A 1 303 ? -78.499 44.814 47.704 1.00 51.16 303 LEU A O 1
ATOM 2491 N N . ILE A 1 304 ? -76.697 43.518 48.067 1.00 43.84 304 ILE A N 1
ATOM 2492 C CA . ILE A 1 304 ? -76.222 44.229 49.261 1.00 43.84 304 ILE A CA 1
ATOM 2493 C C . ILE A 1 304 ? -74.691 44.246 49.275 1.00 43.84 304 ILE A C 1
ATOM 2495 O O . ILE A 1 304 ? -74.011 43.242 49.088 1.00 43.84 304 ILE A O 1
ATOM 2499 N N . SER A 1 305 ? -74.220 45.475 49.448 1.00 32.75 305 SER A N 1
ATOM 2500 C CA . SER A 1 305 ? -72.870 46.015 49.428 1.00 32.75 305 SER A CA 1
ATOM 2501 C C . SER A 1 305 ? -71.991 45.557 50.597 1.00 32.75 305 SER A C 1
ATOM 2503 O O . SER A 1 305 ? -72.478 45.394 51.709 1.00 32.75 305 SER A O 1
ATOM 2505 N N . SER A 1 306 ? -70.677 45.527 50.329 1.00 34.59 306 SER A N 1
ATOM 2506 C CA . SER A 1 306 ? -69.556 45.841 51.237 1.00 34.59 306 SER A CA 1
ATOM 2507 C C . SER A 1 306 ? -69.495 45.151 52.604 1.00 34.59 306 SER A C 1
ATOM 2509 O O . SER A 1 306 ? -70.279 45.470 53.492 1.00 34.59 306 SER A O 1
ATOM 2511 N N . THR A 1 307 ? -68.426 44.386 52.849 1.00 31.06 307 THR A N 1
ATOM 2512 C CA . THR A 1 307 ? -67.393 44.677 53.872 1.00 31.06 307 THR A CA 1
ATOM 2513 C C . THR A 1 307 ? -66.426 43.493 53.980 1.00 31.06 307 THR A C 1
ATOM 2515 O O . THR A 1 307 ? -66.799 42.333 53.858 1.00 31.06 307 THR A O 1
ATOM 2518 N N . SER A 1 308 ? -65.159 43.846 54.155 1.00 35.16 308 SER A N 1
ATOM 2519 C CA . SER A 1 308 ? -63.970 43.039 54.421 1.00 35.16 308 SER A CA 1
ATOM 2520 C C . SER A 1 308 ? -64.130 41.742 55.230 1.00 35.16 308 SER A C 1
ATOM 2522 O O . SER A 1 308 ? -64.785 41.730 56.268 1.00 35.16 308 SER A O 1
ATOM 2524 N N . CYS A 1 309 ? -63.280 40.776 54.869 1.00 27.44 309 CYS A N 1
ATOM 2525 C CA . CYS A 1 309 ? -62.203 40.204 55.697 1.00 27.44 309 CYS A CA 1
ATOM 2526 C C . CYS A 1 309 ? -62.228 38.666 55.772 1.00 27.44 309 CYS A C 1
ATOM 2528 O O . CYS A 1 309 ? -63.078 38.072 56.422 1.00 27.44 309 CYS A O 1
ATOM 2530 N N . SER A 1 310 ? -61.199 38.077 55.149 1.00 29.94 310 SER A N 1
ATOM 2531 C CA . SER A 1 310 ? -60.398 36.939 55.625 1.00 29.94 310 SER A CA 1
ATOM 2532 C C . SER A 1 310 ? -61.107 35.621 55.966 1.00 29.94 310 SER A C 1
ATOM 2534 O O . SER A 1 310 ? -61.763 35.518 56.994 1.00 29.94 310 SER A O 1
ATOM 2536 N N . THR A 1 311 ? -60.800 34.541 55.239 1.00 26.97 311 THR A N 1
ATOM 2537 C CA . THR A 1 311 ? -59.776 33.549 55.646 1.00 26.97 311 THR A CA 1
ATOM 2538 C C . THR A 1 311 ? -59.792 32.283 54.767 1.00 26.97 311 THR A C 1
ATOM 2540 O O . THR A 1 311 ? -60.807 31.616 54.650 1.00 26.97 311 THR A O 1
ATOM 2543 N N . ILE A 1 312 ? -58.593 31.952 54.265 1.00 32.91 312 ILE A N 1
ATOM 2544 C CA . ILE A 1 312 ? -57.984 30.615 54.100 1.00 32.91 312 ILE A CA 1
ATOM 2545 C C . ILE A 1 312 ? -58.433 29.705 52.936 1.00 32.91 312 ILE A C 1
ATOM 2547 O O . ILE A 1 312 ? -59.588 29.329 52.805 1.00 32.91 312 ILE A O 1
ATOM 2551 N N . SER A 1 313 ? -57.390 29.239 52.229 1.00 34.16 313 SER A N 1
ATOM 2552 C CA . SER A 1 313 ? -57.296 28.080 51.330 1.00 34.16 313 SER A CA 1
ATOM 2553 C C . SER A 1 313 ? -58.081 28.142 50.031 1.00 34.16 313 SER A C 1
ATOM 2555 O O . SER A 1 313 ? -59.292 28.002 50.046 1.00 34.16 313 SER A O 1
ATOM 2557 N N . THR A 1 314 ? -57.360 28.189 48.907 1.00 30.33 314 THR A N 1
ATOM 2558 C CA . THR A 1 314 ? -57.186 27.021 48.018 1.00 30.33 314 THR A CA 1
ATOM 2559 C C . THR A 1 314 ? -56.301 27.373 46.821 1.00 30.33 314 THR A C 1
ATOM 2561 O O . THR A 1 314 ? -56.359 28.490 46.325 1.00 30.33 314 THR A O 1
ATOM 2564 N N . GLY A 1 315 ? -55.491 26.387 46.419 1.00 32.34 315 GLY A N 1
ATOM 2565 C CA . GLY A 1 315 ? -54.927 26.139 45.088 1.00 32.34 315 GLY A CA 1
ATOM 2566 C C . GLY A 1 315 ? -54.796 27.312 44.123 1.00 32.34 315 GLY A C 1
ATOM 2567 O O . GLY A 1 315 ? -55.776 27.741 43.524 1.00 32.34 315 GLY A O 1
ATOM 2568 N N . ALA A 1 316 ? -53.554 27.739 43.900 1.00 33.81 316 ALA A N 1
ATOM 2569 C CA . ALA A 1 316 ? -53.186 28.380 42.650 1.00 33.81 316 ALA A CA 1
ATOM 2570 C C . ALA A 1 316 ? -53.335 27.340 41.528 1.00 33.81 316 ALA A C 1
ATOM 2572 O O . ALA A 1 316 ? -52.493 26.456 41.384 1.00 33.81 316 ALA A O 1
ATOM 2573 N N . GLU A 1 317 ? -54.436 27.409 40.784 1.00 38.41 317 GLU A N 1
ATOM 2574 C CA . GLU A 1 317 ? -54.455 26.917 39.413 1.00 38.41 317 GLU A CA 1
ATOM 2575 C C . GLU A 1 317 ? -53.625 27.905 38.587 1.00 38.41 317 GLU A C 1
ATOM 2577 O O . GLU A 1 317 ? -54.067 29.012 38.279 1.00 38.41 317 GLU A O 1
ATOM 2582 N N . GLU A 1 318 ? -52.373 27.540 38.310 1.00 40.44 318 GLU A N 1
ATOM 2583 C CA . GLU A 1 318 ? -51.663 28.094 37.163 1.00 40.44 318 GLU A CA 1
ATOM 2584 C C . GLU A 1 318 ? -52.354 27.540 35.914 1.00 40.44 318 GLU A C 1
ATOM 2586 O O . GLU A 1 318 ? -52.306 26.341 35.640 1.00 40.44 318 GLU A O 1
ATOM 2591 N N . GLU A 1 319 ? -53.052 28.411 35.182 1.00 44.53 319 GLU A N 1
ATOM 2592 C CA . GLU A 1 319 ? -53.453 28.144 33.803 1.00 44.53 319 GLU A CA 1
ATOM 2593 C C . GLU A 1 319 ? -52.195 27.820 32.986 1.00 44.53 319 GLU A C 1
ATOM 2595 O O . GLU A 1 319 ? -51.403 28.703 32.646 1.00 44.53 319 GLU A O 1
ATOM 2600 N N . ASP A 1 320 ? -52.015 26.536 32.683 1.00 50.16 320 ASP A N 1
ATOM 2601 C CA . ASP A 1 320 ? -50.942 26.017 31.841 1.00 50.16 320 ASP A CA 1
ATOM 2602 C C . ASP A 1 320 ? -51.199 26.454 30.385 1.00 50.16 320 ASP A C 1
ATOM 2604 O O . ASP A 1 320 ? -51.879 25.796 29.591 1.00 50.16 320 ASP A O 1
ATOM 2608 N N . LEU A 1 321 ? -50.698 27.639 30.037 1.00 61.69 321 LEU A N 1
ATOM 2609 C CA . LEU A 1 321 ? -50.641 28.118 28.658 1.00 61.69 321 LEU A CA 1
ATOM 2610 C C . LEU A 1 321 ? -49.737 27.167 27.852 1.00 61.69 321 LEU A C 1
ATOM 2612 O O . LEU A 1 321 ? -48.644 26.841 28.317 1.00 61.69 321 LEU A O 1
ATOM 2616 N N . PRO A 1 322 ? -50.113 26.740 26.630 1.00 57.16 322 PRO A N 1
ATOM 2617 C CA . PRO A 1 322 ? -49.286 25.822 25.860 1.00 57.16 322 PRO A CA 1
ATOM 2618 C C . PRO A 1 322 ? -47.955 26.492 25.502 1.00 57.16 322 PRO A C 1
ATOM 2620 O O . PRO A 1 322 ? -47.875 27.348 24.618 1.00 57.16 322 PRO A O 1
ATOM 2623 N N . VAL A 1 323 ? -46.891 26.087 26.196 1.00 56.78 323 VAL A N 1
ATOM 2624 C CA . VAL A 1 323 ? -45.517 26.500 25.914 1.00 56.78 323 VAL A CA 1
ATOM 2625 C C . VAL A 1 323 ? -45.097 25.839 24.608 1.00 56.78 323 VAL A C 1
ATOM 2627 O O . VAL A 1 323 ? -44.655 24.689 24.569 1.00 56.78 323 VAL A O 1
ATOM 2630 N N . GLN A 1 324 ? -45.246 26.566 23.504 1.00 55.44 324 GLN A N 1
ATOM 2631 C CA . GLN A 1 324 ? -44.645 26.167 22.242 1.00 55.44 324 GLN A CA 1
ATOM 2632 C C . GLN A 1 324 ? -43.127 26.303 22.395 1.00 55.44 324 GLN A C 1
ATOM 2634 O O . GLN A 1 324 ? -42.575 27.402 22.343 1.00 55.44 324 GLN A O 1
ATOM 2639 N N . GLY A 1 325 ? -42.467 25.172 22.665 1.00 67.06 325 GLY A N 1
ATOM 2640 C CA . GLY A 1 325 ? -41.015 25.099 22.797 1.00 67.06 325 GLY A CA 1
ATOM 2641 C C . GLY A 1 325 ? -40.297 25.687 21.573 1.00 67.06 325 GLY A C 1
ATOM 2642 O O . GLY A 1 325 ? -40.905 25.807 20.502 1.00 67.06 325 GLY A O 1
ATOM 2643 N N . PRO A 1 326 ? -39.011 26.067 21.703 1.00 66.75 326 PRO A N 1
ATOM 2644 C CA . PRO A 1 326 ? -38.250 26.646 20.603 1.00 66.75 326 PRO A CA 1
ATOM 2645 C C . PRO A 1 326 ? -38.358 25.743 19.375 1.00 66.75 326 PRO A C 1
ATOM 2647 O O . PRO A 1 326 ? -38.037 24.558 19.446 1.00 66.75 326 PRO A O 1
ATOM 2650 N N . ILE A 1 327 ? -38.857 26.291 18.264 1.00 65.69 327 ILE A N 1
ATOM 2651 C CA . ILE A 1 327 ? -39.028 25.547 17.017 1.00 65.69 327 ILE A CA 1
ATOM 2652 C C . ILE A 1 327 ? -37.691 24.874 16.668 1.00 65.69 327 ILE A C 1
ATOM 2654 O O . ILE A 1 327 ? -36.653 25.541 16.642 1.00 65.69 327 ILE A O 1
ATOM 2658 N N . ASN A 1 328 ? -37.691 23.554 16.458 1.00 61.06 328 ASN A N 1
ATOM 2659 C CA . ASN A 1 328 ? -36.489 22.838 16.035 1.00 61.06 328 ASN A CA 1
ATOM 2660 C C . ASN A 1 328 ? -35.985 23.492 14.744 1.00 61.06 328 ASN A C 1
ATOM 2662 O O . ASN A 1 328 ? -36.627 23.381 13.698 1.00 61.06 328 ASN A O 1
ATOM 2666 N N . LYS A 1 329 ? -34.852 24.200 14.811 1.00 64.31 329 LYS A N 1
ATOM 2667 C CA . LYS A 1 329 ? -34.165 24.672 13.608 1.00 64.31 329 LYS A CA 1
ATOM 2668 C C . LYS A 1 329 ? -33.745 23.435 12.827 1.00 64.31 329 LYS A C 1
ATOM 2670 O O . LYS A 1 329 ? -32.992 22.611 13.345 1.00 64.31 329 LYS A O 1
ATOM 2675 N N . GLU A 1 330 ? -34.249 23.294 11.604 1.00 65.50 330 GLU A N 1
ATOM 2676 C CA . GLU A 1 330 ? -33.769 22.246 10.711 1.00 65.50 330 GLU A CA 1
ATOM 2677 C C . GLU A 1 330 ? -32.243 22.372 10.560 1.00 65.50 330 GLU A C 1
ATOM 2679 O O . GLU A 1 330 ? -31.737 23.496 10.458 1.00 65.50 330 GLU A O 1
ATOM 2684 N N . PRO A 1 331 ? -31.497 21.252 10.570 1.00 64.19 331 PRO A N 1
ATOM 2685 C CA . PRO A 1 331 ? -30.053 21.282 10.376 1.00 64.19 331 PRO A CA 1
ATOM 2686 C C . PRO A 1 331 ? -29.725 21.982 9.051 1.00 64.19 331 PRO A C 1
ATOM 2688 O O . PRO A 1 331 ? -30.373 21.732 8.030 1.00 64.19 331 PRO A O 1
ATOM 2691 N N . GLU A 1 332 ? -28.716 22.858 9.067 1.00 59.28 332 GLU A N 1
ATOM 2692 C CA . GLU A 1 332 ? -28.363 23.756 7.951 1.00 59.28 332 GLU A CA 1
ATOM 2693 C C . GLU A 1 332 ? -28.118 23.020 6.614 1.00 59.28 332 GLU A C 1
ATOM 2695 O O . GLU A 1 332 ? -28.277 23.606 5.541 1.00 59.28 332 GLU A O 1
ATOM 2700 N N . GLU A 1 333 ? -27.834 21.715 6.664 1.00 61.31 333 GLU A N 1
ATOM 2701 C CA . GLU A 1 333 ? -27.685 20.821 5.508 1.00 61.31 333 GLU A CA 1
ATOM 2702 C C . GLU A 1 333 ? -28.922 20.729 4.599 1.00 61.31 333 GLU A C 1
ATOM 2704 O O . GLU A 1 333 ? -28.776 20.485 3.399 1.00 61.31 333 GLU A O 1
ATOM 2709 N N . LYS A 1 334 ? -30.143 20.932 5.118 1.00 59.19 334 LYS A N 1
ATOM 2710 C CA . LYS A 1 334 ? -31.367 20.886 4.290 1.00 59.19 334 LYS A CA 1
ATOM 2711 C C . LYS A 1 334 ? -31.634 22.178 3.517 1.00 59.19 334 LYS A C 1
ATOM 2713 O O . LYS A 1 334 ? -32.255 22.130 2.456 1.00 59.19 334 LYS A O 1
ATOM 2718 N N . LEU A 1 335 ? -31.160 23.317 4.023 1.00 57.41 335 LEU A N 1
ATOM 2719 C CA . LEU A 1 335 ? -31.363 24.633 3.401 1.00 57.41 335 LEU A CA 1
ATOM 2720 C C . LEU A 1 335 ? -30.376 24.890 2.257 1.00 57.41 335 LEU A C 1
ATOM 2722 O O . LEU A 1 335 ? -30.693 25.616 1.313 1.00 57.41 335 LEU A O 1
ATOM 2726 N N . TYR A 1 336 ? -29.211 24.244 2.302 1.00 54.53 336 TYR A N 1
ATOM 2727 C CA . TYR A 1 336 ? -28.198 24.317 1.259 1.00 54.53 336 TYR A CA 1
ATOM 2728 C C . TYR A 1 336 ? -27.720 22.905 0.926 1.00 54.53 336 TYR A C 1
ATOM 2730 O O . TYR A 1 336 ? -26.756 22.441 1.530 1.00 54.53 336 TYR A O 1
ATOM 2738 N N . PRO A 1 337 ? -28.342 22.206 -0.044 1.00 52.00 337 PRO A N 1
ATOM 2739 C CA . PRO A 1 337 ? -27.818 20.930 -0.501 1.00 52.00 337 PRO A CA 1
ATOM 2740 C C . PRO A 1 337 ? -26.435 21.186 -1.102 1.00 52.00 337 PRO A C 1
ATOM 2742 O O . PRO A 1 337 ? -26.309 21.674 -2.233 1.00 52.00 337 PRO A O 1
ATOM 2745 N N . GLU A 1 338 ? -25.385 20.913 -0.325 1.00 50.84 338 GLU A N 1
ATOM 2746 C CA . GLU A 1 338 ? -24.010 21.026 -0.778 1.00 50.84 338 GLU A CA 1
ATOM 2747 C C . GLU A 1 338 ? -23.853 20.136 -2.009 1.00 50.84 338 GLU A C 1
ATOM 2749 O O . GLU A 1 338 ? -23.813 18.905 -1.949 1.00 50.84 338 GLU A O 1
ATOM 2754 N N . LYS A 1 339 ? -23.767 20.774 -3.178 1.00 53.94 339 LYS A N 1
ATOM 2755 C CA . LYS A 1 339 ? -23.377 20.106 -4.413 1.00 53.94 339 LYS A CA 1
ATOM 2756 C C . LYS A 1 339 ? -21.948 19.620 -4.211 1.00 53.94 339 LYS A C 1
ATOM 2758 O O . LYS A 1 339 ? -21.002 20.385 -4.421 1.00 53.94 339 LYS A O 1
ATOM 2763 N N . LYS A 1 340 ? -21.800 18.354 -3.807 1.00 53.09 340 LYS A N 1
ATOM 2764 C CA . LYS A 1 340 ? -20.535 17.614 -3.785 1.00 53.09 340 LYS A CA 1
ATOM 2765 C C . LYS A 1 340 ? -19.794 17.913 -5.088 1.00 53.09 340 LYS A C 1
ATOM 2767 O O . LYS A 1 340 ? -20.193 17.483 -6.171 1.00 53.09 340 LYS A O 1
ATOM 2772 N N . LYS A 1 341 ? -18.739 18.725 -4.998 1.00 49.81 341 LYS A N 1
ATOM 2773 C CA . LYS A 1 341 ? -17.898 19.080 -6.141 1.00 49.81 341 LYS A CA 1
ATOM 2774 C C . LYS A 1 341 ? -17.179 17.807 -6.579 1.00 49.81 341 LYS A C 1
ATOM 2776 O O . LYS A 1 341 ? -16.241 17.371 -5.917 1.00 49.81 341 LYS A O 1
ATOM 2781 N N . LEU A 1 342 ? -17.640 17.216 -7.681 1.00 56.47 342 LEU A N 1
ATOM 2782 C CA . LEU A 1 342 ? -16.997 16.081 -8.341 1.00 56.47 342 LEU A CA 1
ATOM 2783 C C . LEU A 1 342 ? -15.499 16.377 -8.526 1.00 56.47 342 LEU A C 1
ATOM 2785 O O . LEU A 1 342 ? -15.118 17.453 -8.998 1.00 56.47 342 LEU A O 1
ATOM 2789 N N . GLY A 1 343 ? -14.661 15.414 -8.131 1.00 49.16 343 GLY A N 1
ATOM 2790 C CA . GLY A 1 343 ? -13.210 15.543 -7.931 1.00 49.16 343 GLY A CA 1
ATOM 2791 C C . GLY A 1 343 ? -12.372 15.950 -9.149 1.00 49.16 343 GLY A C 1
ATOM 2792 O O . GLY A 1 343 ? -11.168 16.125 -9.022 1.00 49.16 343 GLY A O 1
ATOM 2793 N N . ILE A 1 344 ? -12.981 16.176 -10.311 1.00 53.47 344 ILE A N 1
ATOM 2794 C CA . ILE A 1 344 ? -12.280 16.563 -11.542 1.00 53.47 344 ILE A CA 1
ATOM 2795 C C . ILE A 1 344 ? -11.903 18.054 -11.538 1.00 53.47 344 ILE A C 1
ATOM 2797 O O . ILE A 1 344 ? -10.872 18.430 -12.088 1.00 53.47 344 ILE A O 1
ATOM 2801 N N . ARG A 1 345 ? -12.653 18.919 -10.836 1.00 47.84 345 ARG A N 1
ATOM 2802 C CA . ARG A 1 345 ? -12.294 20.351 -10.734 1.00 47.84 345 ARG A CA 1
ATOM 2803 C C . ARG A 1 345 ? -11.100 20.636 -9.815 1.00 47.84 345 ARG A C 1
ATOM 2805 O O . ARG A 1 345 ? -10.605 21.758 -9.827 1.00 47.84 345 ARG A O 1
ATOM 2812 N N . ARG A 1 346 ? -10.624 19.654 -9.038 1.00 53.41 346 ARG A N 1
ATOM 2813 C CA . ARG A 1 346 ? -9.418 19.808 -8.203 1.00 53.41 346 ARG A CA 1
ATOM 2814 C C . ARG A 1 346 ? -8.111 19.638 -8.988 1.00 53.41 346 ARG A C 1
ATOM 2816 O O . ARG A 1 346 ? -7.090 20.125 -8.528 1.00 53.41 346 ARG A O 1
ATOM 2823 N N . PHE A 1 347 ? -8.149 19.028 -10.176 1.00 45.72 347 PHE A N 1
ATOM 2824 C CA . PHE A 1 347 ? -6.957 18.811 -11.008 1.00 45.72 347 PHE A CA 1
ATOM 2825 C C . PHE A 1 347 ? -6.593 19.995 -11.918 1.00 45.72 347 PHE A C 1
ATOM 2827 O O . PHE A 1 347 ? -5.506 20.011 -12.480 1.00 45.72 347 PHE A O 1
ATOM 2834 N N . LEU A 1 348 ? -7.473 20.993 -12.058 1.00 42.91 348 LEU A N 1
ATOM 2835 C CA . LEU A 1 348 ? -7.268 22.155 -12.937 1.00 42.91 348 LEU A CA 1
ATOM 2836 C C . LEU A 1 348 ? -7.405 23.495 -12.194 1.00 42.91 348 LEU A C 1
ATOM 2838 O O . LEU A 1 348 ? -7.777 24.507 -12.785 1.00 42.91 348 LEU A O 1
ATOM 2842 N N . ALA A 1 349 ? -7.136 23.519 -10.887 1.00 40.78 349 ALA A N 1
ATOM 2843 C CA . ALA A 1 349 ? -7.020 24.777 -10.156 1.00 40.78 349 ALA A CA 1
ATOM 2844 C C . ALA A 1 349 ? -5.625 25.381 -10.415 1.00 40.78 349 ALA A C 1
ATOM 2846 O O . ALA A 1 349 ? -4.631 24.726 -10.103 1.00 40.78 349 ALA A O 1
ATOM 2847 N N . PRO A 1 350 ? -5.508 26.613 -10.948 1.00 43.97 350 PRO A N 1
ATOM 2848 C CA . PRO A 1 350 ? -4.216 27.272 -11.057 1.00 43.97 350 PRO A CA 1
ATOM 2849 C C . PRO A 1 350 ? -3.691 27.540 -9.646 1.00 43.97 350 PRO A C 1
ATOM 2851 O O . PRO A 1 350 ? -4.341 28.220 -8.846 1.00 43.97 350 PRO A O 1
ATOM 2854 N N . THR A 1 351 ? -2.511 27.015 -9.336 1.00 41.31 351 THR A N 1
ATOM 2855 C CA . THR A 1 351 ? -1.748 27.323 -8.127 1.00 41.31 351 THR A CA 1
ATOM 2856 C C . THR A 1 351 ? -1.417 28.814 -8.087 1.00 41.31 351 THR A C 1
ATOM 2858 O O . THR A 1 351 ? -0.382 29.257 -8.576 1.00 41.31 351 THR A O 1
ATOM 2861 N N . ARG A 1 352 ? -2.280 29.619 -7.459 1.00 39.06 352 ARG A N 1
ATOM 2862 C CA . ARG A 1 352 ? -1.899 30.943 -6.955 1.00 39.06 352 ARG A CA 1
ATOM 2863 C C . ARG A 1 352 ? -1.047 30.752 -5.701 1.00 39.06 352 ARG A C 1
ATOM 2865 O O . ARG A 1 352 ? -1.554 30.797 -4.586 1.00 39.06 352 ARG A O 1
ATOM 2872 N N . HIS A 1 353 ? 0.257 30.559 -5.883 1.00 36.97 353 HIS A N 1
ATOM 2873 C CA . HIS A 1 353 ? 1.221 30.929 -4.849 1.00 36.97 353 HIS A CA 1
ATOM 2874 C C . HIS A 1 353 ? 1.255 32.459 -4.776 1.00 36.97 353 HIS A C 1
ATOM 2876 O O . HIS A 1 353 ? 1.951 33.121 -5.540 1.00 36.97 353 HIS A O 1
ATOM 2882 N N . ARG A 1 354 ? 0.450 33.035 -3.878 1.00 33.56 354 ARG A N 1
ATOM 2883 C CA . ARG A 1 354 ? 0.600 34.431 -3.466 1.00 33.56 354 ARG A CA 1
ATOM 2884 C C . ARG A 1 354 ? 1.601 34.458 -2.318 1.00 33.56 354 ARG A C 1
ATOM 2886 O O . ARG A 1 354 ? 1.225 34.413 -1.151 1.00 33.56 354 ARG A O 1
ATOM 2893 N N . VAL A 1 355 ? 2.878 34.510 -2.680 1.00 36.06 355 VAL A N 1
ATOM 2894 C CA . VAL A 1 355 ? 3.931 35.021 -1.804 1.00 36.06 355 VAL A CA 1
ATOM 2895 C C . VAL A 1 355 ? 3.533 36.454 -1.441 1.00 36.06 355 VAL A C 1
ATOM 2897 O O . VAL A 1 355 ? 3.376 37.305 -2.316 1.00 36.06 355 VAL A O 1
ATOM 2900 N N . LYS A 1 356 ? 3.291 36.715 -0.153 1.00 34.91 356 LYS A N 1
ATOM 2901 C CA . LYS A 1 356 ? 3.322 38.077 0.383 1.00 34.91 356 LYS A CA 1
ATOM 2902 C C . LYS A 1 356 ? 4.788 38.502 0.370 1.00 34.91 356 LYS A C 1
ATOM 2904 O O . LYS A 1 356 ? 5.529 38.141 1.273 1.00 34.91 356 LYS A O 1
ATOM 2909 N N . MET A 1 357 ? 5.184 39.238 -0.656 1.00 34.38 357 MET A N 1
ATOM 2910 C CA . MET A 1 357 ? 6.325 40.138 -0.582 1.00 34.38 357 MET A CA 1
ATOM 2911 C C . MET A 1 357 ? 5.799 41.536 -0.879 1.00 34.38 357 MET A C 1
ATOM 2913 O O . MET A 1 357 ? 5.028 41.751 -1.813 1.00 34.38 357 MET A O 1
ATOM 2917 N N . SER A 1 358 ? 6.141 42.425 0.038 1.00 31.81 358 SER A N 1
ATOM 2918 C CA . SER A 1 358 ? 5.939 43.864 0.059 1.00 31.81 358 SER A CA 1
ATOM 2919 C C . SER A 1 358 ? 6.173 44.500 -1.313 1.00 31.81 358 SER A C 1
ATOM 2921 O O . SER A 1 358 ? 7.186 44.243 -1.954 1.00 31.81 358 SER A O 1
ATOM 2923 N N . LEU A 1 359 ? 5.232 45.349 -1.731 1.00 32.06 359 LEU A N 1
ATOM 2924 C CA . LEU A 1 359 ? 5.489 46.392 -2.715 1.00 32.06 359 LEU A CA 1
ATOM 2925 C C . LEU A 1 359 ? 6.355 47.457 -2.040 1.00 32.06 359 LEU A C 1
ATOM 2927 O O . LEU A 1 359 ? 5.915 48.042 -1.053 1.00 32.06 359 LEU A O 1
ATOM 2931 N N . ASP A 1 360 ? 7.537 47.696 -2.596 1.00 30.67 360 ASP A N 1
ATOM 2932 C CA . ASP A 1 360 ? 8.050 49.052 -2.733 1.00 30.67 360 ASP A CA 1
ATOM 2933 C C . ASP A 1 360 ? 8.653 49.218 -4.138 1.00 30.67 360 ASP A C 1
ATOM 2935 O O . ASP A 1 360 ? 8.993 48.241 -4.809 1.00 30.67 360 ASP A O 1
ATOM 2939 N N . GLU A 1 361 ? 8.630 50.461 -4.580 1.00 35.72 361 GLU A N 1
ATOM 2940 C CA . GLU A 1 361 ? 8.586 51.024 -5.931 1.00 35.72 361 GLU A CA 1
ATOM 2941 C C . GLU A 1 361 ? 9.675 50.616 -6.950 1.00 35.72 361 GLU A C 1
ATOM 2943 O O . GLU A 1 361 ? 10.799 50.260 -6.605 1.00 35.72 361 GLU A O 1
ATOM 2948 N N . GLY A 1 362 ? 9.366 50.790 -8.248 1.00 32.44 362 GLY A N 1
ATOM 2949 C CA . GLY A 1 362 ? 10.400 50.964 -9.276 1.00 32.44 362 GLY A CA 1
ATOM 2950 C C . GLY A 1 362 ? 10.012 50.567 -10.701 1.00 32.44 362 GLY A C 1
ATOM 2951 O O . GLY A 1 362 ? 10.099 49.403 -11.076 1.00 32.44 362 GLY A O 1
ATOM 2952 N N . GLU A 1 363 ? 9.640 51.560 -11.507 1.00 36.06 363 GLU A N 1
ATOM 2953 C CA . GLU A 1 363 ? 9.497 51.528 -12.969 1.00 36.06 363 GLU A CA 1
ATOM 2954 C C . GLU A 1 363 ? 10.643 50.804 -13.713 1.00 36.06 363 GLU A C 1
ATOM 2956 O O . GLU A 1 363 ? 11.821 51.012 -13.408 1.00 36.06 363 GLU A O 1
ATOM 2961 N N . ARG A 1 364 ? 10.317 50.084 -14.800 1.00 35.72 364 ARG A N 1
ATOM 2962 C CA . ARG A 1 364 ? 10.632 50.497 -16.189 1.00 35.72 364 ARG A CA 1
ATOM 2963 C C . ARG A 1 364 ? 10.312 49.409 -17.224 1.00 35.72 364 ARG A C 1
ATOM 2965 O O . ARG A 1 364 ? 10.498 48.218 -16.995 1.00 35.72 364 ARG A O 1
ATOM 2972 N N . ASP A 1 365 ? 9.842 49.886 -18.371 1.00 38.59 365 ASP A N 1
ATOM 2973 C CA . ASP A 1 365 ? 9.555 49.172 -19.615 1.00 38.59 365 ASP A CA 1
ATOM 2974 C C . ASP A 1 365 ? 10.731 48.338 -20.167 1.00 38.59 365 ASP A C 1
ATOM 2976 O O . ASP A 1 365 ? 11.892 48.700 -19.977 1.00 38.59 365 ASP A O 1
ATOM 2980 N N . ILE A 1 366 ? 10.413 47.293 -20.955 1.00 33.97 366 ILE A N 1
ATOM 2981 C CA . ILE 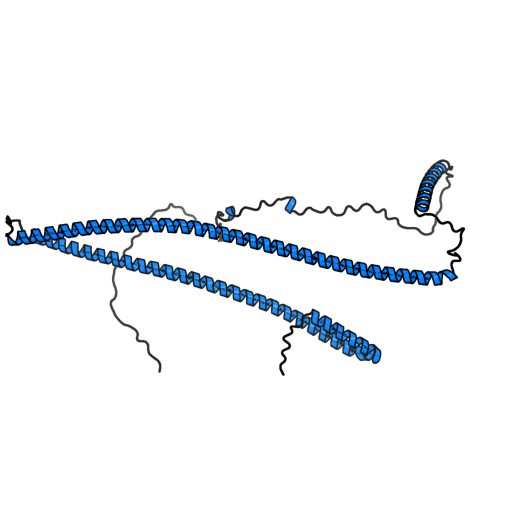A 1 366 ? 10.844 47.048 -22.361 1.00 33.97 366 ILE A CA 1
ATOM 2982 C C . ILE A 1 366 ? 10.735 45.540 -22.728 1.00 33.97 366 ILE A C 1
ATOM 2984 O O . ILE A 1 366 ? 11.053 44.651 -21.945 1.00 33.97 366 ILE A O 1
ATOM 2988 N N . LEU A 1 367 ? 10.263 45.291 -23.959 1.00 32.94 367 LEU A N 1
ATOM 2989 C CA . LEU A 1 367 ? 10.066 44.024 -24.691 1.00 32.94 367 LEU A CA 1
ATOM 2990 C C . LEU A 1 367 ? 11.192 42.956 -24.611 1.00 32.94 367 LEU A C 1
ATOM 2992 O O . LEU A 1 367 ? 12.354 43.292 -24.390 1.00 32.94 367 LEU A O 1
ATOM 2996 N N . PRO A 1 368 ? 10.894 41.674 -24.942 1.00 37.59 368 PRO A N 1
ATOM 2997 C CA . PRO A 1 368 ? 11.876 40.594 -24.921 1.00 37.59 368 PRO A CA 1
ATOM 2998 C C . PRO A 1 368 ? 12.715 40.554 -26.210 1.00 37.59 368 PRO A C 1
ATOM 3000 O O . PRO A 1 368 ? 12.187 40.384 -27.310 1.00 37.59 368 PRO A O 1
ATOM 3003 N N . GLN A 1 369 ? 14.041 40.639 -26.075 1.00 31.44 369 GLN A N 1
ATOM 3004 C CA . GLN A 1 369 ? 14.981 40.211 -27.114 1.00 31.44 369 GLN A CA 1
ATOM 3005 C C . GLN A 1 369 ? 15.497 38.805 -26.812 1.00 31.44 369 GLN A C 1
ATOM 3007 O O . GLN A 1 369 ? 16.167 38.558 -25.813 1.00 31.44 369 GLN A O 1
ATOM 3012 N N . VAL A 1 370 ? 15.210 37.901 -27.745 1.00 41.44 370 VAL A N 1
ATOM 3013 C CA . VAL A 1 370 ? 15.886 36.620 -27.942 1.00 41.44 370 VAL A CA 1
ATOM 3014 C C . VAL A 1 370 ? 17.379 36.879 -28.152 1.00 41.44 370 VAL A C 1
ATOM 3016 O O . VAL A 1 370 ? 17.754 37.554 -29.112 1.00 41.44 370 VAL A O 1
ATOM 3019 N N . ARG A 1 371 ? 18.241 36.321 -27.296 1.00 32.59 371 ARG A N 1
ATOM 3020 C CA . ARG A 1 371 ? 19.670 36.160 -27.593 1.00 32.59 371 ARG A CA 1
ATOM 3021 C C . ARG A 1 371 ? 20.178 34.801 -27.131 1.00 32.59 371 ARG A C 1
ATOM 3023 O O . ARG A 1 371 ? 20.270 34.503 -25.949 1.00 32.59 371 ARG A O 1
ATOM 3030 N N . THR A 1 372 ? 20.536 34.012 -28.133 1.00 42.72 372 THR A N 1
ATOM 3031 C CA . THR A 1 372 ? 21.552 32.964 -28.118 1.00 42.72 372 THR A CA 1
ATOM 3032 C C . THR A 1 372 ? 22.887 33.504 -27.601 1.00 42.72 372 THR A C 1
ATOM 3034 O O . THR A 1 372 ? 23.360 34.526 -28.100 1.00 42.72 372 THR A O 1
ATOM 3037 N N . THR A 1 373 ? 23.545 32.784 -26.694 1.00 36.56 373 THR A N 1
ATOM 3038 C CA . THR A 1 373 ? 24.969 32.989 -26.387 1.00 36.56 373 THR A CA 1
ATOM 3039 C C . THR A 1 373 ? 25.704 31.655 -26.378 1.00 36.56 373 THR A C 1
ATOM 3041 O O . THR A 1 373 ? 25.726 30.934 -25.387 1.00 36.56 373 THR A O 1
ATOM 3044 N N . PHE A 1 374 ? 26.323 31.359 -27.520 1.00 34.06 374 PHE A N 1
ATOM 3045 C CA . PHE A 1 374 ? 27.610 30.672 -27.608 1.00 34.06 374 PHE A CA 1
ATOM 3046 C C . PHE A 1 374 ? 28.647 31.510 -26.850 1.00 34.06 374 PHE A C 1
ATOM 3048 O O . PHE A 1 374 ? 28.714 32.707 -27.125 1.00 34.06 374 PHE A O 1
ATOM 3055 N N . HIS A 1 375 ? 29.474 30.922 -25.982 1.00 34.75 375 HIS A N 1
ATOM 3056 C CA . HIS A 1 375 ? 30.786 31.478 -25.626 1.00 34.75 375 HIS A CA 1
ATOM 3057 C C . HIS A 1 375 ? 31.810 30.350 -25.464 1.00 34.75 375 HIS A C 1
ATOM 3059 O O . HIS A 1 375 ? 31.727 29.522 -24.563 1.00 34.75 375 HIS A O 1
ATOM 3065 N N . GLN A 1 376 ? 32.775 30.362 -26.384 1.00 36.00 376 GLN A N 1
ATOM 3066 C CA . GLN A 1 376 ? 34.104 29.780 -26.240 1.00 36.00 376 GLN A CA 1
ATOM 3067 C C . GLN A 1 376 ? 34.775 30.350 -24.987 1.00 36.00 376 GLN A C 1
ATOM 3069 O O . GLN A 1 376 ? 34.677 31.554 -24.765 1.00 36.00 376 GLN A O 1
ATOM 3074 N N . HIS A 1 377 ? 35.524 29.533 -24.246 1.00 36.16 377 HIS A N 1
ATOM 3075 C CA . HIS A 1 377 ? 36.744 29.978 -23.570 1.00 36.16 377 HIS A CA 1
ATOM 3076 C C . HIS A 1 377 ? 37.825 28.904 -23.712 1.00 36.16 377 HIS A C 1
ATOM 3078 O O . HIS A 1 377 ? 37.575 27.708 -23.567 1.00 36.16 377 HIS A O 1
ATOM 3084 N N . SER A 1 378 ? 39.003 29.388 -24.091 1.00 32.38 378 SER A N 1
ATOM 3085 C CA . SER A 1 378 ? 40.193 28.658 -24.501 1.00 32.38 378 SER A CA 1
ATOM 3086 C C . SER A 1 378 ? 40.918 27.930 -23.371 1.00 32.38 378 SER A C 1
ATOM 3088 O O . SER A 1 378 ? 40.990 28.393 -22.238 1.00 32.38 378 SER A O 1
ATOM 3090 N N . LEU A 1 379 ? 41.560 26.842 -23.793 1.00 39.62 379 LEU A N 1
ATOM 3091 C CA . LEU A 1 379 ? 42.772 26.217 -23.265 1.00 39.62 379 LEU A CA 1
ATOM 3092 C C . LEU A 1 379 ? 43.800 27.212 -22.686 1.00 39.62 379 LEU A C 1
ATOM 3094 O O . LEU A 1 379 ? 44.314 28.039 -23.437 1.00 39.62 379 LEU A O 1
ATOM 3098 N N . HIS A 1 380 ? 44.186 27.038 -21.414 1.00 33.47 380 HIS A N 1
ATOM 3099 C CA . HIS A 1 380 ? 45.589 26.913 -20.967 1.00 33.47 380 HIS A CA 1
ATOM 3100 C C . HIS A 1 380 ? 45.674 26.546 -19.467 1.00 33.47 380 HIS A C 1
ATOM 3102 O O . HIS A 1 380 ? 44.847 27.014 -18.695 1.00 33.47 380 HIS A O 1
ATOM 3108 N N . PHE A 1 381 ? 46.739 25.813 -19.089 1.00 30.19 381 PHE A N 1
ATOM 3109 C CA . PHE A 1 381 ? 47.177 25.366 -17.740 1.00 30.19 381 PHE A CA 1
ATOM 3110 C C . PHE A 1 381 ? 46.456 24.123 -17.164 1.00 30.19 381 PHE A C 1
ATOM 3112 O O . PHE A 1 381 ? 45.246 24.150 -17.013 1.00 30.19 381 PHE A O 1
ATOM 3119 N N . PHE A 1 382 ? 47.092 23.005 -16.772 1.00 32.56 382 PHE A N 1
ATOM 3120 C CA . PHE A 1 382 ? 48.504 22.605 -16.633 1.00 32.56 382 PHE A CA 1
ATOM 3121 C C . PHE A 1 382 ? 48.573 21.056 -16.638 1.00 32.56 382 PHE A C 1
ATOM 3123 O O . PHE A 1 382 ? 47.716 20.412 -16.036 1.00 32.56 382 PHE A O 1
ATOM 3130 N N . LEU A 1 383 ? 49.587 20.461 -17.281 1.00 40.81 383 LEU A N 1
ATOM 3131 C CA . LEU A 1 383 ? 50.106 19.153 -16.864 1.00 40.81 383 LEU A CA 1
ATOM 3132 C C . LEU A 1 383 ? 50.840 19.366 -15.535 1.00 40.81 383 LEU A C 1
ATOM 3134 O O . LEU A 1 383 ? 51.695 20.242 -15.502 1.00 40.81 383 LEU A O 1
ATOM 3138 N N . GLN A 1 384 ? 50.568 18.563 -14.508 1.00 35.75 384 GLN A N 1
ATOM 3139 C CA . GLN A 1 384 ? 51.601 17.957 -13.657 1.00 35.75 384 GLN A CA 1
ATOM 3140 C C . GLN A 1 384 ? 50.935 16.926 -12.733 1.00 35.75 384 GLN A C 1
ATOM 3142 O O . GLN A 1 384 ? 49.985 17.246 -12.020 1.00 35.75 384 GLN A O 1
ATOM 3147 N N . ASP A 1 385 ? 51.439 15.698 -12.787 1.00 44.22 385 ASP A N 1
ATOM 3148 C CA . ASP A 1 385 ? 51.211 14.629 -11.820 1.00 44.22 385 ASP A CA 1
ATOM 3149 C C . ASP A 1 385 ? 51.530 15.080 -10.386 1.00 44.22 385 ASP A C 1
ATOM 3151 O O . ASP A 1 385 ? 52.522 15.774 -10.181 1.00 44.22 385 ASP A O 1
ATOM 3155 N N . ASP A 1 386 ? 50.719 14.656 -9.410 1.00 38.66 386 ASP A N 1
ATOM 3156 C CA . ASP A 1 386 ? 51.199 14.111 -8.130 1.00 38.66 386 ASP A CA 1
ATOM 3157 C C . ASP A 1 386 ? 50.023 13.569 -7.293 1.00 38.66 386 ASP A C 1
ATOM 3159 O O . ASP A 1 386 ? 49.092 14.280 -6.909 1.00 38.66 386 ASP A O 1
ATOM 3163 N N . ALA A 1 387 ? 50.066 12.264 -7.021 1.00 43.78 387 ALA A N 1
ATOM 3164 C CA . ALA A 1 387 ? 49.138 11.550 -6.151 1.00 43.78 387 ALA A CA 1
ATOM 3165 C C . ALA A 1 387 ? 49.565 11.668 -4.674 1.00 43.78 387 ALA A C 1
ATOM 3167 O O . ALA A 1 387 ? 50.753 11.523 -4.382 1.00 43.78 387 ALA A O 1
ATOM 3168 N N . PRO A 1 388 ? 48.642 11.822 -3.705 1.00 48.00 388 PRO A N 1
ATOM 3169 C CA . PRO A 1 388 ? 48.980 11.665 -2.297 1.00 48.00 388 PRO A CA 1
ATOM 3170 C C . PRO A 1 388 ? 48.843 10.198 -1.856 1.00 48.00 388 PRO A C 1
ATOM 3172 O O . PRO A 1 388 ? 47.771 9.592 -1.924 1.00 48.00 388 PRO A O 1
ATOM 3175 N N . ALA A 1 389 ? 49.952 9.639 -1.370 1.00 45.72 389 ALA A N 1
ATOM 3176 C CA . ALA A 1 389 ? 50.005 8.371 -0.653 1.00 45.72 389 ALA A CA 1
ATOM 3177 C C . ALA A 1 389 ? 49.308 8.484 0.717 1.00 45.72 389 ALA A C 1
ATOM 3179 O O . ALA A 1 389 ? 49.562 9.415 1.481 1.00 45.72 389 ALA A O 1
ATOM 3180 N N . TRP A 1 390 ? 48.458 7.510 1.041 1.00 52.41 390 TRP A N 1
ATOM 3181 C CA . TRP A 1 390 ? 47.849 7.346 2.364 1.00 52.41 390 TRP A CA 1
ATOM 3182 C C . TRP A 1 390 ? 48.746 6.471 3.258 1.00 52.41 390 TRP A C 1
ATOM 3184 O O . TRP A 1 390 ? 49.247 5.454 2.772 1.00 52.41 390 TRP A O 1
ATOM 3194 N N . PRO A 1 391 ? 48.945 6.797 4.550 1.00 62.03 391 PRO A N 1
ATOM 3195 C CA . PRO A 1 391 ? 49.673 5.930 5.467 1.00 62.03 391 PRO A CA 1
ATOM 3196 C C . PRO A 1 391 ? 48.749 4.863 6.076 1.00 62.03 391 PRO A C 1
ATOM 3198 O O . PRO A 1 391 ? 47.630 5.14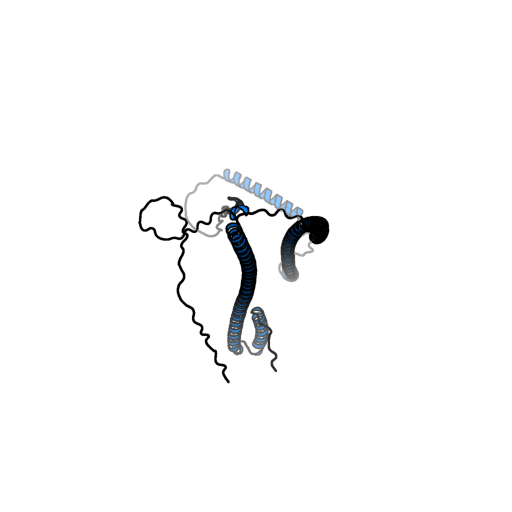9 6.501 1.00 62.03 391 PRO A O 1
ATOM 3201 N N . ILE A 1 392 ? 49.252 3.631 6.144 1.00 47.81 392 ILE A N 1
ATOM 3202 C CA . ILE A 1 392 ? 48.665 2.508 6.887 1.00 47.81 392 ILE A CA 1
ATOM 3203 C C . ILE A 1 392 ? 49.135 2.614 8.354 1.00 47.81 392 ILE A C 1
ATOM 3205 O O . ILE A 1 392 ? 50.342 2.765 8.563 1.00 47.81 392 ILE A O 1
ATOM 3209 N N . PRO A 1 393 ? 48.250 2.544 9.369 1.00 64.12 393 PRO A N 1
ATOM 3210 C CA . PRO A 1 393 ? 48.650 2.438 10.772 1.00 64.12 393 PRO A CA 1
ATOM 3211 C C . PRO A 1 393 ? 48.854 0.972 11.222 1.00 64.12 393 PRO A C 1
ATOM 3213 O O . PRO A 1 393 ? 48.360 0.066 10.550 1.00 64.12 393 PRO A O 1
ATOM 3216 N N . PRO A 1 394 ? 49.606 0.757 12.323 1.00 63.28 394 PRO A N 1
ATOM 3217 C CA . PRO A 1 394 ? 50.193 -0.531 12.714 1.00 63.28 394 PRO A CA 1
ATOM 3218 C C . PRO A 1 394 ? 49.208 -1.595 13.204 1.00 63.28 394 PRO A C 1
ATOM 3220 O O . PRO A 1 394 ? 48.156 -1.227 13.778 1.00 63.28 394 PRO A O 1
#

pLDDT: mean 77.13, std 23.55, range [26.97, 98.56]

Secondary structure (DSSP, 8-state):
----------HHHHHHHHHHHHHHHHHHHHHH-HHHHHHHHHHHHHHHHHHHHHHHHHHHHHHHHHHHHHHHHHHHHHHHHHHHHHHHHHHHHHHHHHHHHHHHHHHHHHHHHHHHHHHHHHHHHHHHHT-----------HHHHHHHHHHHHHHHHHHHHHHHHHHHHHHHHHHHHHHHHHHHHHHHHHHHHHHHHHHHHHHHHHHHHHHHHHHHHHHHHHHHHHHHHHHHHHHHHHHHHHHHHHHHHHHHHTTT----TT-TTS----HHHHHHHHHHHHHHHHHHHHHHHHHHHHS-------------------------PPP-PPPGGGTS------GGGGTT-------------------PPP----------------PPPPPPP-